Protein AF-0000000071664725 (afdb_homodimer)

Foldseek 3Di:
DPPDDPPPPPVPCPVVVLVVLLDAEEEEQDDPDPQSVVLQVLSVVSRHHYDYDPPDDLDDDLRHQEYEHEQDPVCLPNPNVLLVDLSRHAYEYEYADDDPSSVVSCVSSVHQYYQYPSHDSPCPVVRVSNSSVSSVVVSVVVVVVVVVVLVVLLVVLLVQQLVVCCVVVVDDSVVSLVVLVVVCVVVVHDSSVSSNVSNVVVVVVVVVVVD/DPPPPVDDPPVPCPVVVLVVLLDAEEEEQDDPDPQSVVLQVLSVVSRHHYDYDPPDDLDDDLRHQEYEHEQDPVCLPNPNVLLVDLSHHAYEYEYADDDPSSVVSCVSSVHQYYQYPSHDSPCPVVRVSNSSVSSVVVSVVVVVVVVVVLVVLLVVLLVQQLVVCCVVVVDDSVVSLVVLVVVCVVVVHDSSVSSNVSNVVVVVVVVVVVD

InterPro domains:
  IPR005561 ANTAR domain [PF03861] (152-198)
  IPR005561 ANTAR domain [PS50921] (138-199)
  IPR005561 ANTAR domain [SM01012] (144-199)
  IPR008327 Signal transduction response regulator, antiterminator [PIRSF036382] (16-205)
  IPR011006 CheY-like superfamily [SSF52172] (16-198)
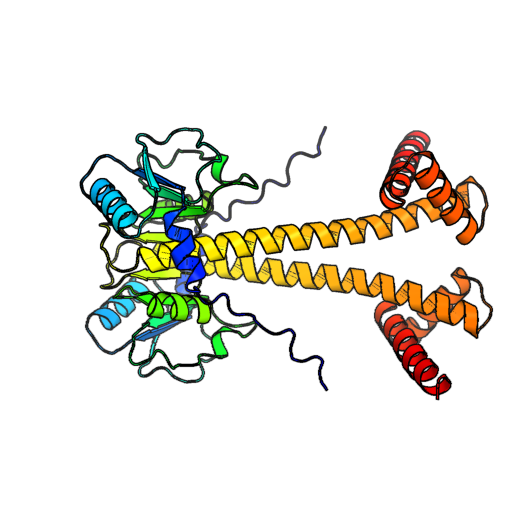  IPR036388 Winged helix-like DNA-binding domain superfamily [G3DSA:1.10.10.10] (154-205)
  IPR049021 AmiR, N-terminal [PF21332] (24-132)

Nearest PDB structures (foldseek):
  1qo0-assembly1_E  TM=8.729E-01  e=1.205E-13  Pseudomonas aeruginosa
  6ww6-assembly1_A  TM=8.302E-01  e=2.458E-09  Enterococcus faecalis
  1sd5-assembly1_A  TM=5.677E-01  e=1.588E-07  Mycobacterium tuberculosis H37Rv
  8tef-assembly2_C  TM=4.553E-01  e=7.127E-05  Flavobacterium johnsoniae UW101
  1qmp-assembly2_B  TM=6.690E-01  e=7.368E-03  Geobacillus stearothermophilus

Radius of gyration: 27.19 Å; Cα contacts (8 Å, |Δi|>4): 630; chains: 2; bounding box: 62×75×59 Å

Structure (mmCIF, N/CA/C/O backbone):
data_AF-0000000071664725-model_v1
#
loop_
_entity.id
_entity.type
_entity.pdbx_description
1 polymer 'Uncharacterized protein LOC109505368'
#
loop_
_atom_site.group_PDB
_atom_site.id
_atom_site.type_symbol
_atom_site.label_atom_id
_atom_site.label_alt_id
_atom_site.label_comp_id
_atom_site.label_asym_id
_atom_site.label_entity_id
_atom_site.label_seq_id
_atom_site.pdbx_PDB_ins_code
_atom_site.Cartn_x
_atom_site.Cartn_y
_atom_site.Cartn_z
_atom_site.occupancy
_atom_site.B_iso_or_equiv
_atom_site.auth_seq_id
_atom_site.auth_comp_id
_atom_site.auth_asym_id
_atom_site.auth_atom_id
_atom_site.pdbx_PDB_model_num
ATOM 1 N N . MET A 1 1 ? 26.609 16.609 5.84 1 21.34 1 MET A N 1
ATOM 2 C CA . MET A 1 1 ? 27.141 15.305 6.191 1 21.34 1 MET A CA 1
ATOM 3 C C . MET A 1 1 ? 26.031 14.281 6.359 1 21.34 1 MET A C 1
ATOM 5 O O . MET A 1 1 ? 26.047 13.227 5.723 1 21.34 1 MET A O 1
ATOM 9 N N . SER A 1 2 ? 25.391 14.125 7.586 1 23.45 2 SER A N 1
ATOM 10 C CA . SER A 1 2 ? 25.062 12.859 8.234 1 23.45 2 SER A CA 1
ATOM 11 C C . SER A 1 2 ? 23.703 12.336 7.781 1 23.45 2 SER A C 1
ATOM 13 O O . SER A 1 2 ? 23.047 11.594 8.508 1 23.45 2 SER A O 1
ATOM 15 N N . ASP A 1 3 ? 23.031 12.992 6.91 1 27.27 3 ASP A N 1
ATOM 16 C CA . ASP A 1 3 ? 21.641 12.719 6.555 1 27.27 3 ASP A CA 1
ATOM 17 C C . ASP A 1 3 ? 21.484 11.305 5.98 1 27.27 3 ASP A C 1
ATOM 19 O O . ASP A 1 3 ? 21.141 11.141 4.809 1 27.27 3 ASP A O 1
ATOM 23 N N . ARG A 1 4 ? 22.562 10.352 6.352 1 23.89 4 ARG A N 1
ATOM 24 C CA . ARG A 1 4 ? 22.828 9.008 5.855 1 23.89 4 ARG A CA 1
ATOM 25 C C . ARG A 1 4 ? 21.562 8.156 5.855 1 23.89 4 ARG A C 1
ATOM 27 O O . ARG A 1 4 ? 21.234 7.539 4.844 1 23.89 4 ARG A O 1
ATOM 34 N N . ALA A 1 5 ? 21.203 7.391 7.047 1 27.7 5 ALA A N 1
ATOM 35 C CA . ALA A 1 5 ? 21.156 5.996 7.477 1 27.7 5 ALA A CA 1
ATOM 36 C C . ALA A 1 5 ? 19.734 5.449 7.41 1 27.7 5 ALA A C 1
ATOM 38 O O . ALA A 1 5 ? 19.438 4.395 7.977 1 27.7 5 ALA A O 1
ATOM 39 N N . GLN A 1 6 ? 18.703 6.254 7.309 1 28.75 6 GLN A N 1
ATOM 40 C CA . GLN A 1 6 ? 17.516 5.445 7.582 1 28.75 6 GLN A CA 1
ATOM 41 C C . GLN A 1 6 ? 17.328 4.371 6.516 1 28.75 6 GLN A C 1
ATOM 43 O O . GLN A 1 6 ? 16.734 4.633 5.469 1 28.75 6 GLN A O 1
ATOM 48 N N . HIS A 1 7 ? 18.391 3.668 6.086 1 29.05 7 HIS A N 1
ATOM 49 C CA . HIS A 1 7 ? 18.312 2.465 5.266 1 29.05 7 HIS A CA 1
ATOM 50 C C . HIS A 1 7 ? 17.062 1.646 5.613 1 29.05 7 HIS A C 1
ATOM 52 O O . HIS A 1 7 ? 16.875 1.262 6.77 1 29.05 7 HIS A O 1
ATOM 58 N N . ARG A 1 8 ? 16.031 1.772 4.961 1 29.19 8 ARG A N 1
ATOM 59 C CA . ARG A 1 8 ? 14.82 0.955 4.977 1 29.19 8 ARG A CA 1
ATOM 60 C C . ARG A 1 8 ? 15.164 -0.523 5.137 1 29.19 8 ARG A C 1
ATOM 62 O O . ARG A 1 8 ? 15.93 -1.078 4.348 1 29.19 8 ARG A O 1
ATOM 69 N N . SER A 1 9 ? 15.273 -1.004 6.391 1 30.16 9 SER A N 1
ATOM 70 C CA . SER A 1 9 ? 15.375 -2.41 6.766 1 30.16 9 SER A CA 1
ATOM 71 C C . SER A 1 9 ? 14.648 -3.303 5.766 1 30.16 9 SER A C 1
ATOM 73 O O . SER A 1 9 ? 13.453 -3.131 5.531 1 30.16 9 SER A O 1
ATOM 75 N N . ALA A 1 10 ? 15.211 -3.6 4.641 1 33.03 10 ALA A N 1
ATOM 76 C CA . ALA A 1 10 ? 14.797 -4.75 3.842 1 33.03 10 ALA A CA 1
ATOM 77 C C . ALA A 1 10 ? 14.094 -5.793 4.707 1 33.03 10 ALA A C 1
ATOM 79 O O . ALA A 1 10 ? 14.641 -6.227 5.727 1 33.03 10 ALA A O 1
ATOM 80 N N . LEU A 1 11 ? 12.891 -5.781 4.875 1 34.59 11 LEU A N 1
ATOM 81 C CA . LEU A 1 11 ? 12.172 -6.859 5.543 1 34.59 11 LEU A CA 1
ATOM 82 C C . LEU A 1 11 ? 12.742 -8.219 5.152 1 34.59 11 LEU A C 1
ATOM 84 O O . LEU A 1 11 ? 12.562 -8.672 4.02 1 34.59 11 LEU A O 1
ATOM 88 N N . ARG A 1 12 ? 13.961 -8.586 5.289 1 38.16 12 ARG A N 1
ATOM 89 C CA . ARG A 1 12 ? 14.508 -9.938 5.199 1 38.16 12 ARG A CA 1
ATOM 90 C C . ARG A 1 12 ? 13.461 -10.977 5.594 1 38.16 12 ARG A C 1
ATOM 92 O O . ARG A 1 12 ? 12.836 -10.867 6.648 1 38.16 12 ARG A O 1
ATOM 99 N N . ALA A 1 13 ? 12.719 -11.461 4.668 1 47.66 13 ALA A N 1
ATOM 100 C CA . ALA A 1 13 ? 12.086 -12.672 5.184 1 47.66 13 ALA A CA 1
ATOM 101 C C . ALA A 1 13 ? 12.992 -13.375 6.191 1 47.66 13 ALA A C 1
ATOM 103 O O . ALA A 1 13 ? 14.016 -13.953 5.82 1 47.66 13 ALA A O 1
ATOM 104 N N . THR A 1 14 ? 13.188 -12.758 7.297 1 54.72 14 THR A N 1
ATOM 105 C CA . THR A 1 14 ? 14.031 -13.125 8.438 1 54.72 14 THR A CA 1
ATOM 106 C C . THR A 1 14 ? 13.633 -14.492 8.977 1 54.72 14 THR A C 1
ATOM 108 O O . THR A 1 14 ? 12.508 -14.953 8.758 1 54.72 14 THR A O 1
ATOM 111 N N . PRO A 1 15 ? 14.648 -15.312 9.273 1 61.34 15 PRO A N 1
ATOM 112 C CA . PRO A 1 15 ? 14.336 -16.453 10.141 1 61.34 15 PRO A CA 1
ATOM 113 C C . PRO A 1 15 ? 13.117 -16.203 11.016 1 61.34 15 PRO A C 1
ATOM 115 O O . PRO A 1 15 ? 12.352 -17.125 11.297 1 61.34 15 PRO A O 1
ATOM 118 N N . GLN A 1 16 ? 12.844 -14.977 11.094 1 63.78 16 GLN A N 1
ATOM 119 C CA . GLN A 1 16 ? 11.711 -14.633 11.945 1 63.78 16 GLN A CA 1
ATOM 120 C C . GLN A 1 16 ? 10.391 -14.805 11.203 1 63.78 16 GLN A C 1
ATOM 122 O O . GLN A 1 16 ? 9.422 -15.32 11.766 1 63.78 16 GLN A O 1
ATOM 127 N N . GLN A 1 17 ? 10.352 -14.414 9.898 1 67.19 17 GLN A N 1
ATOM 128 C CA . GLN A 1 17 ? 9.109 -14.555 9.141 1 67.19 17 GLN A CA 1
ATOM 129 C C . GLN A 1 17 ? 8.75 -16.031 8.953 1 67.19 17 GLN A C 1
ATOM 131 O O . GLN A 1 17 ? 7.578 -16.391 9.016 1 67.19 17 GLN A O 1
ATOM 136 N N . LEU A 1 18 ? 9.727 -16.75 8.875 1 72.62 18 LEU A N 1
ATOM 137 C CA . LEU A 1 18 ? 9.508 -18.172 8.695 1 72.62 18 LEU A CA 1
ATOM 138 C C . LEU A 1 18 ? 9.055 -18.828 10 1 72.62 18 LEU A C 1
ATOM 140 O O . LEU A 1 18 ? 8.234 -19.75 9.992 1 72.62 18 LEU A O 1
ATOM 144 N N . LYS A 1 19 ? 9.656 -18.281 11.055 1 75.81 19 LYS A N 1
ATOM 145 C CA . LYS A 1 19 ? 9.227 -18.766 12.367 1 75.81 19 LYS A CA 1
ATOM 146 C C . LYS A 1 19 ? 7.77 -18.391 12.641 1 75.81 19 LYS A C 1
ATOM 148 O O . LYS A 1 19 ? 7.031 -19.172 13.25 1 75.81 19 LYS A O 1
ATOM 153 N N . GLU A 1 20 ? 7.375 -17.344 12.055 1 82.94 20 GLU A N 1
ATOM 154 C CA . GLU A 1 20 ? 6.016 -16.859 12.266 1 82.94 20 GLU A CA 1
ATOM 155 C C . GLU A 1 20 ? 4.996 -17.703 11.523 1 82.94 20 GLU A C 1
ATOM 157 O O . GLU A 1 20 ? 3.82 -17.75 11.891 1 82.94 20 GLU A O 1
ATOM 162 N N . LEU A 1 21 ? 5.48 -18.438 10.586 1 86.62 21 LEU A N 1
ATOM 163 C CA . LEU A 1 21 ? 4.578 -19.219 9.758 1 86.62 21 LEU A CA 1
ATOM 164 C C . LEU A 1 21 ? 3.947 -20.359 10.562 1 86.62 21 LEU A C 1
ATOM 166 O O . LEU A 1 21 ? 2.811 -20.75 10.305 1 86.62 21 LEU A O 1
ATOM 170 N N . ARG A 1 22 ? 4.645 -20.828 11.57 1 86 22 ARG A N 1
ATOM 171 C CA . ARG A 1 22 ? 4.176 -21.969 12.359 1 86 22 ARG A CA 1
ATOM 172 C C . ARG A 1 22 ? 2.986 -21.578 13.227 1 86 22 ARG A C 1
ATOM 174 O O . ARG A 1 22 ? 2.229 -22.438 13.672 1 86 22 ARG A O 1
ATOM 181 N N . THR A 1 23 ? 2.838 -20.328 13.438 1 89.81 23 THR A N 1
ATOM 182 C CA . THR A 1 23 ? 1.756 -19.875 14.305 1 89.81 23 THR A CA 1
ATOM 183 C C . THR A 1 23 ? 0.618 -19.266 13.484 1 89.81 23 THR A C 1
ATOM 185 O O . THR A 1 23 ? -0.382 -18.812 14.039 1 89.81 23 THR A O 1
ATOM 188 N N . LEU A 1 24 ? 0.778 -19.359 12.188 1 94.12 24 LEU A N 1
ATOM 189 C CA . LEU A 1 24 ? -0.215 -18.719 11.328 1 94.12 24 LEU A CA 1
ATOM 190 C C . LEU A 1 24 ? -1.479 -19.562 11.234 1 94.12 24 LEU A C 1
ATOM 192 O O . LEU A 1 24 ? -1.403 -20.781 10.984 1 94.12 24 LEU A O 1
ATOM 196 N N . ASN A 1 25 ? -2.602 -18.969 11.492 1 95.69 25 ASN A N 1
ATOM 197 C CA . ASN A 1 25 ? -3.898 -19.594 11.227 1 95.69 25 ASN A CA 1
ATOM 198 C C . ASN A 1 25 ? -4.367 -19.312 9.797 1 95.69 25 ASN A C 1
ATOM 200 O O . ASN A 1 25 ? -4.637 -18.172 9.438 1 95.69 25 ASN A O 1
ATOM 204 N N . VAL A 1 26 ? -4.504 -20.453 9.055 1 96.81 26 VAL A N 1
ATOM 205 C CA . VAL A 1 26 ? -4.809 -20.312 7.633 1 96.81 26 VAL A CA 1
ATOM 206 C C . VAL A 1 26 ? -6.141 -20.984 7.32 1 96.81 26 VAL A C 1
ATOM 208 O O . VAL A 1 26 ? -6.379 -22.125 7.73 1 96.81 26 VAL A O 1
ATOM 211 N N . ALA A 1 27 ? -7.027 -20.266 6.668 1 95 27 ALA A N 1
ATOM 212 C CA . ALA A 1 27 ? -8.266 -20.844 6.152 1 95 27 ALA A CA 1
ATOM 213 C C . ALA A 1 27 ? -8.148 -21.156 4.66 1 95 27 ALA A C 1
ATOM 215 O O . ALA A 1 27 ? -7.602 -20.344 3.896 1 95 27 ALA A O 1
ATOM 216 N N . VAL A 1 28 ? -8.617 -22.344 4.273 1 95.19 28 VAL A N 1
ATOM 217 C CA . VAL A 1 28 ? -8.672 -22.734 2.867 1 95.19 28 VAL A CA 1
ATOM 218 C C . VAL A 1 28 ? -10.133 -22.906 2.443 1 95.19 28 VAL A C 1
ATOM 220 O O . VAL A 1 28 ? -10.773 -23.891 2.824 1 95.19 28 VAL A O 1
ATOM 223 N N . ILE A 1 29 ? -10.562 -21.875 1.707 1 92.31 29 ILE A N 1
ATOM 224 C CA . ILE A 1 29 ? -11.898 -21.969 1.137 1 92.31 29 ILE A CA 1
ATOM 225 C C . ILE A 1 29 ? -11.82 -22.516 -0.286 1 92.31 29 ILE A C 1
ATOM 227 O O . ILE A 1 29 ? -11.617 -21.766 -1.238 1 92.31 29 ILE A O 1
ATOM 231 N N . HIS A 1 30 ? -11.945 -23.75 -0.385 1 92 30 HIS A N 1
ATOM 232 C CA . HIS A 1 30 ? -11.719 -24.5 -1.609 1 92 30 HIS A CA 1
ATOM 233 C C . HIS A 1 30 ? -12.57 -25.781 -1.635 1 92 30 HIS A C 1
ATOM 235 O O . HIS A 1 30 ? -12.773 -26.406 -0.597 1 92 30 HIS A O 1
ATOM 241 N N . PRO A 1 31 ? -13.062 -26.156 -2.807 1 89.75 31 PRO A N 1
ATOM 242 C CA . PRO A 1 31 ? -13.797 -27.422 -2.879 1 89.75 31 PRO A CA 1
ATOM 243 C C . PRO A 1 31 ? -12.977 -28.609 -2.371 1 89.75 31 PRO A C 1
ATOM 245 O O . PRO A 1 31 ? -11.742 -28.562 -2.385 1 89.75 31 PRO A O 1
ATOM 248 N N . ASP A 1 32 ? -13.742 -29.594 -1.942 1 89.56 32 ASP A N 1
ATOM 249 C CA . ASP A 1 32 ? -13.078 -30.797 -1.434 1 89.56 32 ASP A CA 1
ATOM 250 C C . ASP A 1 32 ? -12.594 -31.688 -2.578 1 89.56 32 ASP A C 1
ATOM 252 O O . ASP A 1 32 ? -13.086 -32.812 -2.752 1 89.56 32 ASP A O 1
ATOM 256 N N . ASP A 1 33 ? -11.656 -31.266 -3.354 1 91.5 33 ASP A N 1
ATOM 257 C CA . ASP A 1 33 ? -11.07 -31.984 -4.477 1 91.5 33 ASP A CA 1
ATOM 258 C C . ASP A 1 33 ? -9.562 -32.125 -4.305 1 91.5 33 ASP A C 1
ATOM 260 O O . ASP A 1 33 ? -9.016 -31.797 -3.252 1 91.5 33 ASP A O 1
ATOM 264 N N . ALA A 1 34 ? -8.945 -32.719 -5.273 1 91.38 34 ALA A N 1
ATOM 265 C CA . ALA A 1 34 ? -7.523 -33.031 -5.188 1 91.38 34 ALA A CA 1
ATOM 266 C C . ALA A 1 34 ? -6.691 -31.781 -5.016 1 91.38 34 ALA A C 1
ATOM 268 O O . ALA A 1 34 ? -5.707 -31.766 -4.273 1 91.38 34 ALA A O 1
ATOM 269 N N . ASP A 1 35 ? -7.113 -30.766 -5.617 1 89.56 35 ASP A N 1
ATOM 270 C CA . ASP A 1 35 ? -6.367 -29.5 -5.559 1 89.56 35 ASP A CA 1
ATOM 271 C C . ASP A 1 35 ? -6.445 -28.891 -4.168 1 89.56 35 ASP A C 1
ATOM 273 O O . ASP A 1 35 ? -5.434 -28.422 -3.631 1 89.56 35 ASP A O 1
ATOM 277 N N . GLY A 1 36 ? -7.645 -28.844 -3.652 1 92.38 36 GLY A N 1
ATOM 278 C CA . GLY A 1 36 ? -7.824 -28.344 -2.297 1 92.38 36 GLY A CA 1
ATOM 279 C C . GLY A 1 36 ? -7.047 -29.141 -1.263 1 92.38 36 GLY A C 1
ATOM 280 O O . GLY A 1 36 ? -6.461 -28.562 -0.345 1 92.38 36 GLY A O 1
ATOM 281 N N . LEU A 1 37 ? -7.074 -30.422 -1.453 1 93.62 37 LEU A N 1
ATOM 282 C CA . LEU A 1 37 ? -6.344 -31.297 -0.538 1 93.62 37 LEU A CA 1
ATOM 283 C C . LEU A 1 37 ? -4.84 -31.047 -0.637 1 93.62 37 LEU A C 1
ATOM 285 O O . LEU A 1 37 ? -4.156 -30.969 0.383 1 93.62 37 LEU A O 1
ATOM 289 N N . GLN A 1 38 ? -4.398 -30.953 -1.83 1 93.12 38 GLN A N 1
ATOM 290 C CA . GLN A 1 38 ? -2.98 -30.688 -2.045 1 93.12 38 GLN A CA 1
ATOM 291 C C . GLN A 1 38 ? -2.564 -29.359 -1.413 1 93.12 38 GLN A C 1
ATOM 293 O O . GLN A 1 38 ? -1.511 -29.281 -0.778 1 93.12 38 GLN A O 1
ATOM 298 N N . LEU A 1 39 ? -3.363 -28.391 -1.612 1 94.69 39 LEU A N 1
ATOM 299 C CA . LEU A 1 39 ? -3.088 -27.078 -1.04 1 94.69 39 LEU A CA 1
ATOM 300 C C . LEU A 1 39 ? -3.006 -27.141 0.48 1 94.69 39 LEU A C 1
ATOM 302 O O . LEU A 1 39 ? -2.053 -26.641 1.081 1 94.69 39 LEU A O 1
ATOM 306 N N . THR A 1 40 ? -3.951 -27.797 1.081 1 95 40 THR A N 1
ATOM 307 C CA . THR A 1 40 ? -4.004 -27.938 2.531 1 95 40 THR A CA 1
ATOM 308 C C . THR A 1 40 ? -2.771 -28.672 3.047 1 95 40 THR A C 1
ATOM 310 O O . THR A 1 40 ? -2.137 -28.234 4.012 1 95 40 THR A O 1
ATOM 313 N N . GLN A 1 41 ? -2.396 -29.734 2.42 1 93.69 41 GLN A N 1
ATOM 314 C CA . GLN A 1 41 ? -1.253 -30.547 2.828 1 93.69 41 GLN A CA 1
ATOM 315 C C . GLN A 1 41 ? 0.048 -29.75 2.709 1 93.69 41 GLN A C 1
ATOM 317 O O . GLN A 1 41 ? 0.905 -29.828 3.594 1 93.69 41 GLN A O 1
ATOM 322 N N . GLN A 1 42 ? 0.156 -29.031 1.615 1 91.94 42 GLN A N 1
ATOM 323 C CA . GLN A 1 42 ? 1.365 -28.234 1.413 1 91.94 42 GLN A CA 1
ATOM 324 C C . GLN A 1 42 ? 1.494 -27.156 2.475 1 91.94 42 GLN A C 1
ATOM 326 O O . GLN A 1 42 ? 2.59 -26.891 2.977 1 91.94 42 GLN A O 1
ATOM 331 N N . LEU A 1 43 ? 0.417 -26.531 2.826 1 94.5 43 LEU A N 1
ATOM 332 C CA . LEU A 1 43 ? 0.421 -25.484 3.854 1 94.5 43 LEU A CA 1
ATOM 333 C C . LEU A 1 43 ? 0.78 -26.078 5.215 1 94.5 43 LEU A C 1
ATOM 335 O O . LEU A 1 43 ? 1.502 -25.453 5.996 1 94.5 43 LEU A O 1
ATOM 339 N N . GLN A 1 44 ? 0.323 -27.25 5.445 1 93.5 44 GLN A N 1
ATOM 340 C CA . GLN A 1 44 ? 0.658 -27.938 6.691 1 93.5 44 GLN A CA 1
ATOM 341 C C . GLN A 1 44 ? 2.141 -28.297 6.742 1 93.5 44 GLN A C 1
ATOM 343 O O . GLN A 1 44 ? 2.773 -28.188 7.793 1 93.5 44 GLN A O 1
ATOM 348 N N . ARG A 1 45 ? 2.664 -28.703 5.617 1 90.25 45 ARG A N 1
ATOM 349 C CA . ARG A 1 45 ? 4.086 -29.031 5.539 1 90.25 45 ARG A CA 1
ATOM 350 C C . ARG A 1 45 ? 4.941 -27.797 5.801 1 90.25 45 ARG A C 1
ATOM 352 O O . ARG A 1 45 ? 6.027 -27.891 6.375 1 90.25 45 ARG A O 1
ATOM 359 N N . ILE A 1 46 ? 4.457 -26.688 5.348 1 88.81 46 ILE A N 1
ATOM 360 C CA . ILE A 1 46 ? 5.145 -25.422 5.598 1 88.81 46 ILE A CA 1
ATOM 361 C C . ILE A 1 46 ? 5.121 -25.109 7.09 1 88.81 46 ILE A C 1
ATOM 363 O O . ILE A 1 46 ? 6.02 -24.438 7.602 1 88.81 46 ILE A O 1
ATOM 367 N N . GLY A 1 47 ? 4.082 -25.594 7.805 1 91.75 47 GLY A N 1
ATOM 368 C CA . GLY A 1 47 ? 4.031 -25.453 9.25 1 91.75 47 GLY A CA 1
ATOM 369 C C . GLY A 1 47 ? 2.838 -24.656 9.734 1 91.75 47 GLY A C 1
ATOM 370 O O . GLY A 1 47 ? 2.713 -24.375 10.922 1 91.75 47 GLY A O 1
ATOM 371 N N . CYS A 1 48 ? 1.909 -24.359 8.852 1 95.31 48 CYS A N 1
ATOM 372 C CA . CYS A 1 48 ? 0.768 -23.531 9.219 1 95.31 48 CYS A CA 1
ATOM 373 C C . CYS A 1 48 ? -0.338 -24.359 9.844 1 95.31 48 CYS A C 1
ATOM 375 O O . CYS A 1 48 ? -0.408 -25.578 9.625 1 95.31 48 CYS A O 1
ATOM 377 N N . LYS A 1 49 ? -1.112 -23.719 10.719 1 95.69 49 LYS A N 1
ATOM 378 C CA . LYS A 1 49 ? -2.379 -24.297 11.148 1 95.69 49 LYS A CA 1
ATOM 379 C C . LYS A 1 49 ? -3.479 -24.047 10.125 1 95.69 49 LYS A C 1
ATOM 381 O O . LYS A 1 49 ? -3.855 -22.891 9.875 1 95.69 49 LYS A O 1
ATOM 386 N N . VAL A 1 50 ? -3.988 -25.172 9.609 1 96.56 50 VAL A N 1
ATOM 387 C CA . VAL A 1 50 ? -4.852 -25 8.445 1 96.56 50 VAL A CA 1
ATOM 388 C C . VAL A 1 50 ? -6.246 -25.547 8.758 1 96.56 50 VAL A C 1
ATOM 390 O O . VAL A 1 50 ? -6.391 -26.625 9.336 1 96.56 50 VAL A O 1
ATOM 393 N N . GLN A 1 51 ? -7.227 -24.797 8.484 1 93.5 51 GLN A N 1
ATOM 394 C CA . GLN A 1 51 ? -8.617 -25.219 8.492 1 93.5 51 GLN A CA 1
ATOM 395 C C . GLN A 1 51 ? -9.258 -25.047 7.121 1 93.5 51 GLN A C 1
ATOM 397 O O . GLN A 1 51 ? -9.172 -23.969 6.52 1 93.5 51 GLN A O 1
ATOM 402 N N . ALA A 1 52 ? -9.883 -26.062 6.613 1 92.62 52 ALA A N 1
ATOM 403 C CA . ALA A 1 52 ? -10.539 -26.016 5.309 1 92.62 52 ALA A CA 1
ATOM 404 C C . ALA A 1 52 ? -12.055 -25.906 5.461 1 92.62 52 ALA A C 1
ATOM 406 O O . ALA A 1 52 ? -12.641 -26.516 6.359 1 92.62 52 ALA A O 1
ATOM 407 N N . PHE A 1 53 ? -12.562 -24.953 4.551 1 84.94 53 PHE A N 1
ATOM 408 C CA . PHE A 1 53 ? -14 -24.719 4.539 1 84.94 53 PHE A CA 1
ATOM 409 C C . PHE A 1 53 ? -14.562 -24.875 3.127 1 84.94 53 PHE A C 1
ATOM 411 O O . PHE A 1 53 ? -13.938 -24.438 2.158 1 84.94 53 PHE A O 1
ATOM 418 N N . TRP A 1 54 ? -15.805 -25.547 3.023 1 85.25 54 TRP A N 1
ATOM 419 C CA . TRP A 1 54 ? -16.578 -25.516 1.786 1 85.25 54 TRP A CA 1
ATOM 420 C C . TRP A 1 54 ? -18.016 -25.938 2.035 1 85.25 54 TRP A C 1
ATOM 422 O O . TRP A 1 54 ? -18.281 -26.906 2.746 1 85.25 54 TRP A O 1
ATOM 432 N N . PRO A 1 55 ? -18.844 -25.234 1.415 1 80.56 55 PRO A N 1
ATOM 433 C CA . PRO A 1 55 ? -18.828 -24.047 0.575 1 80.56 55 PRO A CA 1
ATOM 434 C C . PRO A 1 55 ? -18.406 -22.781 1.344 1 80.56 55 PRO A C 1
ATOM 436 O O . PRO A 1 55 ? -18.312 -22.812 2.574 1 80.56 55 PRO A O 1
ATOM 439 N N . PRO A 1 56 ? -18.078 -21.734 0.542 1 75.25 56 PRO A N 1
ATOM 440 C CA . PRO A 1 56 ? -17.656 -20.5 1.209 1 75.25 56 PRO A CA 1
ATOM 441 C C . PRO A 1 56 ? -18.703 -19.969 2.174 1 75.25 56 PRO A C 1
ATOM 443 O O . PRO A 1 56 ? -19.906 -20.016 1.881 1 75.25 56 PRO A O 1
ATOM 446 N N . ALA A 1 57 ? -18.203 -19.688 3.41 1 68 57 ALA A N 1
ATOM 447 C CA . ALA A 1 57 ? -19.078 -19.062 4.391 1 68 57 ALA A CA 1
ATOM 448 C C . ALA A 1 57 ? -19.141 -17.547 4.184 1 68 57 ALA A C 1
ATOM 450 O O . ALA A 1 57 ? -18.234 -16.953 3.613 1 68 57 ALA A O 1
ATOM 451 N N . THR A 1 58 ? -20.312 -17 4.453 1 66.56 58 THR A N 1
ATOM 452 C CA . THR A 1 58 ? -20.516 -15.562 4.301 1 66.56 58 THR A CA 1
ATOM 453 C C . THR A 1 58 ? -19.641 -14.781 5.266 1 66.56 58 THR A C 1
ATOM 455 O O . THR A 1 58 ? -19.344 -13.609 5.031 1 66.56 58 THR A O 1
ATOM 458 N N . SER A 1 59 ? -19.281 -15.438 6.336 1 70.69 59 SER A N 1
ATOM 459 C CA . SER A 1 59 ? -18.422 -14.742 7.293 1 70.69 59 SER A CA 1
ATOM 460 C C . SER A 1 59 ? -17.297 -15.641 7.777 1 70.69 59 SER A C 1
ATOM 462 O O . SER A 1 59 ? -17.469 -16.859 7.891 1 70.69 59 SER A O 1
ATOM 464 N N . ILE A 1 60 ? -16.125 -15.07 7.723 1 75.94 60 ILE A N 1
ATOM 465 C CA . ILE A 1 60 ? -14.961 -15.773 8.273 1 75.94 60 ILE A CA 1
ATOM 466 C C . ILE A 1 60 ? -14.547 -15.125 9.594 1 75.94 60 ILE A C 1
ATOM 468 O O . ILE A 1 60 ? -14.656 -13.906 9.758 1 75.94 60 ILE A O 1
ATOM 472 N N . SER A 1 61 ? -14.328 -16.078 10.508 1 71.62 61 SER A N 1
ATOM 473 C CA . SER A 1 61 ? -13.852 -15.562 11.789 1 71.62 61 SER A CA 1
ATOM 474 C C . SER A 1 61 ? -12.641 -14.656 11.602 1 71.62 61 SER A C 1
ATOM 476 O O . SER A 1 61 ? -11.867 -14.836 10.656 1 71.62 61 SER A O 1
ATOM 478 N N . ASN A 1 62 ? -12.5 -13.688 12.461 1 73.5 62 ASN A N 1
ATOM 479 C CA . ASN A 1 62 ? -11.375 -12.75 12.453 1 73.5 62 ASN A CA 1
ATOM 480 C C . ASN A 1 62 ? -10.109 -13.391 13 1 73.5 62 ASN A C 1
ATOM 482 O O . ASN A 1 62 ? -9.055 -12.758 13.047 1 73.5 62 ASN A O 1
ATOM 486 N N . ASN A 1 63 ? -10.156 -14.688 13.188 1 86.31 63 ASN A N 1
ATOM 487 C CA . ASN A 1 63 ? -9 -15.312 13.82 1 86.31 63 ASN A CA 1
ATOM 488 C C . ASN A 1 63 ? -8.039 -15.891 12.789 1 86.31 63 ASN A C 1
ATOM 490 O O . ASN A 1 63 ? -7.051 -16.531 13.156 1 86.31 63 ASN A O 1
ATOM 494 N N . PHE A 1 64 ? -8.352 -15.656 11.562 1 94.19 64 PHE A N 1
ATOM 495 C CA . PHE A 1 64 ? -7.445 -16.156 10.531 1 94.19 64 PHE A CA 1
ATOM 496 C C . PHE A 1 64 ? -6.48 -15.062 10.086 1 94.19 64 PHE A C 1
ATOM 498 O O . PHE A 1 64 ? -6.867 -13.906 9.945 1 94.19 64 PHE A O 1
ATOM 505 N N . ASP A 1 65 ? -5.273 -15.516 9.867 1 95.56 65 ASP A N 1
ATOM 506 C CA . ASP A 1 65 ? -4.25 -14.602 9.375 1 95.56 65 ASP A CA 1
ATOM 507 C C . ASP A 1 65 ? -4.27 -14.523 7.848 1 95.56 65 ASP A C 1
ATOM 509 O O . ASP A 1 65 ? -4.031 -13.461 7.27 1 95.56 65 ASP A O 1
ATOM 513 N N . VAL A 1 66 ? -4.527 -15.68 7.297 1 96.81 66 VAL A N 1
ATOM 514 C CA . VAL A 1 66 ? -4.539 -15.797 5.844 1 96.81 66 VAL A CA 1
ATOM 515 C C . VAL A 1 66 ? -5.723 -16.656 5.402 1 96.81 66 VAL A C 1
ATOM 517 O O . VAL A 1 66 ? -6.059 -17.641 6.055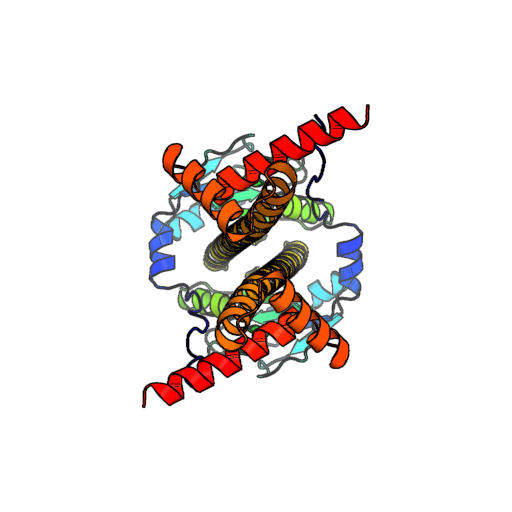 1 96.81 66 VAL A O 1
ATOM 520 N N . VAL A 1 67 ? -6.328 -16.25 4.285 1 95 67 VAL A N 1
ATOM 521 C CA . VAL A 1 67 ? -7.414 -17.031 3.703 1 95 67 VAL A CA 1
ATOM 522 C C . VAL A 1 67 ? -7.137 -17.281 2.223 1 95 67 VAL A C 1
ATOM 524 O O . VAL A 1 67 ? -6.941 -16.344 1.453 1 95 67 VAL A O 1
ATOM 527 N N . PHE A 1 68 ? -7.062 -18.578 1.87 1 95 68 PHE A N 1
ATOM 528 C CA . PHE A 1 68 ? -7.039 -18.953 0.463 1 95 68 PHE A CA 1
ATOM 529 C C . PHE A 1 68 ? -8.453 -19.156 -0.067 1 95 68 PHE A C 1
ATOM 531 O O . PHE A 1 68 ? -9.25 -19.891 0.525 1 95 68 PHE A O 1
ATOM 538 N N . VAL A 1 69 ? -8.727 -18.516 -1.168 1 92.31 69 VAL A N 1
ATOM 539 C CA . VAL A 1 69 ? -10.07 -18.609 -1.725 1 92.31 69 VAL A CA 1
ATOM 540 C C . VAL A 1 69 ? -10.008 -19.109 -3.162 1 92.31 69 VAL A C 1
ATOM 542 O O . VAL A 1 69 ? -9.406 -18.469 -4.027 1 92.31 69 VAL A O 1
ATOM 545 N N . ALA A 1 70 ? -10.633 -20.219 -3.396 1 92.06 70 ALA A N 1
ATOM 546 C CA . ALA A 1 70 ? -10.773 -20.688 -4.77 1 92.06 70 ALA A CA 1
ATOM 547 C C . ALA A 1 70 ? -11.75 -19.812 -5.555 1 92.06 70 ALA A C 1
ATOM 549 O O . ALA A 1 70 ? -12.922 -19.703 -5.195 1 92.06 70 ALA A O 1
ATOM 550 N N . VAL A 1 71 ? -11.219 -19.203 -6.578 1 89.25 71 VAL A N 1
ATOM 551 C CA . VAL A 1 71 ? -12.062 -18.344 -7.41 1 89.25 71 VAL A CA 1
ATOM 552 C C . VAL A 1 71 ? -12.609 -19.156 -8.586 1 89.25 71 VAL A C 1
ATOM 554 O O . VAL A 1 71 ? -11.852 -19.547 -9.484 1 89.25 71 VAL A O 1
ATOM 557 N N . ARG A 1 72 ? -13.898 -19.391 -8.555 1 82.38 72 ARG A N 1
ATOM 558 C CA . ARG A 1 72 ? -14.578 -20.188 -9.562 1 82.38 72 ARG A CA 1
ATOM 559 C C . ARG A 1 72 ? -15.891 -19.531 -10 1 82.38 72 ARG A C 1
ATOM 561 O O . ARG A 1 72 ? -16.5 -18.797 -9.227 1 82.38 72 ARG A O 1
ATOM 568 N N . PRO A 1 73 ? -16.156 -19.688 -11.273 1 73.12 73 PRO A N 1
ATOM 569 C CA . PRO A 1 73 ? -17.375 -19.078 -11.805 1 73.12 73 PRO A CA 1
ATOM 570 C C . PRO A 1 73 ? -18.609 -19.375 -10.953 1 73.12 73 PRO A C 1
ATOM 572 O O . PRO A 1 73 ? -19.516 -18.547 -10.867 1 73.12 73 PRO A O 1
ATOM 575 N N . ASP A 1 74 ? -18.656 -20.516 -10.336 1 68.75 74 ASP A N 1
ATOM 576 C CA . ASP A 1 74 ? -19.859 -20.922 -9.617 1 68.75 74 ASP A CA 1
ATOM 577 C C . ASP A 1 74 ? -19.922 -20.266 -8.242 1 68.75 74 ASP A C 1
ATOM 579 O O . ASP A 1 74 ? -20.953 -20.312 -7.574 1 68.75 74 ASP A O 1
ATOM 583 N N . VAL A 1 75 ? -18.859 -19.703 -7.746 1 62.62 75 VAL A N 1
ATOM 584 C CA . VAL A 1 75 ? -18.844 -19.094 -6.418 1 62.62 75 VAL A CA 1
ATOM 585 C C . VAL A 1 75 ? -18.641 -17.578 -6.543 1 62.62 75 VAL A C 1
ATOM 587 O O . VAL A 1 75 ? -18.422 -16.891 -5.543 1 62.62 75 VAL A O 1
ATOM 590 N N . LEU A 1 76 ? -18.641 -17.062 -7.707 1 58.44 76 LEU A N 1
ATOM 591 C CA . LEU A 1 76 ? -18.297 -15.68 -8.039 1 58.44 76 LEU A CA 1
ATOM 592 C C . LEU A 1 76 ? -19.141 -14.695 -7.23 1 58.44 76 LEU A C 1
ATOM 594 O O . LEU A 1 76 ? -18.688 -13.594 -6.914 1 58.44 76 LEU A O 1
ATOM 598 N N . ASN A 1 77 ? -20.406 -15.18 -7.086 1 56.59 77 ASN A N 1
ATOM 599 C CA . ASN A 1 77 ? -21.312 -14.211 -6.469 1 56.59 77 ASN A CA 1
ATOM 600 C C . ASN A 1 77 ? -21 -14.016 -4.992 1 56.59 77 ASN A C 1
ATOM 602 O O . ASN A 1 77 ? -21.812 -13.461 -4.246 1 56.59 77 ASN A O 1
ATOM 606 N N . LEU A 1 78 ? -19.906 -14.555 -4.637 1 54.38 78 LEU A N 1
ATOM 607 C CA . LEU A 1 78 ? -19.797 -14.469 -3.184 1 54.38 78 LEU A CA 1
ATOM 608 C C . LEU A 1 78 ? -19.344 -13.078 -2.754 1 54.38 78 LEU A C 1
ATOM 610 O O . LEU A 1 78 ? -18.219 -12.664 -3.07 1 54.38 78 LEU A O 1
ATOM 614 N N . ASN A 1 79 ? -20.25 -12.227 -2.791 1 60.88 79 ASN A N 1
ATOM 615 C CA . ASN A 1 79 ? -20.016 -10.953 -2.111 1 60.88 79 ASN A CA 1
ATOM 616 C C . ASN A 1 79 ? -19.297 -11.156 -0.783 1 60.88 79 ASN A C 1
ATOM 618 O O . ASN A 1 79 ? -19.938 -11.414 0.241 1 60.88 79 ASN A O 1
ATOM 622 N N . MET A 1 80 ? -18 -11.469 -0.788 1 77.25 80 MET A N 1
ATOM 623 C CA . MET A 1 80 ? -17.25 -11.633 0.449 1 77.25 80 MET A CA 1
ATOM 624 C C . MET A 1 80 ? -16.875 -10.281 1.055 1 77.25 80 MET A C 1
ATOM 626 O O . MET A 1 80 ? -15.711 -9.891 1.046 1 77.25 80 MET A O 1
ATOM 630 N N . GLU A 1 81 ? -17.859 -9.703 1.641 1 75.88 81 GLU A N 1
ATOM 631 C CA . GLU A 1 81 ? -17.75 -8.359 2.195 1 75.88 81 GLU A CA 1
ATOM 632 C C . GLU A 1 81 ? -16.703 -8.297 3.297 1 75.88 81 GLU A C 1
ATOM 634 O O . GLU A 1 81 ? -16.109 -7.246 3.543 1 75.88 81 GLU A O 1
ATOM 639 N N . TRP A 1 82 ? -16.516 -9.523 3.842 1 81.75 82 TRP A N 1
ATOM 640 C CA . TRP A 1 82 ? -15.578 -9.555 4.969 1 81.75 82 TRP A CA 1
ATOM 641 C C . TRP A 1 82 ? -14.164 -9.203 4.52 1 81.75 82 TRP A C 1
ATOM 643 O O . TRP A 1 82 ? -13.344 -8.773 5.328 1 81.75 82 TRP A O 1
ATOM 653 N N . THR A 1 83 ? -13.875 -9.297 3.25 1 85.44 83 THR A N 1
ATOM 654 C CA . THR A 1 83 ? -12.531 -9.039 2.744 1 85.44 83 THR A CA 1
ATOM 655 C C . THR A 1 83 ? -12.227 -7.543 2.75 1 85.44 83 THR A C 1
ATOM 657 O O . THR A 1 83 ? -11.07 -7.137 2.65 1 85.44 83 THR A O 1
ATOM 660 N N . GLN A 1 84 ? -13.219 -6.781 2.906 1 81.69 84 GLN A N 1
ATOM 661 C CA . GLN A 1 84 ? -13.062 -5.332 2.812 1 81.69 84 GLN A CA 1
ATOM 662 C C . GLN A 1 84 ? -12.922 -4.703 4.195 1 81.69 84 GLN A C 1
ATOM 664 O O . GLN A 1 84 ? -12.703 -3.494 4.316 1 81.69 84 GLN A O 1
ATOM 669 N N . ASN A 1 85 ? -13.016 -5.531 5.172 1 83.75 85 ASN A N 1
ATOM 670 C CA . ASN A 1 85 ? -12.891 -5.016 6.531 1 83.75 85 ASN A CA 1
ATOM 671 C C . ASN A 1 85 ? -11.469 -4.543 6.816 1 83.75 85 ASN A C 1
ATOM 673 O O . ASN A 1 85 ? -10.508 -5.039 6.219 1 83.75 85 ASN A O 1
ATOM 677 N N . GLU A 1 86 ? -11.312 -3.607 7.723 1 81.31 86 GLU A N 1
ATOM 678 C CA . GLU A 1 86 ? -10.008 -3.072 8.109 1 81.31 86 GLU A CA 1
ATOM 679 C C . GLU A 1 86 ? -9.117 -4.16 8.695 1 81.31 86 GLU A C 1
ATOM 681 O O . GLU A 1 86 ? -7.902 -4.152 8.492 1 81.31 86 GLU A O 1
ATOM 686 N N . ASP A 1 87 ? -9.75 -5.059 9.359 1 87 87 ASP A N 1
ATOM 687 C CA . ASP A 1 87 ? -8.992 -6.109 10.023 1 87 87 ASP A CA 1
ATOM 688 C C . ASP A 1 87 ? -9.07 -7.422 9.242 1 87 87 ASP A C 1
ATOM 690 O O . ASP A 1 87 ? -8.891 -8.5 9.812 1 87 87 ASP A O 1
ATOM 694 N N . ALA A 1 88 ? -9.391 -7.328 8.023 1 90.69 88 ALA A N 1
ATOM 695 C CA . ALA A 1 88 ? -9.5 -8.523 7.188 1 90.69 88 ALA A CA 1
ATOM 696 C C . ALA A 1 88 ? -8.172 -9.273 7.125 1 90.69 88 ALA A C 1
ATOM 698 O O . ALA A 1 88 ? -7.102 -8.656 7.188 1 90.69 88 ALA A O 1
ATOM 699 N N . PRO A 1 89 ? -8.219 -10.57 7.027 1 94.62 89 PRO A N 1
ATOM 700 C CA . PRO A 1 89 ? -6.988 -11.344 6.824 1 94.62 89 PRO A CA 1
ATOM 701 C C . PRO A 1 89 ? -6.402 -11.148 5.426 1 94.62 89 PRO A C 1
ATOM 703 O O . PRO A 1 89 ? -7.031 -10.531 4.566 1 94.62 89 PRO A O 1
ATOM 706 N N . THR A 1 90 ? -5.199 -11.648 5.305 1 96.56 90 THR A N 1
ATOM 707 C CA . THR A 1 90 ? -4.602 -11.68 3.975 1 96.56 90 THR A CA 1
ATOM 708 C C . THR A 1 90 ? -5.359 -12.648 3.068 1 96.56 90 THR A C 1
ATOM 710 O O . THR A 1 90 ? -5.566 -13.812 3.424 1 96.56 90 THR A O 1
ATOM 713 N N . VAL A 1 91 ? -5.762 -12.164 1.934 1 95.19 91 V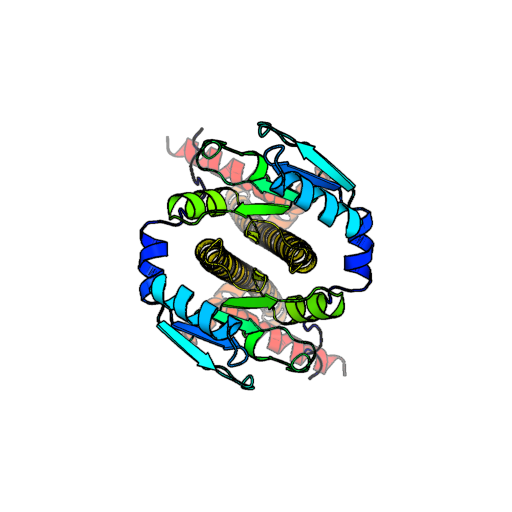AL A N 1
ATOM 714 C CA . VAL A 1 91 ? -6.531 -13 1.016 1 95.19 91 VAL A CA 1
ATOM 715 C C . VAL A 1 91 ? -5.66 -13.391 -0.175 1 95.19 91 VAL A C 1
ATOM 717 O O . VAL A 1 91 ? -5.016 -12.539 -0.792 1 95.19 91 VAL A O 1
ATOM 720 N N . ILE A 1 92 ? -5.586 -14.672 -0.45 1 96.62 92 ILE A N 1
ATOM 721 C CA . ILE A 1 92 ? -4.898 -15.219 -1.615 1 96.62 92 ILE A CA 1
ATOM 722 C C . ILE A 1 92 ? -5.895 -15.969 -2.5 1 96.62 92 ILE A C 1
ATOM 724 O O . ILE A 1 92 ? -6.57 -16.891 -2.043 1 96.62 92 ILE A O 1
ATOM 728 N N . ALA A 1 93 ? -5.98 -15.547 -3.734 1 94.19 93 ALA A N 1
ATOM 729 C CA . ALA A 1 93 ? -6.914 -16.172 -4.672 1 94.19 93 ALA A CA 1
ATOM 730 C C . ALA A 1 93 ? -6.285 -17.375 -5.355 1 94.19 93 ALA A C 1
ATOM 732 O O . ALA A 1 93 ? -5.168 -17.297 -5.875 1 94.19 93 ALA A O 1
ATOM 733 N N . VAL A 1 94 ? -6.988 -18.453 -5.32 1 93.88 94 VAL A N 1
ATOM 734 C CA . VAL A 1 94 ? -6.578 -19.656 -6.039 1 93.88 94 VAL A CA 1
ATOM 735 C C . VAL A 1 94 ? -7.34 -19.75 -7.359 1 93.88 94 VAL A C 1
ATOM 737 O O . VAL A 1 94 ? -8.57 -19.797 -7.367 1 93.88 94 VAL A O 1
ATOM 740 N N . VAL A 1 95 ? -6.555 -19.781 -8.453 1 90.31 95 VAL A N 1
ATOM 741 C CA . VAL A 1 95 ? -7.191 -19.672 -9.758 1 90.31 95 VAL A CA 1
ATOM 742 C C . VAL A 1 95 ? -6.75 -20.828 -10.648 1 90.31 95 VAL A C 1
ATOM 744 O O . VAL A 1 95 ? -5.562 -21.156 -10.719 1 90.31 95 VAL A O 1
ATOM 747 N N . ASN A 1 96 ? -7.699 -21.5 -11.336 1 84.88 96 ASN A N 1
ATOM 748 C CA . ASN A 1 96 ? -7.383 -22.594 -12.25 1 84.88 96 ASN A CA 1
ATOM 749 C C . ASN A 1 96 ? -7.793 -22.266 -13.68 1 84.88 96 ASN A C 1
ATOM 751 O O . ASN A 1 96 ? -7.684 -23.109 -14.57 1 84.88 96 ASN A O 1
ATOM 755 N N . TYR A 1 97 ? -8.297 -21.188 -13.898 1 79.81 97 TYR A N 1
ATOM 756 C CA . TYR A 1 97 ? -8.648 -20.688 -15.227 1 79.81 97 TYR A CA 1
ATOM 757 C C . TYR A 1 97 ? -8.578 -19.172 -15.273 1 79.81 97 TYR A C 1
ATOM 759 O O . TYR A 1 97 ? -8.625 -18.5 -14.234 1 79.81 97 TYR A O 1
ATOM 767 N N . GLU A 1 98 ? -8.32 -18.656 -16.547 1 78.25 98 GLU A N 1
ATOM 768 C CA . GLU A 1 98 ? -8.125 -17.219 -16.641 1 78.25 98 GLU A CA 1
ATOM 769 C C . GLU A 1 98 ? -9.039 -16.594 -17.672 1 78.25 98 GLU A C 1
ATOM 771 O O . GLU A 1 98 ? -8.977 -16.938 -18.859 1 78.25 98 GLU A O 1
ATOM 776 N N . ASN A 1 99 ? -9.914 -15.812 -17.234 1 80.19 99 ASN A N 1
ATOM 777 C CA . ASN A 1 99 ? -10.68 -14.914 -18.094 1 80.19 99 ASN A CA 1
ATOM 778 C C . ASN A 1 99 ? -10.945 -13.578 -17.391 1 80.19 99 ASN A C 1
ATOM 780 O O . ASN A 1 99 ? -10.656 -13.414 -16.219 1 80.19 99 ASN A O 1
ATOM 784 N N . PRO A 1 100 ? -11.391 -12.664 -18.062 1 81.88 100 PRO A N 1
ATOM 785 C CA . PRO A 1 100 ? -11.586 -11.32 -17.5 1 81.88 100 PRO A CA 1
ATOM 786 C C . PRO A 1 100 ? -12.484 -11.328 -16.266 1 81.88 100 PRO A C 1
ATOM 788 O O . PRO A 1 100 ? -12.281 -10.523 -15.352 1 81.88 100 PRO A O 1
ATOM 791 N N . THR A 1 101 ? -13.383 -12.18 -16.25 1 83.5 101 THR A N 1
ATOM 792 C CA . THR A 1 101 ? -14.289 -12.25 -15.109 1 83.5 101 THR A CA 1
ATOM 793 C C . THR A 1 101 ? -13.547 -12.695 -13.852 1 83.5 101 THR A C 1
ATOM 795 O O . THR A 1 101 ? -13.773 -12.148 -12.766 1 83.5 101 THR A O 1
ATOM 798 N N . ILE A 1 102 ? -12.68 -13.602 -13.953 1 85.81 102 ILE A N 1
ATOM 799 C CA . ILE A 1 102 ? -11.891 -14.109 -12.836 1 85.81 102 ILE A CA 1
ATOM 800 C C . ILE A 1 102 ? -11 -12.992 -12.289 1 85.81 102 ILE A C 1
ATOM 802 O O . ILE A 1 102 ? -10.891 -12.82 -11.07 1 85.81 102 ILE A O 1
ATOM 806 N N . VAL A 1 103 ? -10.445 -12.258 -13.164 1 88.69 103 VAL A N 1
ATOM 807 C CA . VAL A 1 103 ? -9.57 -11.156 -12.781 1 88.69 103 VAL A CA 1
ATOM 808 C C . VAL A 1 103 ? -10.344 -10.148 -11.945 1 88.69 103 VAL A C 1
ATOM 810 O O . VAL A 1 103 ? -9.859 -9.68 -10.914 1 88.69 103 VAL A O 1
ATOM 813 N N . GLU A 1 104 ? -11.531 -9.852 -12.375 1 86.75 104 GLU A N 1
ATOM 814 C CA . GLU A 1 104 ? -12.383 -8.906 -11.664 1 86.75 104 GLU A CA 1
ATOM 815 C C . GLU A 1 104 ? -12.711 -9.406 -10.258 1 86.75 104 GLU A C 1
ATOM 817 O O . GLU A 1 104 ? -12.703 -8.625 -9.305 1 86.75 104 GLU A O 1
ATOM 822 N N . VAL A 1 105 ? -12.984 -10.617 -10.195 1 87.69 105 VAL A N 1
ATOM 823 C CA . VAL A 1 105 ? -13.328 -11.211 -8.906 1 87.69 105 VAL A CA 1
ATOM 824 C C . VAL A 1 105 ? -12.117 -11.172 -7.984 1 87.69 105 VAL A C 1
ATOM 826 O O . VAL A 1 105 ? -12.234 -10.828 -6.805 1 87.69 105 VAL A O 1
ATOM 829 N N . VAL A 1 106 ? -10.961 -11.477 -8.477 1 91.38 106 VAL A N 1
ATOM 830 C CA . VAL A 1 106 ? -9.719 -11.477 -7.711 1 91.38 106 VAL A CA 1
ATOM 831 C C . VAL A 1 106 ? -9.461 -10.078 -7.141 1 91.38 106 VAL A C 1
ATOM 833 O O . VAL A 1 106 ? -9.172 -9.93 -5.953 1 91.38 106 VAL A O 1
ATOM 836 N N . LEU A 1 107 ? -9.625 -9.078 -7.984 1 90.12 107 LEU A N 1
ATOM 837 C CA . LEU A 1 107 ? -9.422 -7.699 -7.555 1 90.12 107 LEU A CA 1
ATOM 838 C C . LEU A 1 107 ? -10.469 -7.289 -6.523 1 90.12 107 LEU A C 1
ATOM 840 O O . LEU A 1 107 ? -10.148 -6.652 -5.52 1 90.12 107 LEU A O 1
ATOM 844 N N . GLY A 1 108 ? -11.664 -7.688 -6.766 1 88 108 GLY A N 1
ATOM 845 C CA . GLY A 1 108 ? -12.766 -7.352 -5.875 1 88 108 GLY A CA 1
ATOM 846 C C . GLY A 1 108 ? -12.617 -7.961 -4.492 1 88 108 GLY A C 1
ATOM 847 O O . GLY A 1 108 ? -13.094 -7.395 -3.504 1 88 108 GLY A O 1
ATOM 848 N N . LEU A 1 109 ? -11.938 -9.07 -4.434 1 89.19 109 LEU A N 1
ATOM 849 C CA . LEU A 1 109 ? -11.688 -9.75 -3.168 1 89.19 109 LEU A CA 1
ATOM 850 C C . LEU A 1 109 ? -10.641 -9 -2.346 1 89.19 109 LEU A C 1
ATOM 852 O O . LEU A 1 109 ? -10.484 -9.258 -1.152 1 89.19 109 LEU A O 1
ATOM 856 N N . GLY A 1 110 ? -9.977 -8.164 -2.988 1 91.56 110 GLY A N 1
ATOM 857 C CA . GLY A 1 110 ? -8.844 -7.543 -2.322 1 91.56 110 GLY A CA 1
ATOM 858 C C . GLY A 1 110 ? -7.684 -8.492 -2.105 1 91.56 110 GLY A C 1
ATOM 859 O O . GLY A 1 110 ? -6.961 -8.383 -1.112 1 91.56 110 GLY A O 1
ATOM 860 N N . ALA A 1 111 ? -7.566 -9.43 -3.02 1 95.12 111 ALA A N 1
ATOM 861 C CA . ALA A 1 111 ? -6.492 -10.406 -2.902 1 95.12 111 ALA A CA 1
ATOM 862 C C . ALA A 1 111 ? -5.121 -9.742 -3.002 1 95.12 111 ALA A C 1
ATOM 864 O O . ALA A 1 111 ? -4.957 -8.75 -3.725 1 95.12 111 ALA A O 1
ATOM 865 N N . LYS A 1 112 ? -4.215 -10.336 -2.281 1 97.31 112 LYS A N 1
ATOM 866 C CA . LYS A 1 112 ? -2.855 -9.797 -2.311 1 97.31 112 LYS A CA 1
ATOM 867 C C . LYS A 1 112 ? -1.93 -10.695 -3.133 1 97.31 112 LYS A C 1
ATOM 869 O O . LYS A 1 112 ? -0.796 -10.312 -3.432 1 97.31 112 LYS A O 1
ATOM 874 N N . ALA A 1 113 ? -2.447 -11.805 -3.473 1 97.56 113 ALA A N 1
ATOM 875 C CA . ALA A 1 113 ? -1.7 -12.711 -4.344 1 97.56 113 ALA A CA 1
ATOM 876 C C . ALA A 1 113 ? -2.635 -13.68 -5.055 1 97.56 113 ALA A C 1
ATOM 878 O O . ALA A 1 113 ? -3.793 -13.844 -4.66 1 97.56 113 ALA A O 1
ATOM 879 N N . VAL A 1 114 ? -2.078 -14.219 -6.121 1 95.31 114 VAL A N 1
ATOM 880 C CA . VAL A 1 114 ? -2.76 -15.266 -6.875 1 95.31 114 VAL A CA 1
ATOM 881 C C . VAL A 1 114 ? -1.923 -16.547 -6.852 1 95.31 114 VAL A C 1
ATOM 883 O O . VAL A 1 114 ? -0.707 -16.5 -7.055 1 95.31 114 VAL A O 1
ATOM 886 N N . LEU A 1 115 ? -2.572 -17.578 -6.547 1 94.56 115 LEU A N 1
ATOM 887 C CA . LEU A 1 115 ? -1.979 -18.906 -6.629 1 94.56 115 LEU A CA 1
ATOM 888 C C . LEU A 1 115 ? -2.592 -19.703 -7.773 1 94.56 115 LEU A C 1
ATOM 890 O O . LEU A 1 115 ? -3.752 -20.109 -7.699 1 94.56 115 LEU A O 1
ATOM 894 N N . PRO A 1 116 ? -1.782 -19.875 -8.797 1 91.06 116 PRO A N 1
ATOM 895 C CA . PRO A 1 116 ? -2.312 -20.719 -9.875 1 91.06 116 PRO A CA 1
ATOM 896 C C . PRO A 1 116 ? -2.502 -22.172 -9.461 1 91.06 116 PRO A C 1
ATOM 898 O O . PRO A 1 116 ? -1.702 -22.703 -8.688 1 91.06 116 PRO A O 1
ATOM 901 N N . SER A 1 117 ? -3.541 -22.719 -9.938 1 87.31 117 SER A N 1
ATOM 902 C CA . SER A 1 117 ? -3.859 -24.141 -9.711 1 87.31 117 SER A CA 1
ATOM 903 C C . SER A 1 117 ? -3.848 -24.922 -11.016 1 87.31 117 SER A C 1
ATOM 905 O O . SER A 1 117 ? -4.195 -24.375 -12.07 1 87.31 117 SER A O 1
ATOM 907 N N . PRO A 1 118 ? -3.471 -26.172 -10.977 1 86.19 118 PRO A N 1
ATOM 908 C CA . PRO A 1 118 ? -3.211 -27.047 -9.828 1 86.19 118 PRO A CA 1
ATOM 909 C C . PRO A 1 118 ? -2 -26.609 -9.016 1 86.19 118 PRO A C 1
ATOM 911 O O . PRO A 1 118 ? -1.012 -26.125 -9.578 1 86.19 118 PRO A O 1
ATOM 914 N N . VAL A 1 119 ? -2.211 -26.828 -7.684 1 80.44 119 VAL A N 1
ATOM 915 C CA . VAL A 1 119 ? -1.219 -26.359 -6.719 1 80.44 119 VAL A CA 1
ATOM 916 C C . VAL A 1 119 ? 0.004 -27.281 -6.75 1 80.44 119 VAL A C 1
ATOM 918 O O . VAL A 1 119 ? -0.13 -28.5 -6.738 1 80.44 119 VAL A O 1
ATOM 921 N N . ARG A 1 120 ? 1.079 -26.656 -7.023 1 74.62 120 ARG A N 1
ATOM 922 C CA . ARG A 1 120 ? 2.348 -27.375 -6.887 1 74.62 120 ARG A CA 1
ATOM 923 C C . ARG A 1 120 ? 3.156 -26.828 -5.715 1 74.62 120 ARG A C 1
ATOM 925 O O . ARG A 1 120 ? 2.781 -25.812 -5.109 1 74.62 120 ARG A O 1
ATOM 932 N N . SER A 1 121 ? 4.117 -27.609 -5.246 1 64.56 121 SER A N 1
ATOM 933 C CA . SER A 1 121 ? 4.891 -27.25 -4.062 1 64.56 121 SER A CA 1
ATOM 934 C C . SER A 1 121 ? 5.75 -26.016 -4.324 1 64.56 121 SER A C 1
ATOM 936 O O . SER A 1 121 ? 6.105 -25.297 -3.391 1 64.56 121 SER A O 1
ATOM 938 N N . PHE A 1 122 ? 5.836 -25.688 -5.637 1 76.44 122 PHE A N 1
ATOM 939 C CA . PHE A 1 122 ? 6.793 -24.609 -5.891 1 76.44 122 PHE A CA 1
ATOM 940 C C . PHE A 1 122 ? 6.102 -23.266 -5.875 1 76.44 122 PHE A C 1
ATOM 942 O O . PHE A 1 122 ? 5.016 -23.094 -6.441 1 76.44 122 PHE A O 1
ATOM 949 N N . GLY A 1 123 ? 6.488 -22.344 -5.012 1 85.06 123 GLY A N 1
ATOM 950 C CA . GLY A 1 123 ? 6.059 -20.953 -5.02 1 85.06 123 GLY A CA 1
ATOM 951 C C . GLY A 1 123 ? 5.078 -20.625 -3.914 1 85.06 123 GLY A C 1
ATOM 952 O O . GLY A 1 123 ? 4.848 -19.453 -3.607 1 85.06 123 GLY A O 1
ATOM 953 N N . LEU A 1 124 ? 4.535 -21.75 -3.293 1 91.06 124 LEU A N 1
ATOM 954 C CA . LEU A 1 124 ? 3.506 -21.516 -2.289 1 91.06 124 LEU A CA 1
ATOM 955 C C . LEU A 1 124 ? 4.066 -20.719 -1.112 1 91.06 124 LEU A C 1
ATOM 957 O O . LEU A 1 124 ? 3.436 -19.781 -0.634 1 91.06 124 LEU A O 1
ATOM 961 N N . LEU A 1 125 ? 5.219 -21.141 -0.668 1 91.69 125 LEU A N 1
ATOM 962 C CA . LEU A 1 125 ? 5.84 -20.453 0.459 1 91.69 125 LEU A CA 1
ATOM 963 C C . LEU A 1 125 ? 6.102 -18.984 0.126 1 91.69 125 LEU A C 1
ATOM 965 O O . LEU A 1 125 ? 5.766 -18.094 0.91 1 91.69 125 LEU A O 1
ATOM 969 N N . SER A 1 126 ? 6.664 -18.703 -1 1 92.94 126 SER A N 1
ATOM 970 C CA . SER A 1 126 ? 6.973 -17.344 -1.419 1 92.94 126 SER A CA 1
ATOM 971 C C . SER A 1 126 ? 5.699 -16.516 -1.604 1 92.94 126 SER A C 1
ATOM 973 O O . SER A 1 126 ? 5.652 -15.352 -1.223 1 92.94 126 SER A O 1
ATOM 975 N N . ILE A 1 127 ? 4.711 -17.125 -2.193 1 95.12 127 ILE A N 1
ATOM 976 C CA . ILE A 1 127 ? 3.434 -16.453 -2.402 1 95.12 127 ILE A CA 1
ATOM 977 C C . ILE A 1 127 ? 2.824 -16.078 -1.054 1 95.12 127 ILE A C 1
ATOM 979 O O . ILE A 1 127 ? 2.359 -14.945 -0.87 1 95.12 127 ILE A O 1
ATOM 983 N N . LEU A 1 128 ? 2.885 -17.016 -0.124 1 95.12 128 LEU A N 1
ATOM 984 C CA . LEU A 1 128 ? 2.33 -16.812 1.209 1 95.12 128 LEU A CA 1
ATOM 985 C C . LEU A 1 128 ? 3.049 -15.672 1.925 1 95.12 128 LEU A C 1
ATOM 987 O O . LEU A 1 128 ? 2.408 -14.742 2.42 1 95.12 128 LEU A O 1
ATOM 991 N N . VAL A 1 129 ? 4.316 -15.719 1.916 1 94.56 129 VAL A N 1
ATOM 992 C CA . VAL A 1 129 ? 5.109 -14.734 2.641 1 94.56 129 VAL A CA 1
ATOM 993 C C . VAL A 1 129 ? 4.953 -13.359 1.988 1 94.56 129 VAL A C 1
ATOM 995 O O . VAL A 1 129 ? 4.738 -12.359 2.676 1 94.56 129 VAL A O 1
ATOM 998 N N . LEU A 1 130 ? 5.004 -13.328 0.729 1 95.81 130 LEU A N 1
ATOM 999 C CA . LEU A 1 130 ? 4.891 -12.062 0.01 1 95.81 130 LEU A CA 1
ATOM 1000 C C . LEU A 1 130 ? 3.506 -11.453 0.202 1 95.81 130 LEU A C 1
ATOM 1002 O O . LEU A 1 130 ? 3.381 -10.242 0.408 1 95.81 130 LEU A O 1
ATOM 1006 N N . ALA A 1 131 ? 2.508 -12.281 0.071 1 97.38 131 ALA A N 1
ATOM 1007 C CA . ALA A 1 131 ? 1.146 -11.781 0.247 1 97.38 131 ALA A CA 1
ATOM 1008 C C . ALA A 1 131 ? 0.963 -11.156 1.627 1 97.38 131 ALA A C 1
ATOM 1010 O O . ALA A 1 131 ? 0.361 -10.086 1.758 1 97.38 131 ALA A O 1
ATOM 1011 N N . ARG A 1 132 ? 1.483 -11.812 2.609 1 96.12 132 ARG A N 1
ATOM 1012 C CA . ARG A 1 132 ? 1.386 -11.305 3.973 1 96.12 132 ARG A CA 1
ATOM 1013 C C . ARG A 1 132 ? 2.139 -9.984 4.117 1 96.12 132 ARG A C 1
ATOM 1015 O O . ARG A 1 132 ? 1.649 -9.055 4.758 1 96.12 132 ARG A O 1
ATOM 1022 N N . GLU A 1 133 ? 3.271 -9.953 3.559 1 95.25 133 GLU A N 1
ATOM 1023 C CA . GLU A 1 133 ?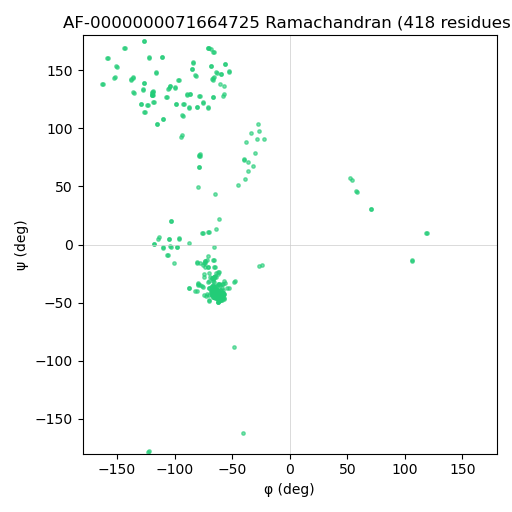 4.07 -8.734 3.623 1 95.25 133 GLU A CA 1
ATOM 1024 C C . GLU A 1 133 ? 3.363 -7.574 2.926 1 95.25 133 GLU A C 1
ATOM 1026 O O . GLU A 1 133 ? 3.348 -6.453 3.438 1 95.25 133 GLU A O 1
ATOM 1031 N N . THR A 1 134 ? 2.834 -7.875 1.775 1 96.44 134 THR A N 1
ATOM 1032 C CA . THR A 1 134 ? 2.105 -6.859 1.022 1 96.44 134 THR A CA 1
ATOM 1033 C C . THR A 1 134 ? 0.912 -6.344 1.822 1 96.44 134 THR A C 1
ATOM 1035 O O . THR A 1 134 ? 0.675 -5.137 1.888 1 96.44 134 THR A O 1
ATOM 1038 N N . HIS A 1 135 ? 0.217 -7.254 2.393 1 96.44 135 HIS A N 1
ATOM 1039 C CA . HIS A 1 135 ? -0.935 -6.902 3.217 1 96.44 135 HIS A CA 1
ATOM 1040 C C . HIS A 1 135 ? -0.523 -6.027 4.395 1 96.44 135 HIS A C 1
ATOM 1042 O O . HIS A 1 135 ? -1.146 -4.992 4.652 1 96.44 135 HIS A O 1
ATOM 1048 N N . LYS A 1 136 ? 0.485 -6.398 5.086 1 94.69 136 LYS A N 1
ATOM 1049 C CA . LYS A 1 136 ? 0.994 -5.664 6.242 1 94.69 136 LYS A CA 1
ATOM 1050 C C . LYS A 1 136 ? 1.446 -4.262 5.844 1 94.69 136 LYS A C 1
ATOM 1052 O O . LYS A 1 136 ? 1.141 -3.285 6.531 1 94.69 136 LYS A O 1
ATOM 1057 N N . GLU A 1 137 ? 2.176 -4.223 4.766 1 94.75 137 GLU A N 1
ATOM 1058 C CA . GLU A 1 137 ? 2.666 -2.934 4.289 1 94.75 137 GLU A CA 1
ATOM 1059 C C . GLU A 1 137 ? 1.512 -1.996 3.945 1 94.75 137 GLU A C 1
ATOM 1061 O O . GLU A 1 137 ? 1.516 -0.829 4.344 1 94.75 137 GLU A O 1
ATOM 1066 N N . ASN A 1 138 ? 0.558 -2.523 3.223 1 95.06 138 ASN A N 1
ATOM 1067 C CA . ASN A 1 138 ? -0.601 -1.728 2.832 1 95.06 138 ASN A CA 1
ATOM 1068 C C . ASN A 1 138 ? -1.364 -1.215 4.051 1 95.06 138 ASN A C 1
ATOM 1070 O O . ASN A 1 138 ? -1.697 -0.031 4.125 1 95.06 138 ASN A O 1
ATOM 1074 N N . ARG A 1 139 ? -1.565 -2.062 4.98 1 94.38 139 ARG A N 1
ATOM 1075 C CA . ARG A 1 139 ? -2.266 -1.686 6.203 1 94.38 139 ARG A CA 1
ATOM 1076 C C . ARG A 1 139 ? -1.487 -0.626 6.977 1 94.38 139 ARG A C 1
ATOM 1078 O O . ARG A 1 139 ? -2.07 0.332 7.484 1 94.38 139 ARG A O 1
ATOM 1085 N N . SER A 1 140 ? -0.225 -0.815 7.059 1 96.25 140 SER A N 1
ATOM 1086 C CA . SER A 1 140 ? 0.625 0.137 7.766 1 96.25 140 SER A CA 1
ATOM 1087 C C . SER A 1 140 ? 0.579 1.513 7.109 1 96.25 140 SER A C 1
ATOM 1089 O O . SER A 1 140 ? 0.492 2.531 7.797 1 96.25 140 SER A O 1
ATOM 1091 N N . LEU A 1 141 ? 0.633 1.529 5.805 1 95.88 141 LEU A N 1
ATOM 1092 C CA . LEU A 1 141 ? 0.588 2.787 5.07 1 95.88 141 LEU A CA 1
ATOM 1093 C C . LEU A 1 141 ? -0.749 3.49 5.273 1 95.88 141 LEU A C 1
ATOM 1095 O O . LEU A 1 141 ? -0.792 4.707 5.477 1 95.88 141 LEU A O 1
ATOM 1099 N N . HIS A 1 142 ? -1.803 2.754 5.238 1 96.12 142 HIS A N 1
ATOM 1100 C CA . HIS A 1 142 ? -3.123 3.328 5.473 1 96.12 142 HIS A CA 1
ATOM 1101 C C . HIS A 1 142 ? -3.232 3.902 6.883 1 96.12 142 HIS A C 1
ATOM 1103 O O . HIS A 1 142 ? -3.779 4.988 7.074 1 96.12 142 HIS A O 1
ATOM 1109 N N . ARG A 1 143 ? -2.725 3.186 7.828 1 96.38 143 ARG A N 1
ATOM 1110 C CA . ARG A 1 143 ? -2.746 3.654 9.211 1 96.38 143 ARG A CA 1
ATOM 1111 C C . ARG A 1 143 ? -1.936 4.938 9.367 1 96.38 143 ARG A C 1
ATOM 1113 O O . ARG A 1 143 ? -2.385 5.887 10.008 1 96.38 143 ARG A O 1
ATOM 1120 N N . LEU A 1 144 ? -0.782 4.922 8.773 1 97.44 144 LEU A N 1
ATOM 1121 C CA . LEU A 1 144 ? 0.079 6.098 8.844 1 97.44 144 LEU A CA 1
ATOM 1122 C C . LEU A 1 144 ? -0.579 7.297 8.164 1 97.44 144 LEU A C 1
ATOM 1124 O O . LEU A 1 144 ? -0.556 8.406 8.695 1 97.44 144 LEU A O 1
ATOM 1128 N N . LEU A 1 145 ? -1.131 7.09 7.008 1 97.56 145 LEU A N 1
ATOM 1129 C CA . LEU A 1 145 ? -1.831 8.148 6.289 1 97.56 145 LEU A CA 1
ATOM 1130 C C . LEU A 1 145 ? -2.953 8.734 7.137 1 97.56 145 LEU A C 1
ATOM 1132 O O . LEU A 1 145 ? -3.078 9.953 7.254 1 97.56 145 LEU A O 1
ATOM 1136 N N . ARG A 1 146 ? -3.713 7.871 7.727 1 97 146 ARG A N 1
ATOM 1137 C CA . ARG A 1 146 ? -4.809 8.312 8.586 1 97 146 ARG A CA 1
ATOM 1138 C C . ARG A 1 146 ? -4.285 9.125 9.766 1 97 146 ARG A C 1
ATOM 1140 O O . ARG A 1 146 ? -4.855 10.156 10.117 1 97 146 ARG A O 1
ATOM 1147 N N . LYS A 1 147 ? -3.256 8.633 10.359 1 97.62 147 LYS A N 1
ATOM 1148 C CA . LYS A 1 147 ? -2.662 9.312 11.508 1 97.62 147 LYS A CA 1
ATOM 1149 C C . LYS A 1 147 ? -2.227 10.727 11.148 1 97.62 147 LYS A C 1
ATOM 1151 O O . LYS A 1 147 ? -2.527 11.68 11.867 1 97.62 147 LYS A O 1
ATOM 1156 N N . VAL A 1 148 ? -1.573 10.844 10.039 1 97.69 148 VAL A N 1
ATOM 1157 C CA . VAL A 1 148 ? -1.063 12.141 9.617 1 97.69 148 VAL A CA 1
ATOM 1158 C C . VAL A 1 148 ? -2.225 13.047 9.211 1 97.69 148 VAL A C 1
ATOM 1160 O O . VAL A 1 148 ? -2.215 14.242 9.5 1 97.69 148 VAL A O 1
ATOM 1163 N N . GLU A 1 149 ? -3.191 12.508 8.602 1 97.25 149 GLU A N 1
ATOM 1164 C CA . GLU A 1 149 ? -4.371 13.273 8.211 1 97.25 149 GLU A CA 1
ATOM 1165 C C . GLU A 1 149 ? -5.113 13.812 9.43 1 97.25 149 GLU A C 1
ATOM 1167 O O . GLU A 1 149 ? -5.59 14.945 9.422 1 97.25 149 GLU A O 1
ATOM 1172 N N . VAL A 1 150 ? -5.219 12.992 10.422 1 95.75 150 VAL A N 1
ATOM 1173 C CA . VAL A 1 150 ? -5.887 13.398 11.656 1 95.75 150 VAL A CA 1
ATOM 1174 C C . VAL A 1 150 ? -5.117 14.539 12.312 1 95.75 150 VAL A C 1
ATOM 1176 O O . VAL A 1 150 ? -5.715 15.508 12.781 1 95.75 150 VAL A O 1
ATOM 1179 N N . LYS A 1 151 ? -3.873 14.414 12.336 1 96.06 151 LYS A N 1
ATOM 1180 C CA . LYS A 1 151 ? -3.043 15.477 12.898 1 96.06 151 LYS A CA 1
ATOM 1181 C C . LYS A 1 151 ? -3.227 16.781 12.133 1 96.06 151 LYS A C 1
ATOM 1183 O O . LYS A 1 151 ? -3.35 17.859 12.734 1 96.06 151 LYS A O 1
ATOM 1188 N N . LEU A 1 152 ? -3.25 16.672 10.82 1 95.75 152 LEU A N 1
ATOM 1189 C CA . LEU A 1 152 ? -3.436 17.859 9.977 1 95.75 152 LEU A CA 1
ATOM 1190 C C . LEU A 1 152 ? -4.805 18.484 10.211 1 95.75 152 LEU A C 1
ATOM 1192 O O . LEU A 1 152 ? -4.93 19.703 10.297 1 95.75 152 LEU A O 1
ATOM 1196 N N . LEU A 1 153 ? -5.777 17.703 10.305 1 95.25 153 LEU A N 1
ATOM 1197 C CA . LEU A 1 153 ? -7.129 18.172 10.586 1 95.25 153 LEU A CA 1
ATOM 1198 C C . LEU A 1 153 ? -7.191 18.844 11.945 1 95.25 153 LEU A C 1
ATOM 1200 O O . LEU A 1 153 ? -7.887 19.859 12.117 1 95.25 153 LEU A O 1
ATOM 1204 N N . GLY A 1 154 ? -6.508 18.25 12.859 1 94.25 154 GLY A N 1
ATOM 1205 C CA . GLY A 1 154 ? -6.434 18.859 14.18 1 94.25 154 GLY A CA 1
ATOM 1206 C C . GLY A 1 154 ? -5.887 20.266 14.164 1 94.25 154 GLY A C 1
ATOM 1207 O O . GLY A 1 154 ? -6.441 21.156 14.812 1 94.25 154 GLY A O 1
ATOM 1208 N N . VAL A 1 155 ? -4.887 20.5 13.422 1 93.88 155 VAL A N 1
ATOM 1209 C CA . VAL A 1 155 ? -4.289 21.828 13.297 1 93.88 155 VAL A CA 1
ATOM 1210 C C . VAL A 1 155 ? -5.301 22.797 12.688 1 93.88 155 VAL A C 1
ATOM 1212 O O . VAL A 1 155 ? -5.43 23.938 13.141 1 93.88 155 VAL A O 1
ATOM 1215 N N . ARG A 1 156 ? -5.988 22.312 11.734 1 94.31 156 ARG A N 1
ATOM 1216 C CA . ARG A 1 156 ? -6.988 23.141 11.07 1 94.31 156 ARG A CA 1
ATOM 1217 C C . ARG A 1 156 ? -8.125 23.5 12.031 1 94.31 156 ARG A C 1
ATOM 1219 O O . ARG A 1 156 ? -8.57 24.641 12.07 1 94.31 156 ARG A O 1
ATOM 1226 N N . HIS A 1 157 ? -8.508 22.5 12.766 1 95.69 157 HIS A N 1
ATOM 1227 C CA . HIS A 1 157 ? -9.586 22.75 13.719 1 95.69 157 HIS A CA 1
ATOM 1228 C C . HIS A 1 157 ? -9.172 23.734 14.797 1 95.69 157 HIS A C 1
ATOM 1230 O O . HIS A 1 157 ? -9.969 24.578 15.219 1 95.69 157 HIS A O 1
ATOM 1236 N N . ILE A 1 158 ? -7.965 23.656 15.242 1 95.88 158 ILE A N 1
ATOM 1237 C CA . ILE A 1 158 ? -7.465 24.578 16.25 1 95.88 158 ILE A CA 1
ATOM 1238 C C . ILE A 1 158 ? -7.438 26 15.688 1 95.88 158 ILE A C 1
ATOM 1240 O O . ILE A 1 158 ? -7.875 26.953 16.344 1 95.88 158 ILE A O 1
ATOM 1244 N N . ALA A 1 159 ? -6.996 26.156 14.492 1 93.56 159 ALA A N 1
ATOM 1245 C CA . ALA A 1 159 ? -6.953 27.469 13.836 1 93.56 159 ALA A CA 1
ATOM 1246 C C . ALA A 1 159 ? -8.352 28.047 13.688 1 93.56 159 ALA A C 1
ATOM 1248 O O . ALA A 1 159 ? -8.578 29.219 14 1 93.56 159 ALA A O 1
ATOM 1249 N N . ASP A 1 160 ? -9.227 27.188 13.242 1 95.12 160 ASP A N 1
ATOM 1250 C CA . ASP A 1 160 ? -10.602 27.625 13.047 1 95.12 160 ASP A CA 1
ATOM 1251 C C . ASP A 1 160 ? -11.258 28.016 14.367 1 95.12 160 ASP A C 1
ATOM 1253 O O . ASP A 1 160 ? -11.938 29.031 14.461 1 95.12 160 ASP A O 1
ATOM 1257 N N . ALA A 1 161 ? -11.016 27.219 15.375 1 96.56 161 ALA A N 1
ATOM 1258 C CA . ALA A 1 161 ? -11.586 27.469 16.688 1 96.56 161 ALA A CA 1
ATOM 1259 C C . ALA A 1 161 ? -11.07 28.797 17.266 1 96.56 161 ALA A C 1
ATOM 1261 O O . ALA A 1 161 ? -11.844 29.578 17.828 1 96.56 161 ALA A O 1
ATOM 1262 N N . LYS A 1 162 ? -9.82 29.031 17.141 1 95.25 162 LYS A N 1
ATOM 1263 C CA . LYS A 1 162 ? -9.266 30.312 17.594 1 95.25 162 LYS A CA 1
ATOM 1264 C C . LYS A 1 162 ? -9.914 31.484 16.875 1 95.25 162 LYS A C 1
ATOM 1266 O O . LYS A 1 162 ? -10.273 32.469 17.516 1 95.25 162 LYS A O 1
ATOM 1271 N N . ALA A 1 163 ? -10.07 31.344 15.594 1 93.06 163 ALA A N 1
ATOM 1272 C CA . ALA A 1 163 ? -10.688 32.406 14.812 1 93.06 163 ALA A CA 1
ATOM 1273 C C . ALA A 1 163 ? -12.102 32.688 15.297 1 93.06 163 ALA A C 1
ATOM 1275 O O . ALA A 1 163 ? -12.5 33.875 15.414 1 93.06 163 ALA A O 1
ATOM 1276 N N . ILE A 1 164 ? -12.773 31.656 15.547 1 95.19 164 ILE A N 1
ATOM 1277 C CA . ILE A 1 164 ? -14.148 31.781 16.031 1 95.19 164 ILE A CA 1
ATOM 1278 C C . ILE A 1 164 ? -14.164 32.469 17.391 1 95.19 164 ILE A C 1
ATOM 1280 O O . ILE A 1 164 ? -14.938 33.406 17.609 1 95.19 164 ILE A O 1
ATOM 1284 N N . LEU A 1 165 ? -13.266 32.062 18.281 1 95.44 165 LEU A N 1
ATOM 1285 C CA . LEU A 1 165 ? -13.211 32.594 19.641 1 95.44 165 LEU A CA 1
ATOM 1286 C C . LEU A 1 165 ? -12.758 34.062 19.625 1 95.44 165 LEU A C 1
ATOM 1288 O O . LEU A 1 165 ? -13.25 34.875 20.391 1 95.44 165 LEU A O 1
ATOM 1292 N N . MET A 1 166 ? -11.867 34.344 18.734 1 93.19 166 MET A N 1
ATOM 1293 C CA . MET A 1 166 ? -11.391 35.719 18.609 1 93.19 166 MET A CA 1
ATOM 1294 C C . MET A 1 166 ? -12.516 36.625 18.172 1 93.19 166 MET A C 1
ATOM 1296 O O . MET A 1 166 ? -12.648 37.75 18.719 1 93.19 166 MET A O 1
ATOM 1300 N N . LYS A 1 167 ? -13.273 36.156 17.297 1 92.31 167 LYS A N 1
ATOM 1301 C CA . LYS A 1 167 ? -14.383 36.938 16.781 1 92.31 167 LYS A CA 1
ATOM 1302 C C . LYS A 1 167 ? -15.516 37.062 17.812 1 92.31 167 LYS A C 1
ATOM 1304 O O . LYS A 1 167 ? -16.078 38.125 18.016 1 92.31 167 LYS A O 1
ATOM 1309 N N . THR A 1 168 ? -15.859 35.969 18.453 1 92.44 168 THR A N 1
ATOM 1310 C CA . THR A 1 168 ? -17.031 35.906 19.312 1 92.44 168 THR A CA 1
ATOM 1311 C C . THR A 1 168 ? -16.734 36.531 20.672 1 92.44 168 THR A C 1
ATOM 1313 O O . THR A 1 168 ? -17.609 37.125 21.297 1 92.44 168 THR A O 1
ATOM 1316 N N . HIS A 1 169 ? -15.508 36.406 21.172 1 92.88 169 HIS A N 1
ATOM 1317 C CA . HIS A 1 169 ? -15.164 36.844 22.516 1 92.88 169 HIS A CA 1
ATOM 1318 C C . HIS A 1 169 ? -14.25 38.062 22.453 1 92.88 169 HIS A C 1
ATOM 1320 O O . HIS A 1 169 ? -13.914 38.656 23.5 1 92.88 169 HIS A O 1
ATOM 1326 N N . ASN A 1 170 ? -13.852 38.5 21.297 1 93.31 170 ASN A N 1
ATOM 1327 C CA . ASN A 1 170 ? -12.969 39.656 21.109 1 93.31 170 ASN A CA 1
ATOM 1328 C C . ASN A 1 170 ? -11.688 39.5 21.922 1 93.31 170 ASN A C 1
ATOM 1330 O O . ASN A 1 170 ? -11.359 40.406 22.719 1 93.31 170 ASN A O 1
ATOM 1334 N N . VAL A 1 171 ? -10.961 38.469 21.766 1 93.38 171 VAL A N 1
ATOM 1335 C CA . VAL A 1 171 ? -9.734 38.156 22.484 1 93.38 171 VAL A CA 1
ATOM 1336 C C . VAL A 1 171 ? -8.586 37.969 21.484 1 93.38 171 VAL A C 1
ATOM 1338 O O . VAL A 1 171 ? -8.812 37.844 20.281 1 93.38 171 VAL A O 1
ATOM 1341 N N . SER A 1 172 ? -7.375 38.062 21.984 1 88.38 172 SER A N 1
ATOM 1342 C CA . SER A 1 172 ? -6.195 37.844 21.156 1 88.38 172 SER A CA 1
ATOM 1343 C C . SER A 1 172 ? -6.066 36.375 20.766 1 88.38 172 SER A C 1
ATOM 1345 O O . SER A 1 172 ? -6.758 35.5 21.312 1 88.38 172 SER A O 1
ATOM 1347 N N . GLU A 1 173 ? -5.223 36.031 19.875 1 88.25 173 GLU A N 1
ATOM 1348 C CA . GLU A 1 173 ? -4.961 34.688 19.453 1 88.25 173 GLU A CA 1
ATOM 1349 C C . GLU A 1 173 ? -4.422 33.844 20.609 1 88.25 173 GLU A C 1
ATOM 1351 O O . GLU A 1 173 ? -4.793 32.656 20.75 1 88.25 173 GLU A O 1
ATOM 1356 N N . THR A 1 174 ? -3.58 34.469 21.359 1 88.44 174 THR A N 1
ATOM 1357 C CA . THR A 1 174 ? -3.008 33.781 22.516 1 88.44 174 THR A CA 1
ATOM 1358 C C . THR A 1 174 ? -4.086 33.469 23.547 1 88.44 174 THR A C 1
ATOM 1360 O O . THR A 1 174 ? -4.133 32.344 24.078 1 88.44 174 THR A O 1
ATOM 1363 N N . ASP A 1 175 ? -4.961 34.406 23.719 1 94.44 175 ASP A N 1
ATOM 1364 C CA . ASP A 1 175 ? -6.047 34.219 24.672 1 94.44 175 ASP A CA 1
ATOM 1365 C C . ASP A 1 175 ? -7.016 33.125 24.172 1 94.44 175 ASP A C 1
ATOM 1367 O O . ASP A 1 175 ? -7.52 32.344 24.969 1 94.44 175 ASP A O 1
ATOM 1371 N N . ALA A 1 176 ? -7.258 33.188 22.891 1 95.75 176 ALA A N 1
ATOM 1372 C CA . ALA A 1 176 ? -8.141 32.188 22.281 1 95.75 176 ALA A CA 1
ATOM 1373 C C . ALA A 1 176 ? -7.602 30.781 22.5 1 95.75 176 ALA A C 1
ATOM 1375 O O . ALA A 1 176 ? -8.352 29.875 22.859 1 95.75 176 ALA A O 1
ATOM 1376 N N . TYR A 1 177 ? -6.355 30.609 22.312 1 95 177 TYR A N 1
ATOM 1377 C CA . TYR A 1 177 ? -5.746 29.297 22.5 1 95 177 TYR A CA 1
ATOM 1378 C C . TYR A 1 177 ? -5.793 28.891 23.969 1 95 177 TYR A C 1
ATOM 1380 O O . TYR A 1 177 ? -6.008 27.703 24.281 1 95 177 TYR A O 1
ATOM 1388 N N . ASP A 1 178 ? -5.562 29.859 24.75 1 96.25 178 ASP A N 1
ATOM 1389 C CA . ASP A 1 178 ? -5.602 29.578 26.188 1 96.25 178 ASP A CA 1
ATOM 1390 C C . ASP A 1 178 ? -6.984 29.094 26.625 1 96.25 178 ASP A C 1
ATOM 1392 O O . ASP A 1 178 ? -7.098 28.219 27.469 1 96.25 178 ASP A O 1
ATOM 1396 N N . LEU A 1 179 ? -7.969 29.688 26.031 1 96.62 179 LEU A N 1
ATOM 1397 C CA . LEU A 1 179 ? -9.336 29.25 26.328 1 96.62 179 LEU A CA 1
ATOM 1398 C C . LEU A 1 179 ? -9.547 27.797 25.891 1 96.62 179 LEU A C 1
ATOM 1400 O O . LEU A 1 179 ? -10.172 27.031 26.625 1 96.62 179 LEU A O 1
ATOM 1404 N N . ILE A 1 180 ? -9.016 27.453 24.766 1 96.81 180 ILE A N 1
ATOM 1405 C CA . ILE A 1 180 ? -9.117 26.094 24.266 1 96.81 180 ILE A CA 1
ATOM 1406 C C . ILE A 1 180 ? -8.391 25.125 25.203 1 96.81 180 ILE A C 1
ATOM 1408 O O . ILE A 1 180 ? -8.93 24.078 25.562 1 96.81 180 ILE A O 1
ATOM 1412 N N . ARG A 1 181 ? -7.23 25.531 25.562 1 96.81 181 ARG A N 1
ATOM 1413 C CA . ARG A 1 181 ? -6.398 24.703 26.438 1 96.81 181 ARG A CA 1
ATOM 1414 C C . ARG A 1 181 ? -7.07 24.484 27.781 1 96.81 181 ARG A C 1
ATOM 1416 O O . ARG A 1 181 ? -7.09 23.359 28.297 1 96.81 181 ARG A O 1
ATOM 1423 N N . GLU A 1 182 ? -7.586 25.547 28.312 1 97.19 182 GLU A N 1
ATOM 1424 C CA . GLU A 1 182 ? -8.266 25.453 29.594 1 97.19 182 GLU A CA 1
ATOM 1425 C C . GLU A 1 182 ? -9.461 24.516 29.531 1 97.19 182 GLU A C 1
ATOM 1427 O O . GLU A 1 182 ? -9.695 23.734 30.469 1 97.19 182 GLU A O 1
ATOM 1432 N N . ARG A 1 183 ? -10.195 24.703 28.516 1 96.38 183 ARG A N 1
ATOM 1433 C CA . ARG A 1 183 ? -11.352 23.828 28.328 1 96.38 183 ARG A CA 1
ATOM 1434 C C . ARG A 1 183 ? -10.922 22.375 28.172 1 96.38 183 ARG A C 1
ATOM 1436 O O . ARG A 1 183 ? -11.586 21.469 28.688 1 96.38 183 ARG A O 1
ATOM 1443 N N . ALA A 1 184 ? -9.859 22.141 27.422 1 97.56 184 ALA A N 1
ATOM 1444 C CA . ALA A 1 184 ? -9.336 20.781 27.25 1 97.56 184 ALA A CA 1
ATOM 1445 C C . ALA A 1 184 ? -8.93 20.172 28.578 1 97.56 184 ALA A C 1
ATOM 1447 O O . ALA A 1 184 ? -9.219 19 28.859 1 97.56 184 ALA A O 1
ATOM 1448 N N . MET A 1 185 ? -8.305 20.953 29.359 1 96.94 185 MET A N 1
ATOM 1449 C CA . MET A 1 185 ? -7.848 20.516 30.672 1 96.94 185 MET A CA 1
ATOM 1450 C C . MET A 1 185 ? -9.031 20.203 31.578 1 96.94 185 MET A C 1
ATOM 1452 O O . MET A 1 185 ? -9.039 19.188 32.281 1 96.94 185 MET A O 1
ATOM 1456 N N . SER A 1 186 ? -9.984 21.031 31.578 1 97 186 SER A N 1
ATOM 1457 C CA . SER A 1 186 ? -11.148 20.891 32.438 1 97 186 SER A CA 1
ATOM 1458 C C . SER A 1 186 ? -11.984 19.672 32.062 1 97 186 SER A C 1
ATOM 1460 O O . SER A 1 186 ? -12.57 19.016 32.906 1 97 186 SER A O 1
ATOM 1462 N N . THR A 1 187 ? -11.961 19.328 30.828 1 95.94 187 THR A N 1
ATOM 1463 C CA . THR A 1 187 ? -12.781 18.234 30.344 1 95.94 187 THR A CA 1
ATOM 1464 C C . THR A 1 187 ? -11.938 16.984 30.141 1 95.94 187 THR A C 1
ATOM 1466 O O . THR A 1 187 ? -12.438 15.953 29.672 1 95.94 187 THR A O 1
ATOM 1469 N N . ARG A 1 188 ? -10.633 17.156 30.391 1 96.44 188 ARG A N 1
ATOM 1470 C CA . ARG A 1 188 ? -9.695 16.047 30.25 1 96.44 188 ARG A CA 1
ATOM 1471 C C . ARG A 1 188 ? -9.719 15.477 28.844 1 96.44 188 ARG A C 1
ATOM 1473 O O . ARG A 1 188 ? -9.805 14.266 28.641 1 96.44 188 ARG A O 1
ATOM 1480 N N . THR A 1 189 ? -9.703 16.312 27.891 1 96.19 189 THR A N 1
ATOM 1481 C CA . THR A 1 189 ? -9.648 15.977 26.469 1 96.19 189 THR A CA 1
ATOM 1482 C C . THR A 1 189 ? -8.484 16.703 25.781 1 96.19 189 THR A C 1
ATOM 1484 O O . THR A 1 189 ? -7.75 17.438 26.438 1 96.19 189 THR A O 1
ATOM 1487 N N . THR A 1 190 ? -8.297 16.359 24.469 1 95.56 190 THR A N 1
ATOM 1488 C CA . THR A 1 190 ? -7.219 17.031 23.75 1 95.56 190 THR A CA 1
ATOM 1489 C C . THR A 1 190 ? -7.688 18.375 23.203 1 95.56 190 THR A C 1
ATOM 1491 O O . THR A 1 190 ? -8.891 18.594 23.031 1 95.56 190 THR A O 1
ATOM 1494 N N . THR A 1 191 ? -6.742 19.266 22.969 1 96.25 191 THR A N 1
ATOM 1495 C CA . THR A 1 191 ? -7.066 20.562 22.375 1 96.25 191 THR A CA 1
ATOM 1496 C C . THR A 1 191 ? -7.742 20.375 21.016 1 96.25 191 THR A C 1
ATOM 1498 O O . THR A 1 191 ? -8.641 21.141 20.656 1 96.25 191 THR A O 1
ATOM 1501 N N . GLU A 1 192 ? -7.324 19.359 20.344 1 95.69 192 GLU A N 1
ATOM 1502 C CA . GLU A 1 192 ? -7.898 19.062 19.047 1 95.69 192 GLU A CA 1
ATOM 1503 C C . GLU A 1 192 ? -9.383 18.734 19.156 1 95.69 192 GLU A C 1
ATOM 1505 O O . GLU A 1 192 ? -10.195 19.172 18.328 1 95.69 192 GLU A O 1
ATOM 1510 N N . GLU A 1 193 ? -9.742 18 20.125 1 95.88 193 GLU A N 1
ATOM 1511 C CA . GLU A 1 193 ? -11.133 17.625 20.344 1 95.88 193 GLU A CA 1
ATOM 1512 C C . GLU A 1 193 ? -11.984 18.828 20.703 1 95.88 193 GLU A C 1
ATOM 1514 O O . GLU A 1 193 ? -13.109 18.984 20.219 1 95.88 193 GLU A O 1
ATOM 1519 N N . VAL A 1 194 ? -11.43 19.641 21.609 1 97 194 VAL A N 1
ATOM 1520 C CA . VAL A 1 194 ? -12.117 20.859 22 1 97 194 VAL A CA 1
ATOM 1521 C C . VAL A 1 194 ? -12.305 21.766 20.781 1 97 194 VAL A C 1
ATOM 1523 O O . VAL A 1 194 ? -13.391 22.297 20.562 1 97 194 VAL A O 1
ATOM 1526 N N . ALA A 1 195 ? -11.281 21.859 20.016 1 97.25 195 ALA A N 1
ATOM 1527 C CA . ALA A 1 195 ? -11.328 22.688 18.812 1 97.25 195 ALA A CA 1
ATOM 1528 C C . ALA A 1 195 ? -12.391 22.203 17.844 1 97.25 195 ALA A C 1
ATOM 1530 O O . ALA A 1 195 ? -13.133 23 17.266 1 97.25 195 ALA A O 1
ATOM 1531 N N . LYS A 1 196 ? -12.391 20.969 17.656 1 95.75 196 LYS A N 1
ATOM 1532 C CA . LYS A 1 196 ? -13.383 20.359 16.766 1 95.75 196 LYS A CA 1
ATOM 1533 C C . LYS A 1 196 ? -14.805 20.672 17.234 1 95.75 196 LYS A C 1
ATOM 1535 O O . LYS A 1 196 ? -15.672 21.016 16.422 1 95.75 196 LYS A O 1
ATOM 1540 N N . ALA A 1 197 ? -15.055 20.625 18.484 1 95.75 197 ALA A N 1
ATOM 1541 C CA . ALA A 1 197 ? -16.375 20.906 19.062 1 95.75 197 ALA A CA 1
ATOM 1542 C C . ALA A 1 197 ? -16.781 22.359 18.844 1 95.75 197 ALA A C 1
ATOM 1544 O O . ALA A 1 197 ? -17.938 22.641 18.516 1 95.75 197 ALA A O 1
ATOM 1545 N N . ILE A 1 198 ? -15.836 23.234 19.062 1 95 198 ILE A N 1
ATOM 1546 C CA . ILE A 1 198 ? -16.094 24.656 18.875 1 95 198 ILE A CA 1
ATOM 1547 C C . ILE A 1 198 ? -16.469 24.922 17.406 1 95 198 ILE A C 1
ATOM 1549 O O . ILE A 1 198 ? -17.438 25.641 17.141 1 95 198 ILE A O 1
ATOM 1553 N N . PHE A 1 199 ? -15.711 24.312 16.594 1 92.44 199 PHE A N 1
ATOM 1554 C CA . PHE A 1 199 ? -15.945 24.484 15.164 1 92.44 199 PHE A CA 1
ATOM 1555 C C . PHE A 1 199 ? -17.328 23.969 14.781 1 92.44 199 PHE A C 1
ATOM 1557 O O . PHE A 1 199 ? -18.062 24.625 14.047 1 92.44 199 PHE A O 1
ATOM 1564 N N . GLU A 1 200 ? -17.625 22.812 15.203 1 92.44 200 GLU A N 1
ATOM 1565 C CA . GLU A 1 200 ? -18.906 22.188 14.875 1 92.44 200 GLU A CA 1
ATOM 1566 C C . GLU A 1 200 ? -20.078 23 15.43 1 92.44 200 GLU A C 1
ATOM 1568 O O . GLU A 1 200 ? -21.109 23.156 14.781 1 92.44 200 GLU A O 1
ATOM 1573 N N . ALA A 1 201 ? -19.891 23.516 16.641 1 90.69 201 ALA A N 1
ATOM 1574 C CA . ALA A 1 201 ? -20.922 24.344 17.25 1 90.69 201 ALA A CA 1
ATOM 1575 C C . ALA A 1 201 ? -21.141 25.625 16.453 1 90.69 201 ALA A C 1
ATOM 1577 O O . ALA A 1 201 ? -22.297 26.047 16.25 1 90.69 201 ALA A O 1
ATOM 1578 N N . HIS A 1 202 ? -20.109 26.234 15.992 1 89.69 202 HIS A N 1
ATOM 1579 C CA . HIS A 1 202 ? -20.203 27.469 15.227 1 89.69 202 HIS A CA 1
ATOM 1580 C C . HIS A 1 202 ? -20.906 27.25 13.891 1 89.69 202 HIS A C 1
ATOM 1582 O O . HIS A 1 202 ? -21.703 28.078 13.453 1 89.69 202 HIS A O 1
ATOM 1588 N N . GLU A 1 203 ? -20.562 26.109 13.281 1 86.5 203 GLU A N 1
ATOM 1589 C CA . GLU A 1 203 ? -21.203 25.766 12.008 1 86.5 203 GLU A CA 1
ATOM 1590 C C . GLU A 1 203 ? -22.703 25.562 12.172 1 86.5 203 GLU A C 1
ATOM 1592 O O . GLU A 1 203 ? -23.484 25.953 11.297 1 86.5 203 GLU A O 1
ATOM 1597 N N . LEU A 1 204 ? -23.031 24.969 13.219 1 85.44 204 LEU A N 1
ATOM 1598 C CA . LEU A 1 204 ? -24.438 24.719 13.516 1 85.44 204 LEU A CA 1
ATOM 1599 C C . LEU A 1 204 ? -25.172 26.016 13.773 1 85.44 204 LEU A C 1
ATOM 1601 O O . LEU A 1 204 ? -26.328 26.172 13.359 1 85.44 204 LEU A O 1
ATOM 1605 N N . LEU A 1 205 ? -24.5 26.953 14.375 1 78.25 205 LEU A N 1
ATOM 1606 C CA . LEU A 1 205 ? -25.125 28.234 14.719 1 78.25 205 LEU A CA 1
ATOM 1607 C C . LEU A 1 205 ? -25.188 29.156 13.5 1 78.25 205 LEU A C 1
ATOM 1609 O O . LEU A 1 205 ? -26.078 29.984 13.398 1 78.25 205 LEU A O 1
ATOM 1613 N N . SER A 1 206 ? -24.219 29.094 12.664 1 75.38 206 SER A N 1
ATOM 1614 C CA . SER A 1 206 ? -24.203 29.906 11.461 1 75.38 206 SER A CA 1
ATOM 1615 C C . SER A 1 206 ? -25.25 29.453 10.461 1 75.38 206 SER A C 1
ATOM 1617 O O . SER A 1 206 ? -25.766 30.25 9.68 1 75.38 206 SER A O 1
ATOM 1619 N N . ILE A 1 207 ? -25.391 28.234 10.266 1 65.88 207 ILE A N 1
ATOM 1620 C CA . ILE A 1 207 ? -26.453 27.719 9.406 1 65.88 207 ILE A CA 1
ATOM 1621 C C . ILE A 1 207 ? -27.812 28.172 9.938 1 65.88 207 ILE A C 1
ATOM 1623 O O . ILE A 1 207 ? -28.703 28.516 9.156 1 65.88 207 ILE A O 1
ATOM 1627 N N . GLY A 1 208 ? -27.969 28.219 11.133 1 54.78 208 GLY A N 1
ATOM 1628 C CA . GLY A 1 208 ? -29.234 28.672 11.695 1 54.78 208 GLY A CA 1
ATOM 1629 C C . GLY A 1 208 ? -29.469 30.156 11.508 1 54.78 208 GLY A C 1
ATOM 1630 O O . GLY A 1 208 ? -30.609 30.609 11.484 1 54.78 208 GLY A O 1
ATOM 1631 N N . SER A 1 209 ? -28.438 30.938 11.508 1 52.88 209 SER A N 1
ATOM 1632 C CA . SER A 1 209 ? -28.656 32.375 11.32 1 52.88 209 SER A CA 1
ATOM 1633 C C . SER A 1 209 ? -29 32.688 9.875 1 52.88 209 SER A C 1
ATOM 1635 O O . SER A 1 209 ? -29.406 33.812 9.562 1 52.88 209 SER A O 1
ATOM 1637 N N . ARG A 1 210 ? -28.594 31.969 8.914 1 50.81 210 ARG A N 1
ATOM 1638 C CA . ARG A 1 210 ? -28.984 32.25 7.535 1 50.81 210 ARG A CA 1
ATOM 1639 C C . ARG A 1 210 ? -30.453 31.922 7.309 1 50.81 210 ARG A C 1
ATOM 1641 O O . ARG A 1 210 ? -30.984 32.156 6.219 1 50.81 210 ARG A O 1
ATOM 1648 N N . ARG A 1 211 ? -31.156 31.266 8.227 1 39.78 211 ARG A N 1
ATOM 1649 C CA . ARG A 1 211 ? -32.594 31.266 7.988 1 39.78 211 ARG A CA 1
ATOM 1650 C C . ARG A 1 211 ? -33.25 32.469 8.617 1 39.78 211 ARG A C 1
ATOM 1652 O O . ARG A 1 211 ? -32.906 32.875 9.734 1 39.78 211 ARG A O 1
ATOM 1659 N N . MET B 1 1 ? -26.594 12.133 6.883 1 22.34 1 MET B N 1
ATOM 1660 C CA . MET B 1 1 ? -27.156 11.055 6.086 1 22.34 1 MET B CA 1
ATOM 1661 C C . MET B 1 1 ? -26.234 10.68 4.934 1 22.34 1 MET B C 1
ATOM 1663 O O . MET B 1 1 ? -26.062 9.5 4.633 1 22.34 1 MET B O 1
ATOM 1667 N N . SER B 1 2 ? -26 11.594 3.994 1 24.98 2 SER B N 1
ATOM 1668 C CA . SER B 1 2 ? -25.625 11.375 2.6 1 24.98 2 SER B CA 1
ATOM 1669 C C . SER B 1 2 ? -24.156 11.016 2.467 1 24.98 2 SER B C 1
ATOM 1671 O O . SER B 1 2 ? -23.594 11.031 1.363 1 24.98 2 SER B O 1
ATOM 1673 N N . ASP B 1 3 ? -23.328 11.242 3.48 1 26.55 3 ASP B N 1
ATOM 1674 C CA . ASP B 1 3 ? -21.859 11.305 3.406 1 26.55 3 ASP B CA 1
ATOM 1675 C C . ASP B 1 3 ? -21.281 9.945 3.043 1 26.55 3 ASP B C 1
ATOM 1677 O O . ASP B 1 3 ? -20.078 9.703 3.24 1 26.55 3 ASP B O 1
ATOM 1681 N N . ARG B 1 4 ? -22.266 8.852 2.881 1 25.95 4 ARG B N 1
ATOM 1682 C CA . ARG B 1 4 ? -21.844 7.465 2.729 1 25.95 4 ARG B CA 1
ATOM 1683 C C . ARG B 1 4 ? -20.969 7.293 1.491 1 25.95 4 ARG B C 1
ATOM 1685 O O . ARG B 1 4 ? -20.5 6.188 1.205 1 25.95 4 ARG B O 1
ATOM 1692 N N . ALA B 1 5 ? -21.297 7.914 0.401 1 28.11 5 ALA B N 1
ATOM 1693 C CA . ALA B 1 5 ? -21.156 7.496 -0.994 1 28.11 5 ALA B CA 1
ATOM 1694 C C . ALA B 1 5 ? -19.703 7.477 -1.427 1 28.11 5 ALA B C 1
ATOM 1696 O O . ALA B 1 5 ? -19.391 7.34 -2.615 1 28.11 5 ALA B O 1
ATOM 1697 N N . GLN B 1 6 ? -18.875 8.234 -0.787 1 30 6 GLN B N 1
ATOM 1698 C CA . GLN B 1 6 ? -17.594 8.328 -1.477 1 30 6 GLN B CA 1
ATOM 1699 C C . GLN B 1 6 ? -16.891 6.969 -1.534 1 30 6 GLN B C 1
ATOM 1701 O O . GLN B 1 6 ? -15.82 6.793 -0.961 1 30 6 GLN B O 1
ATOM 1706 N N . HIS B 1 7 ? -17.719 5.863 -1.184 1 28.11 7 HIS B N 1
ATOM 1707 C CA . HIS B 1 7 ? -17.125 4.535 -1.084 1 28.11 7 HIS B CA 1
ATOM 1708 C C . HIS B 1 7 ? -16.125 4.301 -2.207 1 28.11 7 HIS B C 1
ATOM 1710 O O . HIS B 1 7 ? -16.125 5.023 -3.205 1 28.11 7 HIS B O 1
ATOM 1716 N N . ARG B 1 8 ? -15.797 2.871 -2.42 1 29.14 8 ARG B N 1
ATOM 1717 C CA . ARG B 1 8 ? -14.82 1.916 -2.926 1 29.14 8 ARG B CA 1
ATOM 1718 C C . ARG B 1 8 ? -14.914 1.793 -4.445 1 29.14 8 ARG B C 1
ATOM 1720 O O . ARG B 1 8 ? -15.766 1.067 -4.965 1 29.14 8 ARG B O 1
ATOM 1727 N N . SER B 1 9 ? -14.93 2.799 -5.141 1 30.3 9 SER B N 1
ATOM 1728 C CA . SER B 1 9 ? -14.742 2.479 -6.551 1 30.3 9 SER B CA 1
ATOM 1729 C C . SER B 1 9 ? -13.766 1.317 -6.727 1 30.3 9 SER B C 1
ATOM 1731 O O . SER B 1 9 ? -12.578 1.442 -6.418 1 30.3 9 SER B O 1
ATOM 1733 N N . ALA B 1 10 ? -14.047 0.043 -6.227 1 32.97 10 ALA B N 1
ATOM 1734 C CA . ALA B 1 10 ? -13.422 -1.237 -6.543 1 32.97 10 ALA B CA 1
ATOM 1735 C C . ALA B 1 10 ? -12.844 -1.228 -7.953 1 32.97 10 ALA B C 1
ATOM 1737 O O . ALA B 1 10 ? -13.539 -0.913 -8.922 1 32.97 10 ALA B O 1
ATOM 1738 N N . LEU B 1 11 ? -11.602 -1.114 -8.102 1 36 11 LEU B N 1
ATOM 1739 C CA . LEU B 1 11 ? -10.805 -1.258 -9.305 1 36 11 LEU B CA 1
ATOM 1740 C C . LEU B 1 11 ? -11.227 -2.488 -10.102 1 36 11 LEU B C 1
ATOM 1742 O O . LEU B 1 11 ? -10.961 -3.621 -9.688 1 36 11 LEU B O 1
ATOM 1746 N N . ARG B 1 12 ? -12.469 -2.758 -10.453 1 39.66 12 ARG B N 1
ATOM 1747 C CA . ARG B 1 12 ? -12.859 -3.715 -11.484 1 39.66 12 ARG B CA 1
ATOM 1748 C C . ARG B 1 12 ? -11.758 -3.873 -12.523 1 39.66 12 ARG B C 1
ATOM 1750 O O . ARG B 1 12 ? -11.242 -2.881 -13.047 1 39.66 12 ARG B O 1
ATOM 1757 N N . ALA B 1 13 ? -11.016 -4.875 -12.352 1 49.53 13 ALA B N 1
ATOM 1758 C CA . ALA B 1 13 ? -10.32 -5.098 -13.617 1 49.53 13 ALA B CA 1
ATOM 1759 C C . ALA B 1 13 ? -11.227 -4.777 -14.805 1 49.53 13 ALA B C 1
ATOM 1761 O O . ALA B 1 13 ? -12.172 -5.523 -15.094 1 49.53 13 ALA B O 1
ATOM 1762 N N . THR B 1 14 ? -11.531 -3.6 -15.062 1 54.78 14 THR B N 1
ATOM 1763 C CA . THR B 1 14 ? -12.391 -3.035 -16.094 1 54.78 14 THR B CA 1
ATOM 1764 C C . THR B 1 14 ? -11.867 -3.385 -17.484 1 54.78 14 THR B C 1
ATOM 1766 O O . THR B 1 14 ? -10.688 -3.689 -17.656 1 54.78 14 THR B O 1
ATOM 1769 N N . PRO B 1 15 ? -12.828 -3.73 -18.344 1 62.09 15 PRO B N 1
ATOM 1770 C CA . PRO B 1 15 ? -12.445 -3.73 -19.75 1 62.09 15 PRO B CA 1
ATOM 1771 C C . PRO B 1 15 ? -11.305 -2.758 -20.047 1 62.09 15 PRO B C 1
ATOM 1773 O O . PRO B 1 15 ? -10.469 -3.031 -20.922 1 62.09 15 PRO B O 1
ATOM 1776 N N . GLN B 1 16 ? -11.156 -1.907 -19.172 1 64.06 16 GLN B N 1
ATOM 1777 C CA . GLN B 1 16 ? -10.109 -0.914 -19.375 1 64.06 16 GLN B CA 1
ATOM 1778 C C . GLN B 1 16 ? -8.742 -1.469 -19 1 64.06 16 GLN B C 1
ATOM 1780 O O . GLN B 1 16 ? -7.754 -1.252 -19.703 1 64.06 16 GLN B O 1
ATOM 1785 N N . GLN B 1 17 ? -8.68 -2.242 -17.891 1 67.12 17 GLN B N 1
ATOM 1786 C CA . GLN B 1 17 ? -7.398 -2.801 -17.453 1 67.12 17 GLN B CA 1
ATOM 1787 C C . GLN B 1 17 ? -6.879 -3.818 -18.469 1 67.12 17 GLN B C 1
ATOM 1789 O O . GLN B 1 17 ? -5.68 -3.873 -18.75 1 67.12 17 GLN B O 1
ATOM 1794 N N . LEU B 1 18 ? -7.77 -4.422 -19.031 1 72.75 18 LEU B N 1
ATOM 1795 C CA . LEU B 1 18 ? -7.391 -5.426 -20.016 1 72.75 18 LEU B CA 1
ATOM 1796 C C . LEU B 1 18 ? -6.949 -4.77 -21.312 1 72.75 18 LEU B C 1
ATOM 1798 O O . LEU B 1 18 ? -6.031 -5.258 -21.984 1 72.75 18 LEU B O 1
ATOM 1802 N N . LYS B 1 19 ? -7.637 -3.676 -21.594 1 75.94 19 LYS B N 1
ATOM 1803 C CA . LYS B 1 19 ? -7.23 -2.92 -22.781 1 75.94 19 LYS B CA 1
ATOM 1804 C C . LYS B 1 19 ? -5.836 -2.328 -22.594 1 75.94 19 LYS B C 1
ATOM 1806 O O . LYS B 1 19 ? -5.055 -2.262 -23.547 1 75.94 19 LYS B O 1
ATOM 1811 N N . GLU B 1 20 ? -5.531 -2.086 -21.391 1 83 20 GLU B N 1
ATOM 1812 C CA . GLU B 1 20 ? -4.242 -1.474 -21.078 1 83 20 GLU B CA 1
ATOM 1813 C C . GLU B 1 20 ? -3.102 -2.479 -21.234 1 83 20 GLU B C 1
ATOM 1815 O O . GLU B 1 20 ? -1.948 -2.092 -21.422 1 83 20 GLU B O 1
ATOM 1820 N N . LEU B 1 21 ? -3.469 -3.705 -21.219 1 86.5 21 LEU B N 1
ATOM 1821 C CA . LEU B 1 21 ? -2.447 -4.746 -21.266 1 86.5 21 LEU B CA 1
ATOM 1822 C C . LEU B 1 21 ? -1.743 -4.754 -22.625 1 86.5 21 LEU B C 1
ATOM 1824 O O . LEU B 1 21 ? -0.56 -5.09 -22.719 1 86.5 21 LEU B O 1
ATOM 1828 N N . ARG B 1 22 ? -2.43 -4.336 -23.672 1 85.88 22 ARG B N 1
ATOM 1829 C CA . ARG B 1 22 ? -1.889 -4.375 -25.016 1 85.88 22 ARG B CA 1
ATOM 1830 C C . ARG B 1 22 ? -0.788 -3.334 -25.203 1 85.88 22 ARG B C 1
ATOM 1832 O O . ARG B 1 22 ? 0.027 -3.438 -26.125 1 85.88 22 ARG B O 1
ATOM 1839 N N . THR B 1 23 ? -0.777 -2.383 -24.344 1 89.94 23 THR B N 1
ATOM 1840 C CA . THR B 1 23 ? 0.21 -1.317 -24.469 1 89.94 23 THR B CA 1
ATOM 1841 C C . THR B 1 23 ? 1.315 -1.47 -23.438 1 89.94 23 THR B C 1
ATOM 1843 O O . THR B 1 23 ? 2.234 -0.65 -23.375 1 89.94 23 THR B O 1
ATOM 1846 N N . LEU B 1 24 ? 1.236 -2.553 -22.703 1 94.12 24 LEU B N 1
ATOM 1847 C CA . LEU B 1 24 ? 2.197 -2.727 -21.609 1 94.12 24 LEU B CA 1
ATOM 1848 C C . LEU B 1 24 ? 3.545 -3.197 -22.156 1 94.12 24 LEU B C 1
ATOM 1850 O O . LEU B 1 24 ? 3.605 -4.148 -22.938 1 94.12 24 LEU B O 1
ATOM 1854 N N . ASN B 1 25 ? 4.59 -2.51 -21.797 1 95.69 25 ASN B N 1
ATOM 1855 C CA . ASN B 1 25 ? 5.953 -2.969 -22.047 1 95.69 25 ASN B CA 1
ATOM 1856 C C . ASN B 1 25 ? 6.461 -3.863 -20.922 1 95.69 25 ASN B C 1
ATOM 1858 O O . ASN B 1 25 ? 6.629 -3.406 -19.797 1 95.69 25 ASN B O 1
ATOM 1862 N N . VAL B 1 26 ? 6.738 -5.129 -21.328 1 96.81 26 VAL B N 1
ATOM 1863 C CA . VAL B 1 26 ? 7.098 -6.109 -20.312 1 96.81 26 VAL B CA 1
ATOM 1864 C C . VAL B 1 26 ? 8.508 -6.637 -20.578 1 96.81 26 VAL B C 1
ATOM 1866 O O . VAL B 1 26 ? 8.836 -6.996 -21.703 1 96.81 26 VAL B O 1
ATOM 1869 N N . ALA B 1 27 ? 9.352 -6.605 -19.562 1 94.94 27 ALA B N 1
ATOM 1870 C CA . ALA B 1 27 ? 10.664 -7.234 -19.625 1 94.94 27 ALA B CA 1
ATOM 1871 C C . ALA B 1 27 ? 10.656 -8.602 -18.938 1 94.94 27 ALA B C 1
ATOM 1873 O O . ALA B 1 27 ? 10.078 -8.758 -17.859 1 94.94 27 ALA B O 1
ATOM 1874 N N . VAL B 1 28 ? 11.266 -9.586 -19.609 1 95 28 VAL B N 1
ATOM 1875 C CA . VAL B 1 28 ? 11.438 -10.914 -19.031 1 95 28 VAL B CA 1
ATOM 1876 C C . VAL B 1 28 ? 12.922 -11.211 -18.828 1 95 28 VAL B C 1
ATOM 1878 O O . VAL B 1 28 ? 13.641 -11.453 -19.797 1 95 28 VAL B O 1
ATOM 1881 N N . ILE B 1 29 ? 13.273 -11.094 -17.547 1 92.25 29 ILE B N 1
ATOM 1882 C CA . ILE B 1 29 ? 14.648 -11.461 -17.203 1 92.25 29 ILE B CA 1
ATOM 1883 C C . ILE B 1 29 ? 14.688 -12.914 -16.75 1 92.25 29 ILE B C 1
ATOM 1885 O O . ILE B 1 29 ? 14.461 -13.211 -15.57 1 92.25 29 ILE B O 1
ATOM 1889 N N . HIS B 1 30 ? 14.953 -13.734 -17.625 1 91.88 30 HIS B N 1
ATOM 1890 C CA . HIS B 1 30 ? 14.867 -15.18 -17.469 1 91.88 30 HIS B CA 1
ATOM 1891 C C . HIS B 1 30 ? 15.844 -15.898 -18.391 1 91.88 30 HIS B C 1
ATOM 1893 O O . HIS B 1 30 ? 16.062 -15.461 -19.531 1 91.88 30 HIS B O 1
ATOM 1899 N N . PRO B 1 31 ? 16.422 -16.984 -17.938 1 89.56 31 PRO B N 1
ATOM 1900 C CA . PRO B 1 31 ? 17.297 -17.75 -18.844 1 89.56 31 PRO B CA 1
ATOM 1901 C C . PRO B 1 31 ? 16.578 -18.172 -20.125 1 89.56 31 PRO B C 1
ATOM 1903 O O . PRO B 1 31 ? 15.352 -18.281 -20.141 1 89.56 31 PRO B O 1
ATOM 1906 N N . ASP B 1 32 ? 17.422 -18.375 -21.125 1 89.5 32 ASP B N 1
ATOM 1907 C CA . ASP B 1 32 ? 16.859 -18.797 -22.406 1 89.5 32 ASP B CA 1
ATOM 1908 C C . ASP B 1 32 ? 16.531 -20.281 -22.406 1 89.5 32 ASP B C 1
ATOM 1910 O O . ASP B 1 32 ? 17.141 -21.062 -23.141 1 89.5 32 ASP B O 1
ATOM 1914 N N . ASP B 1 33 ? 15.586 -20.719 -21.641 1 91.5 33 ASP B N 1
ATOM 1915 C CA . ASP B 1 33 ? 15.133 -22.094 -21.531 1 91.5 33 ASP B CA 1
ATOM 1916 C C . ASP B 1 33 ? 13.641 -22.219 -21.844 1 91.5 33 ASP B C 1
ATOM 1918 O O . ASP B 1 33 ? 13.016 -21.25 -22.266 1 91.5 33 ASP B O 1
ATOM 1922 N N . ALA B 1 34 ? 13.133 -23.406 -21.719 1 91.5 34 ALA B N 1
ATOM 1923 C CA . ALA B 1 34 ? 11.75 -23.672 -22.094 1 91.5 34 ALA B CA 1
ATOM 1924 C C . ALA B 1 34 ? 10.781 -22.859 -21.25 1 91.5 34 ALA B C 1
ATOM 1926 O O . ALA B 1 34 ? 9.766 -22.375 -21.766 1 91.5 34 ALA B O 1
ATOM 1927 N N . ASP B 1 35 ? 11.133 -22.656 -20.078 1 89.81 35 ASP B N 1
ATOM 1928 C CA . ASP B 1 35 ? 10.266 -21.906 -19.156 1 89.81 35 ASP B CA 1
ATOM 1929 C C . ASP B 1 35 ? 10.203 -20.438 -19.547 1 89.81 35 ASP B C 1
ATOM 1931 O O . ASP B 1 35 ? 9.117 -19.844 -19.578 1 89.81 35 ASP B O 1
ATOM 1935 N N . GLY B 1 36 ? 11.359 -19.891 -19.766 1 92.38 36 GLY B N 1
ATOM 1936 C CA . GLY B 1 36 ? 11.422 -18.5 -20.219 1 92.38 36 GLY B CA 1
ATOM 1937 C C . GLY B 1 36 ? 10.68 -18.266 -21.516 1 92.38 36 GLY B C 1
ATOM 1938 O O . GLY B 1 36 ? 9.992 -17.25 -21.672 1 92.38 36 GLY B O 1
ATOM 1939 N N . LEU B 1 37 ? 10.844 -19.203 -22.406 1 93.69 37 LEU B N 1
ATOM 1940 C CA . LEU B 1 37 ? 10.164 -19.109 -23.688 1 93.69 37 LEU B CA 1
ATOM 1941 C C . LEU B 1 37 ? 8.656 -19.188 -23.516 1 93.69 37 LEU B C 1
ATOM 1943 O O . LEU B 1 37 ? 7.91 -18.406 -24.109 1 93.69 37 LEU B O 1
ATOM 1947 N N . GLN B 1 38 ? 8.258 -20.109 -22.719 1 93.19 38 GLN B N 1
ATOM 1948 C CA . GLN B 1 38 ? 6.832 -20.25 -22.438 1 93.19 38 GLN B CA 1
ATOM 1949 C C . GLN B 1 38 ? 6.25 -18.984 -21.828 1 93.19 38 GLN B C 1
ATOM 1951 O O . GLN B 1 38 ? 5.164 -18.547 -22.219 1 93.19 38 GLN B O 1
ATOM 1956 N N . LEU B 1 39 ? 6.957 -18.453 -20.891 1 94.75 39 LEU B N 1
ATOM 1957 C CA . LEU B 1 39 ? 6.52 -17.219 -20.25 1 94.75 39 LEU B CA 1
ATOM 1958 C C . LEU B 1 39 ? 6.367 -16.094 -21.266 1 94.75 39 LEU B C 1
ATOM 1960 O O . LEU B 1 39 ? 5.34 -15.414 -21.281 1 94.75 39 LEU B O 1
ATOM 1964 N N . THR B 1 40 ? 7.344 -15.914 -22.094 1 95 40 THR B N 1
ATOM 1965 C CA . THR B 1 40 ? 7.336 -14.867 -23.109 1 95 40 THR B CA 1
ATOM 1966 C C . THR B 1 40 ? 6.164 -15.055 -24.062 1 95 40 THR B C 1
ATOM 1968 O O . THR B 1 40 ? 5.441 -14.102 -24.359 1 95 40 THR B O 1
ATOM 1971 N N . GLN B 1 41 ? 5.93 -16.234 -24.516 1 93.75 41 GLN B N 1
ATOM 1972 C CA . GLN B 1 41 ? 4.855 -16.547 -25.453 1 93.75 41 GLN B CA 1
ATOM 1973 C C . GLN B 1 41 ? 3.488 -16.281 -24.828 1 93.75 41 GLN B C 1
ATOM 1975 O O . GLN B 1 41 ? 2.6 -15.727 -25.484 1 93.75 41 GLN B O 1
ATOM 1980 N N . GLN B 1 42 ? 3.357 -16.703 -23.594 1 92 42 GLN B N 1
ATOM 1981 C CA . GLN B 1 42 ? 2.086 -16.5 -22.906 1 92 42 GLN B CA 1
ATOM 1982 C C . GLN B 1 42 ? 1.795 -15.008 -22.734 1 92 42 GLN B C 1
ATOM 1984 O O . GLN B 1 42 ? 0.655 -14.57 -22.891 1 92 42 GLN B O 1
ATOM 1989 N N . LEU B 1 43 ? 2.793 -14.234 -22.406 1 94.5 43 LEU B N 1
ATOM 1990 C CA . LEU B 1 43 ? 2.633 -12.789 -22.25 1 94.5 43 LEU B CA 1
ATOM 1991 C C . LEU B 1 43 ? 2.268 -12.133 -23.578 1 94.5 43 LEU B C 1
ATOM 1993 O O . LEU B 1 43 ? 1.445 -11.211 -23.609 1 94.5 43 LEU B O 1
ATOM 1997 N N . GLN B 1 44 ? 2.822 -12.625 -24.609 1 93.5 44 GLN B N 1
ATOM 1998 C CA . GLN B 1 44 ? 2.498 -12.117 -25.938 1 93.5 44 GLN B CA 1
ATOM 1999 C C . GLN B 1 44 ? 1.059 -12.453 -26.328 1 93.5 44 GLN B C 1
ATOM 2001 O O . GLN B 1 44 ? 0.366 -11.633 -26.938 1 93.5 44 GLN B O 1
ATOM 2006 N N . ARG B 1 45 ? 0.639 -13.641 -25.969 1 90.25 45 ARG B N 1
ATOM 2007 C CA . ARG B 1 45 ? -0.736 -14.047 -26.234 1 90.25 45 ARG B CA 1
ATOM 2008 C C . ARG B 1 45 ? -1.727 -13.164 -25.484 1 90.25 45 ARG B C 1
ATOM 2010 O O . ARG B 1 45 ? -2.822 -12.891 -25.969 1 90.25 45 ARG B O 1
ATOM 2017 N N . ILE B 1 46 ? -1.345 -12.781 -24.312 1 88.75 46 ILE B N 1
ATOM 2018 C CA . ILE B 1 46 ? -2.17 -11.883 -23.516 1 88.75 46 ILE B CA 1
ATOM 2019 C C . ILE B 1 46 ? -2.248 -10.516 -24.203 1 88.75 46 ILE B C 1
ATOM 2021 O O . ILE B 1 46 ? -3.234 -9.789 -24.047 1 88.75 46 ILE B O 1
ATOM 2025 N N . GLY B 1 47 ? -1.198 -10.148 -24.984 1 91.69 47 GLY B N 1
ATOM 2026 C CA . GLY B 1 47 ? -1.229 -8.93 -25.781 1 91.69 47 GLY B CA 1
ATOM 2027 C C . GLY B 1 47 ? -0.149 -7.938 -25.391 1 91.69 47 GLY B C 1
ATOM 2028 O O . GLY B 1 47 ? -0.116 -6.82 -25.906 1 91.69 47 GLY B O 1
ATOM 2029 N N . CYS B 1 48 ? 0.791 -8.352 -24.562 1 95.31 48 CYS B N 1
ATOM 2030 C CA . CYS B 1 48 ? 1.823 -7.438 -24.094 1 95.31 48 CYS B CA 1
ATOM 2031 C C . CYS B 1 48 ? 2.977 -7.355 -25.078 1 95.31 48 CYS B C 1
ATOM 2033 O O . CYS B 1 48 ? 3.182 -8.266 -25.875 1 95.31 48 CYS B O 1
ATOM 2035 N N . LYS B 1 49 ? 3.631 -6.195 -25.094 1 95.62 49 LYS B N 1
ATOM 2036 C CA . LYS B 1 49 ? 4.926 -6.086 -25.75 1 95.62 49 LYS B CA 1
ATOM 2037 C C . LYS B 1 49 ? 6.047 -6.617 -24.859 1 95.62 49 LYS B C 1
ATOM 2039 O O . LYS B 1 49 ? 6.309 -6.062 -23.781 1 95.62 49 LYS B O 1
ATOM 2044 N N . VAL B 1 50 ? 6.695 -7.664 -25.391 1 96.5 50 VAL B N 1
ATOM 2045 C CA . VAL B 1 50 ? 7.594 -8.375 -24.484 1 96.5 50 VAL B CA 1
ATOM 2046 C C . VAL B 1 50 ? 9.023 -8.32 -25.016 1 96.5 50 VAL B C 1
ATOM 2048 O O . VAL B 1 50 ? 9.242 -8.516 -26.219 1 96.5 50 VAL B O 1
ATOM 2051 N N . GLN B 1 51 ? 9.93 -7.961 -24.219 1 93.44 51 GLN B N 1
ATOM 2052 C CA . GLN B 1 51 ? 11.359 -8.078 -24.484 1 93.44 51 GLN B CA 1
ATOM 2053 C C . GLN B 1 51 ? 12.039 -8.969 -23.453 1 93.44 51 GLN B C 1
ATOM 2055 O O . GLN B 1 51 ? 11.867 -8.781 -22.25 1 93.44 51 GLN B O 1
ATOM 2060 N N . ALA B 1 52 ? 12.789 -9.93 -23.906 1 92.5 52 ALA B N 1
ATOM 2061 C CA . ALA B 1 52 ? 13.5 -10.852 -23.016 1 92.5 52 ALA B CA 1
ATOM 2062 C C . ALA B 1 52 ? 14.992 -10.516 -22.953 1 92.5 52 ALA B C 1
ATOM 2064 O O . ALA B 1 52 ? 15.586 -10.125 -23.969 1 92.5 52 ALA B O 1
ATOM 2065 N N . PHE B 1 53 ? 15.445 -10.578 -21.625 1 84.62 53 PHE B N 1
ATOM 2066 C CA . PHE B 1 53 ? 16.844 -10.297 -21.375 1 84.62 53 PHE B CA 1
ATOM 2067 C C . PHE B 1 53 ? 17.484 -11.43 -20.578 1 84.62 53 PHE B C 1
ATOM 2069 O O . PHE B 1 53 ? 16.875 -11.969 -19.656 1 84.62 53 PHE B O 1
ATOM 2076 N N . TRP B 1 54 ? 18.797 -11.805 -20.984 1 84.94 54 TRP B N 1
ATOM 2077 C CA . TRP B 1 54 ? 19.625 -12.672 -20.141 1 84.94 54 TRP B CA 1
ATOM 2078 C C . TRP B 1 54 ? 21.094 -12.586 -20.547 1 84.94 54 TRP B C 1
ATOM 2080 O O . TRP B 1 54 ? 21.422 -12.617 -21.734 1 84.94 54 TRP B O 1
ATOM 2090 N N . PRO B 1 55 ? 21.844 -12.539 -19.562 1 80.31 55 PRO B N 1
ATOM 2091 C CA . PRO B 1 55 ? 21.75 -12.453 -18.109 1 80.31 55 PRO B CA 1
ATOM 2092 C C . PRO B 1 55 ? 21.172 -11.117 -17.641 1 80.31 55 PRO B C 1
ATOM 2094 O O . PRO B 1 55 ? 21.031 -10.188 -18.438 1 80.31 55 PRO B O 1
ATOM 2097 N N . PRO B 1 56 ? 20.781 -11.133 -16.328 1 74.69 56 PRO B N 1
ATOM 2098 C CA . PRO B 1 56 ? 20.203 -9.891 -15.805 1 74.69 56 PRO B CA 1
ATOM 2099 C C . PRO B 1 56 ? 21.141 -8.695 -15.938 1 74.69 56 PRO B C 1
ATOM 2101 O O . PRO B 1 56 ? 22.344 -8.836 -15.734 1 74.69 56 PRO B O 1
ATOM 2104 N N . ALA B 1 57 ? 20.562 -7.609 -16.547 1 67.38 57 ALA B N 1
ATOM 2105 C CA . ALA B 1 57 ? 21.328 -6.371 -16.641 1 67.38 57 ALA B CA 1
ATOM 2106 C C . ALA B 1 57 ? 21.25 -5.586 -15.328 1 67.38 57 ALA B C 1
ATOM 2108 O O . ALA B 1 57 ? 20.312 -5.754 -14.547 1 67.38 57 ALA B O 1
ATOM 2109 N N . THR B 1 58 ? 22.359 -4.93 -15.008 1 65.81 58 THR B N 1
ATOM 2110 C CA . THR B 1 58 ? 22.438 -4.133 -13.789 1 65.81 58 THR B CA 1
ATOM 2111 C C . THR B 1 58 ? 21.422 -2.99 -13.828 1 65.81 58 THR B C 1
ATOM 2113 O O . THR B 1 58 ? 21.031 -2.475 -12.781 1 65.81 58 THR B O 1
ATOM 2116 N N . SER B 1 59 ? 21.078 -2.604 -15.023 1 70.31 59 SER B N 1
ATOM 2117 C CA . SER B 1 59 ? 20.109 -1.518 -15.125 1 70.31 59 SER B CA 1
ATOM 2118 C C . SER B 1 59 ? 19.047 -1.813 -16.172 1 70.31 59 SER B C 1
ATOM 2120 O O . SER B 1 59 ? 19.328 -2.457 -17.188 1 70.31 59 SER B O 1
ATOM 2122 N N . ILE B 1 60 ? 17.812 -1.643 -15.742 1 75.69 60 ILE B N 1
ATOM 2123 C CA . ILE B 1 60 ? 16.719 -1.769 -16.688 1 75.69 60 ILE B CA 1
ATOM 2124 C C . ILE B 1 60 ? 16.172 -0.385 -17.031 1 75.69 60 ILE B C 1
ATOM 2126 O O . ILE B 1 60 ? 16.156 0.512 -16.188 1 75.69 60 ILE B O 1
ATOM 2130 N N . SER B 1 61 ? 16 -0.276 -18.375 1 71.31 61 SER B N 1
ATOM 2131 C CA . SER B 1 61 ? 15.414 0.988 -18.797 1 71.31 61 SER B CA 1
ATOM 2132 C C . SER B 1 61 ? 14.125 1.276 -18.031 1 71.31 61 SER B C 1
ATOM 2134 O O . SER B 1 61 ? 13.422 0.353 -17.609 1 71.31 61 SER B O 1
ATOM 2136 N N . ASN B 1 62 ? 13.844 2.529 -17.812 1 73.25 62 ASN B N 1
ATOM 2137 C CA . ASN B 1 62 ? 12.641 2.984 -17.125 1 73.25 62 ASN B CA 1
ATOM 2138 C C . ASN B 1 62 ? 11.406 2.889 -18.031 1 73.25 62 ASN B C 1
ATOM 2140 O O . ASN B 1 62 ? 10.297 3.215 -17.609 1 73.25 62 ASN B O 1
ATOM 2144 N N . ASN B 1 63 ? 11.578 2.242 -19.156 1 86.25 63 ASN B N 1
ATOM 2145 C CA . ASN B 1 63 ? 10.461 2.236 -20.094 1 86.25 63 ASN B CA 1
ATOM 2146 C C . ASN B 1 63 ? 9.617 0.971 -19.953 1 86.25 63 ASN B C 1
ATOM 2148 O O . ASN B 1 63 ? 8.688 0.75 -20.719 1 86.25 63 ASN B O 1
ATOM 2152 N N . PHE B 1 64 ? 9.953 0.195 -18.969 1 94.06 64 PHE B N 1
ATOM 2153 C CA . PHE B 1 64 ? 9.156 -1.008 -18.766 1 94.06 64 PHE B CA 1
ATOM 2154 C C . PHE B 1 64 ? 8.102 -0.778 -17.688 1 94.06 64 PHE B C 1
ATOM 2156 O O . PHE B 1 64 ? 8.375 -0.127 -16.672 1 94.06 64 PHE B O 1
ATOM 2163 N N . ASP B 1 65 ? 6.961 -1.356 -17.953 1 95.5 65 ASP B N 1
ATOM 2164 C CA . ASP B 1 65 ? 5.875 -1.281 -16.984 1 95.5 65 ASP B CA 1
ATOM 2165 C C . ASP B 1 65 ? 5.961 -2.42 -15.969 1 95.5 65 ASP B C 1
ATOM 2167 O O . ASP B 1 65 ? 5.645 -2.236 -14.797 1 95.5 65 ASP B O 1
ATOM 2171 N N . VAL B 1 66 ? 6.359 -3.537 -16.516 1 96.81 66 VAL B N 1
ATOM 2172 C CA . VAL B 1 66 ? 6.453 -4.738 -15.695 1 96.81 66 VAL B CA 1
ATOM 2173 C C . VAL B 1 66 ? 7.742 -5.492 -16.031 1 96.81 66 VAL B C 1
ATOM 2175 O O . VAL B 1 66 ? 8.141 -5.562 -17.188 1 96.81 66 VAL B O 1
ATOM 2178 N N . VAL B 1 67 ? 8.352 -6.051 -15 1 95 67 VAL B N 1
ATOM 2179 C CA . VAL B 1 67 ? 9.547 -6.875 -15.188 1 95 67 VAL B CA 1
ATOM 2180 C C . VAL B 1 67 ? 9.367 -8.211 -14.469 1 95 67 VAL B C 1
ATOM 2182 O O . VAL B 1 67 ? 9.109 -8.25 -13.266 1 95 67 VAL B O 1
ATOM 2185 N N . PHE B 1 68 ? 9.453 -9.289 -15.258 1 95.06 68 PHE B N 1
ATOM 2186 C CA . PHE B 1 68 ? 9.539 -10.625 -14.68 1 95.06 68 PHE B CA 1
ATOM 2187 C C . PHE B 1 68 ? 10.992 -11.016 -14.43 1 95.06 68 PHE B C 1
ATOM 2189 O O . PHE B 1 68 ? 11.82 -10.93 -15.336 1 95.06 68 PHE B O 1
ATOM 2196 N N . VAL B 1 69 ? 11.25 -11.445 -13.234 1 92.31 69 VAL B N 1
ATOM 2197 C CA . VAL B 1 69 ? 12.625 -11.797 -12.883 1 92.31 69 VAL B CA 1
ATOM 2198 C C . VAL B 1 69 ? 12.68 -13.234 -12.391 1 92.31 69 VAL B C 1
ATOM 2200 O O . VAL B 1 69 ? 12.062 -13.578 -11.375 1 92.31 69 VAL B O 1
ATOM 2203 N N . ALA B 1 70 ? 13.43 -14.039 -13.07 1 92 70 ALA B N 1
ATOM 2204 C CA . ALA B 1 70 ? 13.688 -15.383 -12.578 1 92 70 ALA B CA 1
ATOM 2205 C C . ALA B 1 70 ? 14.602 -15.359 -11.352 1 92 70 ALA B C 1
ATOM 2207 O O . ALA B 1 70 ? 15.742 -14.891 -11.438 1 92 70 ALA B O 1
ATOM 2208 N N . VAL B 1 71 ? 14.07 -15.82 -10.258 1 89.31 71 VAL B N 1
ATOM 2209 C CA . VAL B 1 71 ? 14.859 -15.859 -9.031 1 89.31 71 VAL B CA 1
ATOM 2210 C C . VAL B 1 71 ? 15.531 -17.219 -8.898 1 89.31 71 VAL B C 1
ATOM 2212 O O . VAL B 1 71 ? 14.859 -18.234 -8.664 1 89.31 71 VAL B O 1
ATOM 2215 N N . ARG B 1 72 ? 16.828 -17.219 -9.039 1 82.06 72 ARG B N 1
ATOM 2216 C CA . ARG B 1 72 ? 17.625 -18.438 -8.992 1 82.06 72 ARG B CA 1
ATOM 2217 C C . ARG B 1 72 ? 18.891 -18.25 -8.148 1 82.06 72 ARG B C 1
ATOM 2219 O O . ARG B 1 72 ? 19.391 -17.125 -8.031 1 82.06 72 ARG B O 1
ATOM 2226 N N . PRO B 1 73 ? 19.203 -19.312 -7.449 1 73.12 73 PRO B N 1
ATOM 2227 C CA . PRO B 1 73 ? 20.375 -19.219 -6.582 1 73.12 73 PRO B CA 1
ATOM 2228 C C . PRO B 1 73 ? 21.594 -18.625 -7.289 1 73.12 73 PRO B C 1
ATOM 2230 O O . PRO B 1 73 ? 22.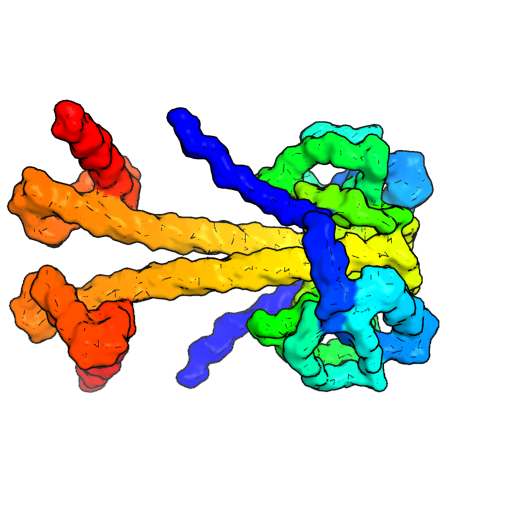406 -17.953 -6.652 1 73.12 73 PRO B O 1
ATOM 2233 N N . ASP B 1 74 ? 21.734 -18.828 -8.547 1 68.56 74 ASP B N 1
ATOM 2234 C CA . ASP B 1 74 ? 22.922 -18.406 -9.266 1 68.56 74 ASP B CA 1
ATOM 2235 C C . ASP B 1 74 ? 22.859 -16.922 -9.602 1 68.56 74 ASP B C 1
ATOM 2237 O O . ASP B 1 74 ? 23.859 -16.328 -10.031 1 68.56 74 ASP B O 1
ATOM 2241 N N . VAL B 1 75 ? 21.734 -16.297 -9.523 1 62.62 75 VAL B N 1
ATOM 2242 C CA . VAL B 1 75 ? 21.578 -14.891 -9.891 1 62.62 75 VAL B CA 1
ATOM 2243 C C . VAL B 1 75 ? 21.234 -14.062 -8.648 1 62.62 75 VAL B C 1
ATOM 2245 O O . VAL B 1 75 ? 20.875 -12.883 -8.758 1 62.62 75 VAL B O 1
ATOM 2248 N N . LEU B 1 76 ? 21.219 -14.633 -7.496 1 58.53 76 LEU B N 1
ATOM 2249 C CA . LEU B 1 76 ? 20.766 -14.055 -6.234 1 58.53 76 LEU B CA 1
ATOM 2250 C C . LEU B 1 76 ? 21.453 -12.727 -5.957 1 58.53 76 LEU B C 1
ATOM 2252 O O . LEU B 1 76 ? 20.875 -11.836 -5.328 1 58.53 76 LEU B O 1
ATOM 2256 N N . ASN B 1 77 ? 22.781 -12.789 -6.371 1 56.56 77 ASN B N 1
ATOM 2257 C CA . ASN B 1 77 ? 23.547 -11.617 -5.969 1 56.56 77 ASN B CA 1
ATOM 2258 C C . ASN B 1 77 ? 23.125 -10.375 -6.758 1 56.56 77 ASN B C 1
ATOM 2260 O O . ASN B 1 77 ? 23.859 -9.383 -6.785 1 56.56 77 ASN B O 1
ATOM 2264 N N . LEU B 1 78 ? 22.062 -10.547 -7.43 1 54.56 78 LEU B N 1
ATOM 2265 C CA . LEU B 1 78 ? 21.875 -9.375 -8.281 1 54.56 78 LEU B CA 1
ATOM 2266 C C . LEU B 1 78 ? 21.312 -8.211 -7.48 1 54.56 78 LEU B C 1
ATOM 2268 O O . LEU B 1 78 ? 20.203 -8.289 -6.957 1 54.56 78 LEU B O 1
ATOM 2272 N N . ASN B 1 79 ? 22.156 -7.613 -6.777 1 61.31 79 ASN B N 1
ATOM 2273 C CA . ASN B 1 79 ? 21.797 -6.309 -6.234 1 61.31 79 ASN B CA 1
ATOM 2274 C C . ASN B 1 79 ? 21.016 -5.477 -7.254 1 61.31 79 ASN B C 1
ATOM 2276 O O . ASN B 1 79 ? 21.625 -4.781 -8.078 1 61.31 79 ASN B O 1
ATOM 2280 N N . MET B 1 80 ? 19.75 -5.801 -7.539 1 77.31 80 MET B N 1
ATOM 2281 C CA . MET B 1 80 ? 18.938 -5.023 -8.477 1 77.31 80 MET B CA 1
ATOM 2282 C C . MET B 1 80 ? 18.406 -3.76 -7.816 1 77.31 80 MET B C 1
ATOM 2284 O O . MET B 1 80 ? 17.203 -3.648 -7.559 1 77.31 80 MET B O 1
ATOM 2288 N N . GLU B 1 81 ? 19.281 -2.838 -7.684 1 76 81 GLU B N 1
ATOM 2289 C CA . GLU B 1 81 ? 19 -1.586 -6.988 1 76 81 GLU B CA 1
ATOM 2290 C C . GLU B 1 81 ? 17.891 -0.804 -7.684 1 76 81 GLU B C 1
ATOM 2292 O O . GLU B 1 81 ? 17.188 -0.021 -7.047 1 76 81 GLU B O 1
ATOM 2297 N N . TRP B 1 82 ? 17.812 -1.158 -8.992 1 81.81 82 TRP B N 1
ATOM 2298 C CA . TRP B 1 82 ? 16.828 -0.404 -9.773 1 81.81 82 TRP B CA 1
ATOM 2299 C C . TRP B 1 82 ? 15.414 -0.682 -9.281 1 81.81 82 TRP B C 1
ATOM 2301 O O . TRP B 1 82 ? 14.508 0.126 -9.5 1 81.81 82 TRP B O 1
ATOM 2311 N N . THR B 1 83 ? 15.188 -1.752 -8.578 1 85.5 83 THR B N 1
ATOM 2312 C CA . THR B 1 83 ? 13.852 -2.129 -8.125 1 85.5 83 THR B CA 1
ATOM 2313 C C . THR B 1 83 ? 13.398 -1.23 -6.98 1 85.5 83 THR B C 1
ATOM 2315 O O . THR B 1 83 ? 12.211 -1.181 -6.66 1 85.5 83 THR B O 1
ATOM 2318 N N . GLN B 1 84 ? 14.289 -0.541 -6.438 1 81.88 84 GLN B N 1
ATOM 2319 C CA . GLN B 1 84 ? 13.984 0.265 -5.258 1 81.88 84 GLN B CA 1
ATOM 2320 C C . GLN B 1 84 ? 13.711 1.717 -5.637 1 81.88 84 GLN B C 1
ATOM 2322 O O . GLN B 1 84 ? 13.367 2.533 -4.781 1 81.88 84 GLN B O 1
ATOM 2327 N N . ASN B 1 85 ? 13.844 1.98 -6.883 1 83.94 85 ASN B N 1
ATOM 2328 C CA . ASN B 1 85 ? 13.594 3.346 -7.336 1 83.94 85 ASN B CA 1
ATOM 2329 C C . ASN B 1 85 ? 12.117 3.713 -7.227 1 83.94 85 ASN B C 1
ATOM 2331 O O . ASN B 1 85 ? 11.25 2.84 -7.285 1 83.94 85 ASN B O 1
ATOM 2335 N N . GLU B 1 86 ? 11.828 4.977 -7.074 1 81.56 86 GLU B N 1
ATOM 2336 C CA . GLU B 1 86 ? 10.461 5.473 -6.969 1 81.56 86 GLU B CA 1
ATOM 2337 C C . GLU B 1 86 ? 9.656 5.16 -8.234 1 81.56 86 GLU B C 1
ATOM 2339 O O . GLU B 1 86 ? 8.461 4.883 -8.164 1 81.56 86 GLU B O 1
ATOM 2344 N N . ASP B 1 87 ? 10.352 5.191 -9.312 1 87.06 87 ASP B N 1
ATOM 2345 C CA . ASP B 1 87 ? 9.68 4.973 -10.586 1 87.06 87 ASP B CA 1
ATOM 2346 C C . ASP B 1 87 ? 9.93 3.561 -11.109 1 87.06 87 ASP B C 1
ATOM 2348 O O . ASP B 1 87 ? 9.836 3.311 -12.312 1 87.06 87 ASP B O 1
ATOM 2352 N N . ALA B 1 88 ? 10.297 2.701 -10.25 1 90.81 88 ALA B N 1
ATOM 2353 C CA . ALA B 1 88 ? 10.57 1.322 -10.641 1 90.81 88 ALA B CA 1
ATOM 2354 C C . ALA B 1 88 ? 9.328 0.671 -11.25 1 90.81 88 ALA B C 1
ATOM 2356 O O . ALA B 1 88 ? 8.203 0.983 -10.859 1 90.81 88 ALA B O 1
ATOM 2357 N N . PRO B 1 89 ? 9.523 -0.205 -12.203 1 94.69 89 PRO B N 1
ATOM 2358 C CA . PRO B 1 89 ? 8.391 -0.969 -12.734 1 94.69 89 PRO B CA 1
ATOM 2359 C C . PRO B 1 89 ? 7.859 -2 -11.742 1 94.69 89 PRO B C 1
ATOM 2361 O O . PRO B 1 89 ? 8.461 -2.217 -10.688 1 94.69 89 PRO B O 1
ATOM 2364 N N . THR B 1 90 ? 6.715 -2.527 -12.109 1 96.56 90 THR B N 1
ATOM 2365 C CA . THR B 1 90 ? 6.191 -3.646 -11.328 1 96.56 90 THR B CA 1
ATOM 2366 C C . THR B 1 90 ? 7.09 -4.871 -11.477 1 96.56 90 THR B C 1
ATOM 2368 O O . THR B 1 90 ? 7.402 -5.289 -12.594 1 96.56 90 THR B O 1
ATOM 2371 N N . VAL B 1 91 ? 7.5 -5.406 -10.367 1 95.12 91 VAL B N 1
ATOM 2372 C CA . VAL B 1 91 ? 8.391 -6.559 -10.414 1 95.12 91 VAL B CA 1
ATOM 2373 C C . VAL B 1 91 ? 7.625 -7.82 -10.016 1 95.12 91 VAL B C 1
ATOM 2375 O O . VAL B 1 91 ? 6.934 -7.836 -8.992 1 95.12 91 VAL B O 1
ATOM 2378 N N . ILE B 1 92 ? 7.691 -8.836 -10.852 1 96.69 92 ILE B N 1
ATOM 2379 C CA . ILE B 1 92 ? 7.125 -10.156 -10.578 1 96.69 92 ILE B CA 1
ATOM 2380 C C . ILE B 1 92 ? 8.234 -11.203 -10.555 1 96.69 92 ILE B C 1
ATOM 2382 O O . ILE B 1 92 ? 8.977 -11.352 -11.531 1 96.69 92 ILE B O 1
ATOM 2386 N N . ALA B 1 93 ? 8.344 -11.898 -9.453 1 94.25 93 ALA B N 1
ATOM 2387 C CA . ALA B 1 93 ? 9.383 -12.914 -9.305 1 94.25 93 ALA B CA 1
ATOM 2388 C C . ALA B 1 93 ? 8.914 -14.258 -9.852 1 94.25 93 ALA B C 1
ATOM 2390 O O . ALA B 1 93 ? 7.824 -14.727 -9.516 1 94.25 93 ALA B O 1
ATOM 2391 N N . VAL B 1 94 ? 9.719 -14.82 -10.672 1 93.81 94 VAL B N 1
ATOM 2392 C CA . VAL B 1 94 ? 9.477 -16.172 -11.18 1 93.81 94 VAL B CA 1
ATOM 2393 C C . VAL B 1 94 ? 10.312 -17.172 -10.391 1 93.81 94 VAL B C 1
ATOM 2395 O O . VAL B 1 94 ? 11.539 -17.078 -10.359 1 93.81 94 VAL B O 1
ATOM 2398 N N . VAL B 1 95 ? 9.578 -18.125 -9.773 1 90.44 95 VAL B N 1
ATOM 2399 C CA . VAL B 1 95 ? 10.273 -19.016 -8.844 1 90.44 95 VAL B CA 1
ATOM 2400 C C . VAL B 1 95 ? 9.992 -20.469 -9.211 1 90.44 95 VAL B C 1
ATOM 2402 O O . VAL B 1 95 ? 8.844 -20.844 -9.477 1 90.44 95 VAL B O 1
ATOM 2405 N N . ASN B 1 96 ? 11.031 -21.328 -9.25 1 85 96 ASN B N 1
ATOM 2406 C CA . ASN B 1 96 ? 10.867 -22.734 -9.539 1 85 96 ASN B CA 1
ATOM 2407 C C . ASN B 1 96 ? 11.312 -23.609 -8.359 1 85 96 ASN B C 1
ATOM 2409 O O . ASN B 1 96 ? 11.336 -24.844 -8.461 1 85 96 ASN B O 1
ATOM 2413 N N . TYR B 1 97 ? 11.727 -23.062 -7.367 1 80.19 97 TYR B N 1
ATOM 2414 C CA . TYR B 1 97 ? 12.086 -23.75 -6.137 1 80.19 97 TYR B CA 1
ATOM 2415 C C . TYR B 1 97 ? 11.867 -22.844 -4.926 1 80.19 97 TYR B C 1
ATOM 2417 O O . TYR B 1 97 ? 11.805 -21.625 -5.055 1 80.19 97 TYR B O 1
ATOM 2425 N N . GLU B 1 98 ? 11.602 -23.562 -3.74 1 78.69 98 GLU B N 1
ATOM 2426 C CA . GLU B 1 98 ? 11.266 -22.75 -2.576 1 78.69 98 GLU B CA 1
ATOM 2427 C C . GLU B 1 98 ? 12.164 -23.078 -1.392 1 78.69 98 GLU B C 1
ATOM 2429 O O . GLU B 1 98 ? 12.211 -24.219 -0.937 1 78.69 98 GLU B O 1
ATOM 2434 N N . ASN B 1 99 ? 12.93 -22.156 -1.021 1 80.38 99 ASN B N 1
ATOM 2435 C CA . ASN B 1 99 ? 13.641 -22.188 0.252 1 80.38 99 ASN B CA 1
ATOM 2436 C C . ASN B 1 99 ? 13.734 -20.797 0.874 1 80.38 99 ASN B C 1
ATOM 2438 O O . ASN B 1 99 ? 13.375 -19.797 0.242 1 80.38 99 ASN B O 1
ATOM 2442 N N . PRO B 1 100 ? 14.125 -20.719 2.033 1 82.06 100 PRO B N 1
ATOM 2443 C CA . PRO B 1 100 ? 14.148 -19.422 2.73 1 82.06 100 PRO B CA 1
ATOM 2444 C C . PRO B 1 100 ? 14.984 -18.375 1.996 1 82.06 100 PRO B C 1
ATOM 2446 O O . PRO B 1 100 ? 14.656 -17.188 2.039 1 82.06 100 PRO B O 1
ATOM 2449 N N . THR B 1 101 ? 15.953 -18.797 1.361 1 83.62 101 THR B N 1
ATOM 2450 C CA . THR B 1 101 ? 16.812 -17.859 0.635 1 83.62 101 THR B CA 1
ATOM 2451 C C . THR B 1 101 ? 16.062 -17.234 -0.533 1 83.62 101 THR B C 1
ATOM 2453 O O . THR B 1 101 ? 16.172 -16.031 -0.776 1 83.62 101 THR B O 1
ATOM 2456 N N . ILE B 1 102 ? 15.297 -17.969 -1.225 1 85.88 102 ILE B N 1
ATOM 2457 C CA . ILE B 1 102 ? 14.508 -17.484 -2.354 1 85.88 102 ILE B CA 1
ATOM 2458 C C . ILE B 1 102 ? 13.484 -16.469 -1.871 1 85.88 102 ILE B C 1
ATOM 2460 O O . ILE B 1 102 ? 13.305 -15.422 -2.5 1 85.88 102 ILE B O 1
ATOM 2464 N N . VAL B 1 103 ? 12.906 -16.75 -0.775 1 88.62 103 VAL B N 1
ATOM 2465 C CA . VAL B 1 103 ? 11.906 -15.859 -0.2 1 88.62 103 VAL B CA 1
ATOM 2466 C C . VAL B 1 103 ? 12.539 -14.5 0.107 1 88.62 103 VAL B C 1
ATOM 2468 O O . VAL B 1 103 ? 11.953 -13.453 -0.197 1 88.62 103 VAL B O 1
ATOM 2471 N N . GLU B 1 104 ? 13.703 -14.523 0.654 1 86.75 104 GLU B N 1
ATOM 2472 C CA . GLU B 1 104 ? 14.414 -13.297 0.991 1 86.75 104 GLU B CA 1
ATOM 2473 C C . GLU B 1 104 ? 14.719 -12.477 -0.259 1 86.75 104 GLU B C 1
ATOM 2475 O O . GLU B 1 104 ? 14.586 -11.25 -0.251 1 86.75 104 GLU B O 1
ATOM 2480 N N . VAL B 1 105 ? 15.117 -13.148 -1.223 1 87.75 105 VAL B N 1
ATOM 2481 C CA . VAL B 1 105 ? 15.453 -12.477 -2.473 1 87.75 105 VAL B CA 1
ATOM 2482 C C . VAL B 1 105 ? 14.203 -11.859 -3.082 1 87.75 105 VAL B C 1
ATOM 2484 O O . VAL B 1 105 ? 14.219 -10.711 -3.543 1 87.75 105 VAL B O 1
ATOM 2487 N N . VAL B 1 106 ? 13.102 -12.555 -3.068 1 91.44 106 VAL B N 1
ATOM 2488 C CA . VAL B 1 106 ? 11.828 -12.086 -3.607 1 91.44 106 VAL B CA 1
ATOM 2489 C C . VAL B 1 106 ? 11.406 -10.805 -2.889 1 91.44 106 VAL B C 1
ATOM 2491 O O . VAL B 1 106 ? 11.039 -9.82 -3.529 1 91.44 106 VAL B O 1
ATOM 2494 N N . LEU B 1 107 ? 11.508 -10.828 -1.58 1 90.25 107 LEU B N 1
ATOM 2495 C CA . LEU B 1 107 ? 11.141 -9.664 -0.784 1 90.25 107 LEU B CA 1
ATOM 2496 C C . LEU B 1 107 ? 12.094 -8.5 -1.057 1 90.25 107 LEU B C 1
ATOM 2498 O O . LEU B 1 107 ? 11.656 -7.355 -1.2 1 90.25 107 LEU B O 1
ATOM 2502 N N . GLY B 1 108 ? 13.336 -8.805 -1.165 1 87.94 108 GLY B N 1
ATOM 2503 C CA . GLY B 1 108 ? 14.352 -7.789 -1.406 1 87.94 108 GLY B CA 1
ATOM 2504 C C . GLY B 1 108 ? 14.203 -7.105 -2.752 1 87.94 108 GLY B C 1
ATOM 2505 O O . GLY B 1 108 ? 14.57 -5.941 -2.904 1 87.94 108 GLY B O 1
ATOM 2506 N N . LEU B 1 109 ? 13.633 -7.812 -3.674 1 89.25 109 LEU B N 1
ATOM 2507 C CA . LEU B 1 109 ? 13.391 -7.27 -5.008 1 89.25 109 LEU B CA 1
ATOM 2508 C C . LEU B 1 109 ? 12.234 -6.277 -4.992 1 89.25 109 LEU B C 1
ATOM 2510 O O . LEU B 1 109 ? 12.039 -5.527 -5.949 1 89.25 109 LEU B O 1
ATOM 2514 N N . GLY B 1 110 ? 11.523 -6.328 -3.969 1 91.62 110 GLY B N 1
ATOM 2515 C CA . GLY B 1 110 ? 10.305 -5.535 -3.955 1 91.62 110 GLY B CA 1
ATOM 2516 C C . GLY B 1 110 ? 9.234 -6.074 -4.887 1 91.62 110 GLY B C 1
ATOM 2517 O O . GLY B 1 110 ? 8.453 -5.305 -5.449 1 91.62 110 GLY B O 1
ATOM 2518 N N . ALA B 1 111 ? 9.25 -7.375 -5.047 1 95.19 111 ALA B N 1
ATOM 2519 C CA . ALA B 1 111 ? 8.281 -8 -5.941 1 95.19 111 ALA B CA 1
ATOM 2520 C C . ALA B 1 111 ? 6.855 -7.805 -5.422 1 95.19 111 ALA B C 1
ATOM 2522 O O . ALA B 1 111 ? 6.629 -7.777 -4.211 1 95.19 111 ALA B O 1
ATOM 2523 N N . LYS B 1 112 ? 5.973 -7.715 -6.383 1 97.38 112 LYS B N 1
ATOM 2524 C CA . LYS B 1 112 ? 4.57 -7.547 -6.012 1 97.38 112 LYS B CA 1
ATOM 2525 C C . LYS B 1 112 ? 3.785 -8.836 -6.242 1 97.38 112 LYS B C 1
ATOM 2527 O O . LYS B 1 112 ? 2.635 -8.945 -5.809 1 97.38 112 LYS B O 1
ATOM 2532 N N . ALA B 1 113 ? 4.438 -9.734 -6.867 1 97.56 113 ALA B N 1
ATOM 2533 C CA . ALA B 1 113 ? 3.828 -11.047 -7.066 1 97.56 113 ALA B CA 1
ATOM 2534 C C . ALA B 1 113 ? 4.891 -12.109 -7.336 1 97.56 113 ALA B C 1
ATOM 2536 O O . ALA B 1 113 ? 6.039 -11.781 -7.645 1 97.56 113 ALA B O 1
ATOM 2537 N N . VAL B 1 114 ? 4.441 -13.328 -7.121 1 95.38 114 VAL B N 1
ATOM 2538 C CA . VAL B 1 114 ? 5.266 -14.492 -7.434 1 95.38 114 VAL B CA 1
ATOM 2539 C C . VAL B 1 114 ? 4.562 -15.352 -8.484 1 95.38 114 VAL B C 1
ATOM 2541 O O . VAL B 1 114 ? 3.361 -15.609 -8.383 1 95.38 114 VAL B O 1
ATOM 2544 N N . LEU B 1 115 ? 5.309 -15.688 -9.438 1 94.56 115 LEU B N 1
ATOM 2545 C CA . LEU B 1 115 ? 4.863 -16.641 -10.453 1 94.56 115 LEU B CA 1
ATOM 2546 C C . LEU B 1 115 ? 5.605 -17.969 -10.32 1 94.56 115 LEU B C 1
ATOM 2548 O O . LEU B 1 115 ? 6.801 -18.047 -10.633 1 94.56 115 LEU B O 1
ATOM 2552 N N . PRO B 1 116 ? 4.863 -18.938 -9.859 1 91.12 116 PRO B N 1
ATOM 2553 C CA . PRO B 1 116 ? 5.527 -20.234 -9.805 1 91.12 116 PRO B CA 1
ATOM 2554 C C . PRO B 1 116 ? 5.84 -20.797 -11.188 1 91.12 116 PRO B C 1
ATOM 2556 O O . PRO B 1 116 ? 5.059 -20.625 -12.125 1 91.12 116 PRO B O 1
ATOM 2559 N N . SER B 1 117 ? 6.961 -21.422 -11.281 1 87.44 117 SER B N 1
ATOM 2560 C CA . SER B 1 117 ? 7.406 -22.078 -12.5 1 87.44 117 SER B CA 1
ATOM 2561 C C . SER B 1 117 ? 7.539 -23.578 -12.297 1 87.44 117 SER B C 1
ATOM 2563 O O . SER B 1 117 ? 7.875 -24.047 -11.203 1 87.44 117 SER B O 1
ATOM 2565 N N . PRO B 1 118 ? 7.309 -24.375 -13.336 1 86.38 118 PRO B N 1
ATOM 2566 C CA . PRO B 1 118 ? 7.086 -24.031 -14.75 1 86.38 118 PRO B CA 1
ATOM 2567 C C . PRO B 1 118 ? 5.797 -23.25 -14.977 1 86.38 118 PRO B C 1
ATOM 2569 O O . PRO B 1 118 ? 4.793 -23.5 -14.305 1 86.38 118 PRO B O 1
ATOM 2572 N N . VAL B 1 119 ? 5.957 -22.328 -15.953 1 80.88 119 VAL B N 1
ATOM 2573 C CA . VAL B 1 119 ? 4.875 -21.391 -16.234 1 80.88 119 VAL B CA 1
ATOM 2574 C C . VAL B 1 119 ? 3.762 -22.109 -17 1 80.88 119 VAL B C 1
ATOM 2576 O O . VAL B 1 119 ? 4.027 -22.828 -17.953 1 80.88 119 VAL B O 1
ATOM 2579 N N . ARG B 1 120 ? 2.627 -22.047 -16.406 1 74.94 120 ARG B N 1
ATOM 2580 C CA . ARG B 1 120 ? 1.435 -22.5 -17.125 1 74.94 120 ARG B CA 1
ATOM 2581 C C . ARG B 1 120 ? 0.517 -21.328 -17.453 1 74.94 120 ARG B C 1
ATOM 2583 O O . ARG B 1 120 ? 0.759 -20.203 -17.031 1 74.94 120 ARG B O 1
ATOM 2590 N N . SER B 1 121 ? -0.38 -21.547 -18.406 1 64.94 121 SER B N 1
ATOM 2591 C CA . SER B 1 121 ? -1.248 -20.469 -18.875 1 64.94 121 SER B CA 1
ATOM 2592 C C . SER B 1 121 ? -2.205 -20 -17.797 1 64.94 121 SER B C 1
ATOM 2594 O O . SER B 1 121 ? -2.674 -18.859 -17.812 1 64.94 121 SER B O 1
ATOM 2596 N N . PHE B 1 122 ? -2.266 -20.844 -16.719 1 76.69 122 PHE B N 1
ATOM 2597 C CA . PHE B 1 122 ? -3.307 -20.484 -15.766 1 76.69 122 PHE B CA 1
ATOM 2598 C C . PHE B 1 122 ? -2.758 -19.562 -14.695 1 76.69 122 PHE B C 1
ATOM 2600 O O . PHE B 1 122 ? -1.668 -19.781 -14.164 1 76.69 122 PHE B O 1
ATOM 2607 N N . GLY B 1 123 ? -3.289 -18.375 -14.547 1 85.12 123 GLY B N 1
ATOM 2608 C CA . GLY B 1 123 ? -3.004 -17.469 -13.438 1 85.12 123 GLY B CA 1
ATOM 2609 C C . GLY B 1 123 ? -2.117 -16.297 -13.828 1 85.12 123 GLY B C 1
ATOM 2610 O O . GLY B 1 123 ? -2.027 -15.312 -13.094 1 85.12 123 GLY B O 1
ATOM 2611 N N . LEU B 1 124 ? -1.496 -16.453 -15.07 1 91.12 124 LEU B N 1
ATOM 2612 C CA . LEU B 1 124 ? -0.547 -15.422 -15.461 1 91.12 124 LEU B CA 1
ATOM 2613 C C . LEU B 1 124 ? -1.244 -14.078 -15.609 1 91.12 124 LEU B C 1
ATOM 2615 O O . LEU B 1 124 ? -0.738 -13.055 -15.141 1 91.12 124 LEU B O 1
ATOM 2619 N N . LEU B 1 125 ? -2.367 -14.102 -16.266 1 91.62 125 LEU B N 1
ATOM 2620 C CA . LEU B 1 125 ? -3.107 -12.859 -16.469 1 91.62 125 LEU B CA 1
ATOM 2621 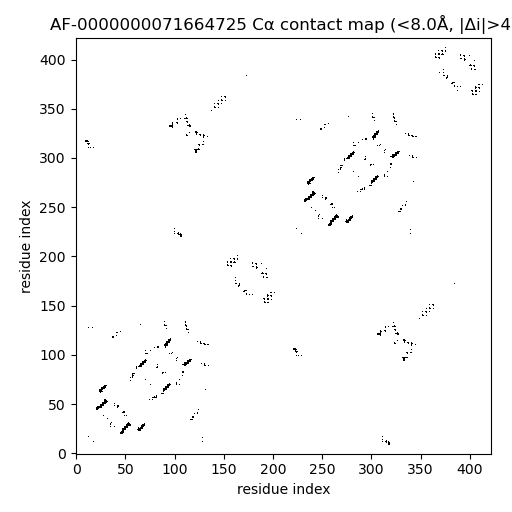C C . LEU B 1 125 ? -3.504 -12.242 -15.133 1 91.62 125 LEU B C 1
ATOM 2623 O O . LEU B 1 125 ? -3.297 -11.047 -14.914 1 91.62 125 LEU B O 1
ATOM 2627 N N . SER B 1 126 ? -4.035 -13.008 -14.242 1 92.88 126 SER B N 1
ATOM 2628 C CA . SER B 1 126 ? -4.457 -12.516 -12.93 1 92.88 126 SER B CA 1
ATOM 2629 C C . SER B 1 126 ? -3.271 -12.023 -12.117 1 92.88 126 SER B C 1
ATOM 2631 O O . SER B 1 126 ? -3.361 -11 -11.438 1 92.88 126 SER B O 1
ATOM 2633 N N . ILE B 1 127 ? -2.197 -12.75 -12.164 1 95.12 127 ILE B N 1
ATOM 2634 C CA . ILE B 1 127 ? -0.989 -12.367 -11.445 1 95.12 127 ILE B CA 1
ATOM 2635 C C . ILE B 1 127 ? -0.486 -11.016 -11.969 1 95.12 127 ILE B C 1
ATOM 2637 O O . ILE B 1 127 ? -0.149 -10.133 -11.18 1 95.12 127 ILE B O 1
ATOM 2641 N N . LEU B 1 128 ? -0.493 -10.898 -13.289 1 95.06 128 LEU B N 1
ATOM 2642 C CA . LEU B 1 128 ? -0.029 -9.672 -13.938 1 95.06 128 LEU B CA 1
ATOM 2643 C C . LEU B 1 128 ? -0.893 -8.484 -13.531 1 95.06 128 LEU B C 1
ATOM 2645 O O . LEU B 1 128 ? -0.374 -7.453 -13.086 1 95.06 128 LEU B O 1
ATOM 2649 N N . VAL B 1 129 ? -2.148 -8.641 -13.625 1 94.5 129 VAL B N 1
ATOM 2650 C CA . VAL B 1 129 ? -3.072 -7.547 -13.352 1 94.5 129 VAL B CA 1
ATOM 2651 C C . VAL B 1 129 ? -3.025 -7.191 -11.867 1 94.5 129 VAL B C 1
ATOM 2653 O O . VAL B 1 129 ? -2.945 -6.016 -11.5 1 94.5 129 VAL B O 1
ATOM 2656 N N . LEU B 1 130 ? -3.018 -8.164 -11.047 1 95.75 130 LEU B N 1
ATOM 2657 C CA . LEU B 1 130 ? -3 -7.93 -9.609 1 95.75 130 LEU B CA 1
ATOM 2658 C C . LEU B 1 130 ? -1.697 -7.262 -9.188 1 95.75 130 LEU B C 1
ATOM 2660 O O . LEU B 1 130 ? -1.707 -6.34 -8.367 1 95.75 130 LEU B O 1
ATOM 2664 N N . ALA B 1 131 ? -0.613 -7.77 -9.695 1 97.38 131 ALA B N 1
ATOM 2665 C CA . ALA B 1 131 ? 0.681 -7.188 -9.352 1 97.38 131 ALA B CA 1
ATOM 2666 C C . ALA B 1 131 ? 0.731 -5.707 -9.719 1 97.38 131 ALA B C 1
ATOM 2668 O O . ALA B 1 131 ? 1.213 -4.883 -8.938 1 97.38 131 ALA B O 1
ATOM 2669 N N . ARG B 1 132 ? 0.237 -5.402 -10.875 1 96.06 132 ARG B N 1
ATOM 2670 C CA . ARG B 1 132 ? 0.216 -4.012 -11.328 1 96.06 132 ARG B CA 1
ATOM 2671 C C . ARG B 1 132 ? -0.675 -3.162 -10.43 1 96.06 132 ARG B C 1
ATOM 2673 O O . ARG B 1 132 ? -0.315 -2.037 -10.078 1 96.06 132 ARG B O 1
ATOM 2680 N N . GLU B 1 133 ? -1.78 -3.701 -10.109 1 95.19 133 GLU B N 1
ATOM 2681 C CA . GLU B 1 133 ? -2.701 -2.975 -9.242 1 95.19 133 GLU B CA 1
ATOM 2682 C C . GLU B 1 133 ? -2.086 -2.73 -7.867 1 95.19 133 GLU B C 1
ATOM 2684 O O . GLU B 1 133 ? -2.205 -1.634 -7.316 1 95.19 133 GLU B O 1
ATOM 2689 N N . THR B 1 134 ? -1.473 -3.748 -7.348 1 96.44 134 THR B N 1
ATOM 2690 C CA . THR B 1 134 ? -0.818 -3.631 -6.051 1 96.44 134 THR B CA 1
ATOM 2691 C C . THR B 1 134 ? 0.278 -2.57 -6.09 1 96.44 134 THR B C 1
ATOM 2693 O O . THR B 1 134 ? 0.386 -1.747 -5.18 1 96.44 134 THR B O 1
ATOM 2696 N N . HIS B 1 135 ? 1.039 -2.617 -7.121 1 96.44 135 HIS B N 1
ATOM 2697 C CA . HIS B 1 135 ? 2.107 -1.642 -7.305 1 96.44 135 HIS B CA 1
ATOM 2698 C C . HIS B 1 135 ? 1.553 -0.223 -7.379 1 96.44 135 HIS B C 1
ATOM 2700 O O . HIS B 1 135 ? 2.053 0.681 -6.707 1 96.44 135 HIS B O 1
ATOM 2706 N N . LYS B 1 136 ? 0.552 -0.022 -8.164 1 94.69 136 LYS B N 1
ATOM 2707 C CA . LYS B 1 136 ? -0.084 1.28 -8.344 1 94.69 136 LYS B CA 1
ATOM 2708 C C . LYS B 1 136 ? -0.662 1.795 -7.027 1 94.69 136 LYS B C 1
ATOM 2710 O O . LYS B 1 136 ? -0.488 2.967 -6.684 1 94.69 136 LYS B O 1
ATOM 2715 N N . GLU B 1 137 ? -1.334 0.911 -6.359 1 94.75 137 GLU B N 1
ATOM 2716 C CA . GLU B 1 137 ? -1.934 1.289 -5.082 1 94.75 137 GLU B CA 1
ATOM 2717 C C . GLU B 1 137 ? -0.868 1.718 -4.078 1 94.75 137 GLU B C 1
ATOM 2719 O O . GLU B 1 137 ? -1.01 2.748 -3.418 1 94.75 137 GLU B O 1
ATOM 2724 N N . ASN B 1 138 ? 0.165 0.924 -3.986 1 95.12 138 ASN B N 1
ATOM 2725 C CA . ASN B 1 138 ? 1.252 1.23 -3.062 1 95.12 138 ASN B CA 1
ATOM 2726 C C . ASN B 1 138 ? 1.901 2.572 -3.385 1 95.12 138 ASN B C 1
ATOM 2728 O O . ASN B 1 138 ? 2.107 3.398 -2.494 1 95.12 138 ASN B O 1
ATOM 2732 N N . ARG B 1 139 ? 2.15 2.791 -4.609 1 94.44 139 ARG B N 1
ATOM 2733 C CA . ARG B 1 139 ? 2.75 4.047 -5.047 1 94.44 139 ARG B CA 1
ATOM 2734 C C . ARG B 1 139 ? 1.832 5.227 -4.742 1 94.44 139 ARG B C 1
ATOM 2736 O O . ARG B 1 139 ? 2.289 6.273 -4.285 1 94.44 139 ARG B O 1
ATOM 2743 N N . SER B 1 140 ? 0.595 5.047 -5.008 1 96.25 140 SER B N 1
ATOM 2744 C CA . SER B 1 140 ? -0.38 6.102 -4.75 1 96.25 140 SER B CA 1
ATOM 2745 C C . SER B 1 140 ? -0.444 6.445 -3.268 1 96.25 140 SER B C 1
ATOM 2747 O O . SER B 1 140 ? -0.495 7.621 -2.898 1 96.25 140 SER B O 1
ATOM 2749 N N . LEU B 1 141 ? -0.446 5.434 -2.445 1 96 141 LEU B N 1
ATOM 2750 C CA . LEU B 1 141 ? -0.496 5.645 -1.003 1 96 141 LEU B CA 1
ATOM 2751 C C . LEU B 1 141 ? 0.753 6.371 -0.516 1 96 141 LEU B C 1
ATOM 2753 O O . LEU B 1 141 ? 0.663 7.285 0.31 1 96 141 LEU B O 1
ATOM 2757 N N . HIS B 1 142 ? 1.879 5.996 -1.012 1 96.12 142 HIS B N 1
ATOM 2758 C CA . HIS B 1 142 ? 3.123 6.664 -0.647 1 96.12 142 HIS B CA 1
ATOM 2759 C C . HIS B 1 142 ? 3.105 8.133 -1.073 1 96.12 142 HIS B C 1
ATOM 2761 O O . HIS B 1 142 ? 3.531 9.008 -0.317 1 96.12 142 HIS B O 1
ATOM 2767 N N . ARG B 1 143 ? 2.641 8.367 -2.244 1 96.38 143 ARG B N 1
ATOM 2768 C CA . ARG B 1 143 ? 2.549 9.734 -2.742 1 96.38 143 ARG B CA 1
ATOM 2769 C C . ARG B 1 143 ? 1.604 10.57 -1.882 1 96.38 143 ARG B C 1
ATOM 2771 O O . ARG B 1 143 ? 1.923 11.703 -1.521 1 96.38 143 ARG B O 1
ATOM 2778 N N . LEU B 1 144 ? 0.482 9.984 -1.582 1 97.44 144 LEU B N 1
ATOM 2779 C CA . LEU B 1 144 ? -0.496 10.68 -0.752 1 97.44 144 LEU B CA 1
ATOM 2780 C C . LEU B 1 144 ? 0.069 10.961 0.636 1 97.44 144 LEU B C 1
ATOM 2782 O O . LEU B 1 144 ? -0.091 12.062 1.165 1 97.44 144 LEU B O 1
ATOM 2786 N N . LEU B 1 145 ? 0.694 9.992 1.225 1 97.62 145 LEU B N 1
ATOM 2787 C CA . LEU B 1 145 ? 1.316 10.156 2.533 1 97.62 145 LEU B CA 1
ATOM 2788 C C . LEU B 1 145 ? 2.332 11.297 2.512 1 97.62 145 LEU B C 1
ATOM 2790 O O . LEU B 1 145 ? 2.328 12.156 3.396 1 97.62 145 LEU B O 1
ATOM 2794 N N . ARG B 1 146 ? 3.152 11.297 1.509 1 97.06 146 ARG B N 1
ATOM 2795 C CA . ARG B 1 146 ? 4.156 12.344 1.374 1 97.06 146 ARG B CA 1
ATOM 2796 C C . ARG B 1 146 ? 3.5 13.719 1.239 1 97.06 146 ARG B C 1
ATOM 2798 O O . ARG B 1 146 ? 3.945 14.688 1.855 1 97.06 146 ARG B O 1
ATOM 2805 N N . LYS B 1 147 ? 2.496 13.758 0.438 1 97.62 147 LYS B N 1
ATOM 2806 C CA . LYS B 1 147 ? 1.782 15.016 0.22 1 97.62 147 LYS B CA 1
ATOM 2807 C C . LYS B 1 147 ? 1.222 15.562 1.529 1 97.62 147 LYS B C 1
ATOM 2809 O O . LYS B 1 147 ? 1.39 16.75 1.836 1 97.62 147 LYS B O 1
ATOM 2814 N N . VAL B 1 148 ? 0.618 14.711 2.277 1 97.69 148 VAL B N 1
ATOM 2815 C CA . VAL B 1 148 ? -0.002 15.133 3.527 1 97.69 148 VAL B CA 1
ATOM 2816 C C . VAL B 1 148 ? 1.08 15.492 4.543 1 97.69 148 VAL B C 1
ATOM 2818 O O . VAL B 1 148 ? 0.932 16.453 5.305 1 97.69 148 VAL B O 1
ATOM 2821 N N . GLU B 1 149 ? 2.119 14.789 4.555 1 97.25 149 GLU B N 1
ATOM 2822 C CA . GLU B 1 149 ? 3.234 15.078 5.449 1 97.25 149 GLU B CA 1
ATOM 2823 C C . GLU B 1 149 ? 3.855 16.438 5.141 1 97.25 149 GLU B C 1
ATOM 2825 O O . GLU B 1 149 ? 4.215 17.188 6.055 1 97.25 149 GLU B O 1
ATOM 2830 N N . VAL B 1 150 ? 3.998 16.703 3.893 1 95.81 150 VAL B N 1
ATOM 2831 C CA . VAL B 1 150 ? 4.559 17.984 3.465 1 95.81 150 VAL B CA 1
ATOM 2832 C C . VAL B 1 150 ? 3.648 19.125 3.91 1 95.81 150 VAL B C 1
ATOM 2834 O O . VAL B 1 150 ? 4.125 20.156 4.398 1 95.81 150 VAL B O 1
ATOM 2837 N N . LYS B 1 151 ? 2.428 18.938 3.729 1 96.06 151 LYS B N 1
ATOM 2838 C CA . LYS B 1 151 ? 1.467 19.953 4.164 1 96.06 151 LYS B CA 1
ATOM 2839 C C . LYS B 1 151 ? 1.554 20.188 5.668 1 96.06 151 LYS B C 1
ATOM 2841 O O . LYS B 1 151 ? 1.541 21.328 6.129 1 96.06 151 LYS B O 1
ATOM 2846 N N . LEU B 1 152 ? 1.652 19.109 6.41 1 95.81 152 LEU B N 1
ATOM 2847 C CA . LEU B 1 152 ? 1.758 19.188 7.863 1 95.81 152 LEU B CA 1
ATOM 2848 C C . LEU B 1 152 ? 3.045 19.906 8.273 1 95.81 152 LEU B C 1
ATOM 2850 O O . LEU B 1 152 ? 3.041 20.734 9.18 1 95.81 152 LEU B O 1
ATOM 2854 N N . LEU B 1 153 ? 4.082 19.594 7.652 1 95.31 153 LEU B N 1
ATOM 2855 C CA . LEU B 1 153 ? 5.359 20.234 7.918 1 95.31 153 LEU B CA 1
ATOM 2856 C C . LEU B 1 153 ? 5.293 21.734 7.59 1 95.31 153 LEU B C 1
ATOM 2858 O O . LEU B 1 153 ? 5.875 22.547 8.305 1 95.31 153 LEU B O 1
ATOM 2862 N N . GLY B 1 154 ? 4.625 22 6.52 1 94.38 154 GLY B N 1
ATOM 2863 C CA . GLY B 1 154 ? 4.422 23.391 6.152 1 94.38 154 GLY B CA 1
ATOM 2864 C C . GLY B 1 154 ? 3.734 24.188 7.238 1 94.38 154 GLY B C 1
ATOM 2865 O O . GLY B 1 154 ? 4.164 25.297 7.562 1 94.38 154 GLY B O 1
ATOM 2866 N N . VAL B 1 155 ?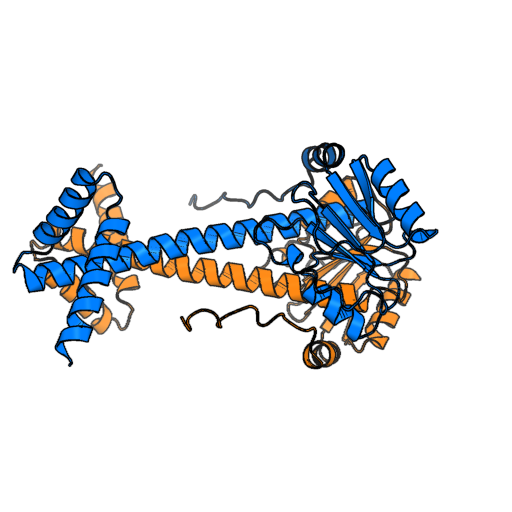 2.762 23.656 7.832 1 93.88 155 VAL B N 1
ATOM 2867 C CA . VAL B 1 155 ? 2.039 24.312 8.914 1 93.88 155 VAL B CA 1
ATOM 2868 C C . VAL B 1 155 ? 2.977 24.547 10.102 1 93.88 155 VAL B C 1
ATOM 2870 O O . VAL B 1 155 ? 2.967 25.609 10.711 1 93.88 155 VAL B O 1
ATOM 2873 N N . ARG B 1 156 ? 3.756 23.578 10.359 1 94.44 156 ARG B N 1
ATOM 2874 C CA . ARG B 1 156 ? 4.699 23.672 11.469 1 94.44 156 ARG B CA 1
ATOM 2875 C C . ARG B 1 156 ? 5.742 24.75 11.203 1 94.44 156 ARG B C 1
ATOM 2877 O O . ARG B 1 156 ? 6.066 25.547 12.094 1 94.44 156 ARG B O 1
ATOM 2884 N N . HIS B 1 157 ? 6.188 24.75 9.984 1 95.69 157 HIS B N 1
ATOM 2885 C CA . HIS B 1 157 ? 7.191 25.75 9.625 1 95.69 157 HIS B CA 1
ATOM 2886 C C . HIS B 1 157 ? 6.617 27.172 9.711 1 95.69 157 HIS B C 1
ATOM 2888 O O . HIS B 1 157 ? 7.305 28.094 10.141 1 95.69 157 HIS B O 1
ATOM 2894 N N . ILE B 1 158 ? 5.41 27.344 9.312 1 95.88 158 ILE B N 1
ATOM 2895 C CA . ILE B 1 158 ? 4.77 28.656 9.375 1 95.88 158 ILE B CA 1
ATOM 2896 C C . ILE B 1 158 ? 4.625 29.078 10.836 1 95.88 158 ILE B C 1
ATOM 2898 O O . ILE B 1 158 ? 4.934 30.219 11.188 1 95.88 158 ILE B O 1
ATOM 2902 N N . ALA B 1 159 ? 4.23 28.203 11.68 1 93.62 159 ALA B N 1
ATOM 2903 C CA . ALA B 1 159 ? 4.09 28.5 13.109 1 93.62 159 ALA B CA 1
ATOM 2904 C C . ALA B 1 159 ? 5.43 28.891 13.727 1 93.62 159 ALA B C 1
ATOM 2906 O O . ALA B 1 159 ? 5.523 29.875 14.445 1 93.62 159 ALA B O 1
ATOM 2907 N N . ASP B 1 160 ? 6.402 28.094 13.375 1 95.12 160 ASP B N 1
ATOM 2908 C CA . ASP B 1 160 ? 7.738 28.344 13.898 1 95.12 160 ASP B CA 1
ATOM 2909 C C . ASP B 1 160 ? 8.281 29.688 13.406 1 95.12 160 ASP B C 1
ATOM 2911 O O . ASP B 1 160 ? 8.852 30.453 14.18 1 95.12 160 ASP B O 1
ATOM 2915 N N . ALA B 1 161 ? 8.078 29.938 12.148 1 96.62 161 ALA B N 1
ATOM 2916 C CA . ALA B 1 161 ? 8.555 31.188 11.547 1 96.62 161 ALA B CA 1
ATOM 2917 C C . ALA B 1 161 ? 7.887 32.406 12.195 1 96.62 161 ALA B C 1
ATOM 2919 O O . ALA B 1 161 ? 8.547 33.406 12.492 1 96.62 161 ALA B O 1
ATOM 2920 N N . LYS B 1 162 ? 6.617 32.312 12.398 1 95.31 162 LYS B N 1
ATOM 2921 C CA . LYS B 1 162 ? 5.906 33.406 13.07 1 95.31 162 LYS B CA 1
ATOM 2922 C C . LYS B 1 162 ? 6.473 33.656 14.469 1 95.31 162 LYS B C 1
ATOM 2924 O O . LYS B 1 162 ? 6.699 34.781 14.867 1 95.31 162 LYS B O 1
ATOM 2929 N N . ALA B 1 163 ? 6.703 32.562 15.172 1 93.12 163 ALA B N 1
ATOM 2930 C CA . ALA B 1 163 ? 7.246 32.688 16.516 1 93.12 163 ALA B CA 1
ATOM 2931 C C . ALA B 1 163 ? 8.602 33.406 16.516 1 93.12 163 ALA B C 1
ATOM 2933 O O . ALA B 1 163 ? 8.875 34.25 17.359 1 93.12 163 ALA B O 1
ATOM 2934 N N . ILE B 1 164 ? 9.367 33.031 15.586 1 95.19 164 ILE B N 1
ATOM 2935 C CA . ILE B 1 164 ? 10.695 33.625 15.445 1 95.19 164 ILE B CA 1
ATOM 2936 C C . ILE B 1 164 ? 10.57 35.094 15.133 1 95.19 164 ILE B C 1
ATOM 2938 O O . ILE B 1 164 ? 11.234 35.938 15.766 1 95.19 164 ILE B O 1
ATOM 2942 N N . LEU B 1 165 ? 9.68 35.438 14.203 1 95.44 165 LEU B N 1
ATOM 2943 C CA . LEU B 1 165 ? 9.5 36.844 13.773 1 95.44 165 LEU B CA 1
ATOM 2944 C C . LEU B 1 165 ? 8.906 37.688 14.898 1 95.44 165 LEU B C 1
ATOM 2946 O O . LEU B 1 165 ? 9.273 38.844 15.078 1 95.44 165 LEU B O 1
ATOM 2950 N N . MET B 1 166 ? 8.039 37.062 15.633 1 93.38 166 MET B N 1
ATOM 2951 C CA . MET B 1 166 ? 7.426 37.781 16.766 1 93.38 166 MET B CA 1
ATOM 2952 C C . MET B 1 166 ? 8.477 38.125 17.812 1 93.38 166 MET B C 1
ATOM 2954 O O . MET B 1 166 ? 8.469 39.25 18.344 1 93.38 166 MET B O 1
ATOM 2958 N N . LYS B 1 167 ? 9.328 37.219 18.016 1 92.31 167 LYS B N 1
ATOM 2959 C CA . LYS B 1 167 ? 10.367 37.438 19.016 1 92.31 167 LYS B CA 1
ATOM 2960 C C . LYS B 1 167 ? 11.438 38.406 18.516 1 92.31 167 LYS B C 1
ATOM 2962 O O . LYS B 1 167 ? 11.867 39.281 19.25 1 92.31 167 LYS B O 1
ATOM 2967 N N . THR B 1 168 ? 11.852 38.25 17.297 1 92.38 168 THR B N 1
ATOM 2968 C CA . THR B 1 168 ? 12.977 39.031 16.75 1 92.38 168 THR B CA 1
ATOM 2969 C C . THR B 1 168 ? 12.555 40.438 16.375 1 92.38 168 THR B C 1
ATOM 2971 O O . THR B 1 168 ? 13.336 41.375 16.5 1 92.38 168 THR B O 1
ATOM 2974 N N . HIS B 1 169 ? 11.328 40.594 15.898 1 92.81 169 HIS B N 1
ATOM 2975 C CA . HIS B 1 169 ? 10.875 41.906 15.406 1 92.81 169 HIS B CA 1
ATOM 2976 C C . HIS B 1 169 ? 9.844 42.5 16.344 1 92.81 169 HIS B C 1
ATOM 2978 O O . HIS B 1 169 ? 9.391 43.625 16.125 1 92.81 169 HIS B O 1
ATOM 2984 N N . ASN B 1 170 ? 9.461 41.844 17.359 1 93.25 170 ASN B N 1
ATOM 2985 C CA . ASN B 1 170 ? 8.477 42.281 18.328 1 93.25 170 ASN B CA 1
ATOM 2986 C C . ASN B 1 170 ? 7.18 42.719 17.656 1 93.25 170 ASN B C 1
ATOM 2988 O O . ASN B 1 170 ? 6.723 43.844 17.828 1 93.25 170 ASN B O 1
ATOM 2992 N N . VAL B 1 171 ? 6.566 41.875 16.891 1 93.25 171 VAL B N 1
ATOM 2993 C CA . VAL B 1 171 ? 5.344 42.125 16.125 1 93.25 171 VAL B CA 1
ATOM 2994 C C . VAL B 1 171 ? 4.266 41.125 16.547 1 93.25 171 VAL B C 1
ATOM 2996 O O . VAL B 1 171 ? 4.562 40.125 17.203 1 93.25 171 VAL B O 1
ATOM 2999 N N . SER B 1 172 ? 3.033 41.469 16.25 1 88.38 172 SER B N 1
ATOM 3000 C CA . SER B 1 172 ? 1.923 40.562 16.531 1 88.38 172 SER B CA 1
ATOM 3001 C C . SER B 1 172 ? 1.964 39.312 15.633 1 88.38 172 SER B C 1
ATOM 3003 O O . SER B 1 172 ? 2.711 39.281 14.656 1 88.38 172 SER B O 1
ATOM 3005 N N . GLU B 1 173 ? 1.198 38.344 15.914 1 88.25 173 GLU B N 1
ATOM 3006 C CA . GLU B 1 173 ? 1.098 37.125 15.102 1 88.25 173 GLU B CA 1
ATOM 3007 C C . GLU B 1 173 ? 0.594 37.469 13.695 1 88.25 173 GLU B C 1
ATOM 3009 O O . GLU B 1 173 ? 1.074 36.875 12.719 1 88.25 173 GLU B O 1
ATOM 3014 N N . THR B 1 174 ? -0.342 38.344 13.672 1 88.5 174 THR B N 1
ATOM 3015 C CA . THR B 1 174 ? -0.891 38.75 12.383 1 88.5 174 THR B CA 1
ATOM 3016 C C . THR B 1 174 ? 0.165 39.469 11.547 1 88.5 174 THR B C 1
ATOM 3018 O O . THR B 1 174 ? 0.298 39.219 10.344 1 88.5 174 THR B O 1
ATOM 3021 N N . ASP B 1 175 ? 0.928 40.281 12.234 1 94.44 175 ASP B N 1
ATOM 3022 C CA . ASP B 1 175 ? 1.983 41 11.531 1 94.44 175 ASP B CA 1
ATOM 3023 C C . ASP B 1 175 ? 3.078 40.062 11.047 1 94.44 175 ASP B C 1
ATOM 3025 O O . ASP B 1 175 ? 3.623 40.25 9.961 1 94.44 175 ASP B O 1
ATOM 3029 N N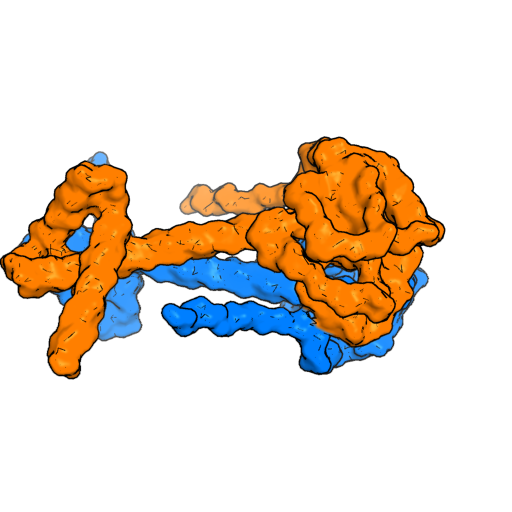 . ALA B 1 176 ? 3.363 39.125 11.914 1 95.75 176 ALA B N 1
ATOM 3030 C CA . ALA B 1 176 ? 4.375 38.125 11.562 1 95.75 176 ALA B CA 1
ATOM 3031 C C . ALA B 1 176 ? 3.975 37.375 10.305 1 95.75 176 ALA B C 1
ATOM 3033 O O . ALA B 1 176 ? 4.797 37.156 9.406 1 95.75 176 ALA B O 1
ATOM 3034 N N . TYR B 1 177 ? 2.77 36.969 10.227 1 95 177 TYR B N 1
ATOM 3035 C CA . TYR B 1 177 ? 2.291 36.25 9.055 1 95 177 TYR B CA 1
ATOM 3036 C C . TYR B 1 177 ? 2.316 37.156 7.816 1 95 177 TYR B C 1
ATOM 3038 O O . TYR B 1 177 ? 2.633 36.688 6.719 1 95 177 TYR B O 1
ATOM 3046 N N . ASP B 1 178 ? 1.94 38.344 8.062 1 96.31 178 ASP B N 1
ATOM 3047 C CA . ASP B 1 178 ? 1.944 39.312 6.953 1 96.31 178 ASP B CA 1
ATOM 3048 C C . ASP B 1 178 ? 3.348 39.469 6.375 1 96.31 178 ASP B C 1
ATOM 3050 O O . ASP B 1 178 ? 3.516 39.594 5.164 1 96.31 178 ASP B O 1
ATOM 3054 N N . LEU B 1 179 ? 4.293 39.469 7.254 1 96.69 179 LEU B N 1
ATOM 3055 C CA . LEU B 1 179 ? 5.676 39.562 6.809 1 96.69 179 LEU B CA 1
ATOM 3056 C C . LEU B 1 179 ? 6.055 38.375 5.957 1 96.69 179 LEU B C 1
ATOM 3058 O O . LEU B 1 179 ? 6.723 38.5 4.93 1 96.69 179 LEU B O 1
ATOM 3062 N N . ILE B 1 180 ? 5.613 37.219 6.348 1 96.81 180 ILE B N 1
ATOM 3063 C CA . ILE B 1 180 ? 5.879 36 5.613 1 96.81 180 ILE B CA 1
ATOM 3064 C C . ILE B 1 180 ? 5.211 36.062 4.242 1 96.81 180 ILE B C 1
ATOM 3066 O O . ILE B 1 180 ? 5.836 35.75 3.223 1 96.81 180 ILE B O 1
ATOM 3070 N N . ARG B 1 181 ? 4.004 36.469 4.27 1 96.81 181 ARG B N 1
ATOM 3071 C CA . ARG B 1 181 ? 3.223 36.562 3.039 1 96.81 181 ARG B CA 1
ATOM 3072 C C . ARG B 1 181 ? 3.854 37.531 2.055 1 96.81 181 ARG B C 1
ATOM 3074 O O . ARG B 1 181 ? 3.959 37.25 0.862 1 96.81 181 ARG B O 1
ATOM 3081 N N . GLU B 1 182 ? 4.223 38.656 2.586 1 97.19 182 GLU B N 1
ATOM 3082 C CA . GLU B 1 182 ? 4.844 39.688 1.753 1 97.19 182 GLU B CA 1
ATOM 3083 C C . GLU B 1 182 ? 6.137 39.156 1.119 1 97.19 182 GLU B C 1
ATOM 3085 O O . GLU B 1 182 ? 6.402 39.438 -0.055 1 97.19 182 GLU B O 1
ATOM 3090 N N . ARG B 1 183 ? 6.883 38.562 1.946 1 96.38 183 ARG B N 1
ATOM 3091 C CA . ARG B 1 183 ? 8.133 38 1.441 1 96.38 183 ARG B CA 1
ATOM 3092 C C . ARG B 1 183 ? 7.863 36.938 0.383 1 96.38 183 ARG B C 1
ATOM 3094 O O . ARG B 1 183 ? 8.594 36.844 -0.608 1 96.38 183 ARG B O 1
ATOM 3101 N N . ALA B 1 184 ? 6.879 36.094 0.611 1 97.56 184 ALA B N 1
ATOM 3102 C CA . ALA B 1 184 ? 6.508 35.062 -0.356 1 97.56 184 ALA B CA 1
ATOM 3103 C C . ALA B 1 184 ? 6.105 35.688 -1.69 1 97.56 184 ALA B C 1
ATOM 3105 O O . ALA B 1 184 ? 6.5 35.188 -2.754 1 97.56 184 ALA B O 1
ATOM 3106 N N . MET B 1 185 ? 5.371 36.719 -1.607 1 97 185 MET B N 1
ATOM 3107 C CA . MET B 1 185 ? 4.906 37.406 -2.795 1 97 185 MET B CA 1
ATOM 3108 C C . MET B 1 185 ? 6.07 38.062 -3.539 1 97 185 MET B C 1
ATOM 3110 O O . MET B 1 185 ? 6.156 37.969 -4.766 1 97 185 MET B O 1
ATOM 3114 N N . SER B 1 186 ? 6.922 38.656 -2.838 1 97 186 SER B N 1
ATOM 3115 C CA . SER B 1 186 ? 8.055 39.375 -3.43 1 97 186 SER B CA 1
ATOM 3116 C C . SER B 1 186 ? 9.023 38.406 -4.094 1 97 186 SER B C 1
ATOM 3118 O O . SER B 1 186 ? 9.633 38.719 -5.117 1 97 186 SER B O 1
ATOM 3120 N N . THR B 1 187 ? 9.086 37.219 -3.598 1 95.94 187 THR B N 1
ATOM 3121 C CA . THR B 1 187 ? 10.031 36.25 -4.113 1 95.94 187 THR B CA 1
ATOM 3122 C C . THR B 1 187 ? 9.328 35.219 -5.004 1 95.94 187 THR B C 1
ATOM 3124 O O . THR B 1 187 ? 9.945 34.281 -5.484 1 95.94 187 THR B O 1
ATOM 3127 N N . ARG B 1 188 ? 8.016 35.406 -5.105 1 96.5 188 ARG B N 1
ATOM 3128 C CA . ARG B 1 188 ? 7.199 34.531 -5.926 1 96.5 188 ARG B CA 1
ATOM 3129 C C . ARG B 1 188 ? 7.344 33.062 -5.48 1 96.5 188 ARG B C 1
ATOM 3131 O O . ARG B 1 188 ? 7.559 32.188 -6.305 1 96.5 188 ARG B O 1
ATOM 3138 N N . THR B 1 189 ? 7.281 32.844 -4.23 1 96.25 189 THR B N 1
ATOM 3139 C CA . THR B 1 189 ? 7.324 31.531 -3.615 1 96.25 189 THR B CA 1
ATOM 3140 C C . THR B 1 189 ? 6.133 31.328 -2.684 1 96.25 189 THR B C 1
ATOM 3142 O O . THR B 1 189 ? 5.293 32.219 -2.543 1 96.25 189 THR B O 1
ATOM 3145 N N . THR B 1 190 ? 6.047 30.062 -2.131 1 95.56 190 THR B N 1
ATOM 3146 C CA . THR B 1 190 ? 4.945 29.797 -1.211 1 95.56 190 THR B CA 1
ATOM 3147 C C . THR B 1 190 ? 5.297 30.266 0.2 1 95.56 190 THR B C 1
ATOM 3149 O O . THR B 1 190 ? 6.477 30.391 0.543 1 95.56 190 THR B O 1
ATOM 3152 N N . THR B 1 191 ? 4.273 30.547 0.996 1 96.25 191 THR B N 1
ATOM 3153 C CA . THR B 1 191 ? 4.492 30.906 2.393 1 96.25 191 THR B CA 1
ATOM 3154 C C . THR B 1 191 ? 5.246 29.812 3.129 1 96.25 191 THR B C 1
ATOM 3156 O O . THR B 1 191 ? 6.078 30.094 3.992 1 96.25 191 THR B O 1
ATOM 3159 N N . GLU B 1 192 ? 4.973 28.609 2.727 1 95.69 192 GLU B N 1
ATOM 3160 C CA . GLU B 1 192 ? 5.637 27.469 3.35 1 95.69 192 GLU B CA 1
ATOM 3161 C C . GLU B 1 192 ? 7.141 27.5 3.09 1 95.69 192 GLU B C 1
ATOM 3163 O O . GLU B 1 192 ? 7.938 27.219 3.99 1 95.69 192 GLU B O 1
ATOM 3168 N N . GLU B 1 193 ? 7.523 27.828 1.938 1 95.88 193 GLU B N 1
ATOM 3169 C CA . GLU B 1 193 ? 8.938 27.906 1.583 1 95.88 193 GLU B CA 1
ATOM 3170 C C . GLU B 1 193 ? 9.641 29.031 2.344 1 95.88 193 GLU B C 1
ATOM 3172 O O . GLU B 1 193 ? 10.766 28.859 2.82 1 95.88 193 GLU B O 1
ATOM 3177 N N . VAL B 1 194 ? 8.969 30.172 2.373 1 97 194 VAL B N 1
ATOM 3178 C CA . VAL B 1 194 ? 9.508 31.312 3.113 1 97 194 VAL B CA 1
ATOM 3179 C C . VAL B 1 194 ? 9.656 30.938 4.586 1 97 194 VAL B C 1
ATOM 3181 O O . VAL B 1 194 ? 10.703 31.203 5.195 1 97 194 VAL B O 1
ATOM 3184 N N . ALA B 1 195 ? 8.672 30.281 5.09 1 97.25 195 ALA B N 1
ATOM 3185 C CA . ALA B 1 195 ? 8.68 29.875 6.492 1 97.25 195 ALA B CA 1
ATOM 3186 C C . ALA B 1 195 ? 9.836 28.906 6.77 1 97.25 195 ALA B C 1
ATOM 3188 O O . ALA B 1 195 ? 10.516 29.031 7.789 1 97.25 195 ALA B O 1
ATOM 3189 N N . LYS B 1 196 ? 9.969 28 5.93 1 95.81 196 LYS B N 1
ATOM 3190 C CA . LYS B 1 196 ? 11.055 27.047 6.066 1 95.81 196 LYS B CA 1
ATOM 3191 C C . LYS B 1 196 ? 12.414 27.75 6.086 1 95.81 196 LYS B C 1
ATOM 3193 O O . LYS B 1 196 ? 13.281 27.406 6.895 1 95.81 196 LYS B O 1
ATOM 3198 N N . ALA B 1 197 ? 12.609 28.719 5.266 1 95.75 197 ALA B N 1
ATOM 3199 C CA . ALA B 1 197 ? 13.859 29.469 5.188 1 95.75 197 ALA B CA 1
ATOM 3200 C C . ALA B 1 197 ? 14.125 30.234 6.484 1 95.75 197 ALA B C 1
ATOM 3202 O O . ALA B 1 197 ? 15.266 30.281 6.965 1 95.75 197 ALA B O 1
ATOM 3203 N N . ILE B 1 198 ? 13.102 30.859 6.988 1 94.94 198 ILE B N 1
ATOM 3204 C CA . ILE B 1 198 ? 13.211 31.609 8.227 1 94.94 198 ILE B CA 1
ATOM 3205 C C . ILE B 1 198 ? 13.633 30.672 9.367 1 94.94 198 ILE B C 1
ATOM 3207 O O . ILE B 1 198 ? 14.531 30.984 10.141 1 94.94 198 ILE B O 1
ATOM 3211 N N . PHE B 1 199 ? 12.977 29.578 9.367 1 92.56 199 PHE B N 1
ATOM 3212 C CA . PHE B 1 199 ? 13.266 28.594 10.398 1 92.56 199 PHE B CA 1
ATOM 3213 C C . PHE B 1 199 ? 14.711 28.109 10.305 1 92.56 199 PHE B C 1
ATOM 3215 O O . PHE B 1 199 ? 15.406 28.031 11.32 1 92.56 199 PHE B O 1
ATOM 3222 N N . GLU B 1 200 ? 15.102 27.766 9.156 1 92.5 200 GLU B N 1
ATOM 3223 C CA . GLU B 1 200 ? 16.453 27.25 8.945 1 92.5 200 GLU B CA 1
ATOM 3224 C C . GLU B 1 200 ? 17.5 28.312 9.289 1 92.5 200 GLU B C 1
ATOM 3226 O O . GLU B 1 200 ? 18.547 28 9.859 1 92.5 200 GLU B O 1
ATOM 3231 N N . ALA B 1 201 ? 17.219 29.547 8.93 1 90.62 201 ALA B N 1
ATOM 3232 C CA . ALA B 1 201 ? 18.125 30.641 9.242 1 90.62 201 ALA B CA 1
ATOM 3233 C C . ALA B 1 201 ? 18.266 30.828 10.75 1 90.62 201 ALA B C 1
ATOM 3235 O O . ALA B 1 201 ? 19.359 31.047 11.258 1 90.62 201 ALA B O 1
ATOM 3236 N N . HIS B 1 202 ? 17.188 30.75 11.445 1 89.56 202 HIS B N 1
ATOM 3237 C CA . HIS B 1 202 ? 17.188 30.938 12.891 1 89.56 202 HIS B CA 1
ATOM 3238 C C . HIS B 1 202 ? 17.984 29.828 13.586 1 89.56 202 HIS B C 1
ATOM 3240 O O . HIS B 1 202 ? 18.688 30.078 14.555 1 89.56 202 HIS B O 1
ATOM 3246 N N . GLU B 1 203 ? 17.781 28.609 13.07 1 86.44 203 GLU B N 1
ATOM 3247 C CA . GLU B 1 203 ? 18.5 27.469 13.641 1 86.44 203 GLU B CA 1
ATOM 3248 C C . GLU B 1 203 ? 20 27.625 13.453 1 86.44 203 GLU B C 1
ATOM 3250 O O . GLU B 1 203 ? 20.781 27.281 14.344 1 86.44 203 GLU B O 1
ATOM 3255 N N . LEU B 1 204 ? 20.344 28.109 12.352 1 85.38 204 LEU B N 1
ATOM 3256 C CA . LEU B 1 204 ? 21.75 28.328 12.047 1 85.38 204 LEU B CA 1
ATOM 3257 C C . LEU B 1 204 ? 22.344 29.406 12.938 1 85.38 204 LEU B C 1
ATOM 3259 O O . LEU B 1 204 ? 23.484 29.297 13.383 1 85.38 204 LEU B O 1
ATOM 3263 N N . LEU B 1 205 ? 21.547 30.391 13.242 1 78 205 LEU B N 1
ATOM 3264 C CA . LEU B 1 205 ? 22.016 31.516 14.047 1 78 205 LEU B CA 1
ATOM 3265 C C . LEU B 1 205 ? 22.031 31.156 15.531 1 78 205 LEU B C 1
ATOM 3267 O O . LEU B 1 205 ? 22.844 31.688 16.297 1 78 205 LEU B O 1
ATOM 3271 N N . SER B 1 206 ? 21.125 30.344 15.938 1 75.19 206 SER B N 1
ATOM 3272 C CA . SER B 1 206 ? 21.078 29.922 17.328 1 75.19 206 SER B CA 1
ATOM 3273 C C . SER B 1 206 ? 22.219 28.953 17.656 1 75.19 206 SER B C 1
ATOM 3275 O O . SER B 1 206 ? 22.688 28.906 18.797 1 75.19 206 SER B O 1
ATOM 3277 N N . ILE B 1 207 ? 22.484 28.078 16.844 1 65.75 207 ILE B N 1
ATOM 3278 C CA . ILE B 1 207 ? 23.625 27.188 17.016 1 65.75 207 ILE B CA 1
ATOM 3279 C C . ILE B 1 207 ? 24.906 28.016 17.109 1 65.75 207 ILE B C 1
ATOM 3281 O O . ILE B 1 207 ? 25.797 27.734 17.922 1 65.75 207 ILE B O 1
ATOM 3285 N N . GLY B 1 208 ? 25.016 28.984 16.391 1 54.62 208 GLY B N 1
ATOM 3286 C CA . GLY B 1 208 ? 26.203 29.828 16.453 1 54.62 208 GLY B CA 1
ATOM 3287 C C . GLY B 1 208 ? 26.297 30.641 17.734 1 54.62 208 GLY B C 1
ATOM 3288 O O . GLY B 1 208 ? 27.391 31.031 18.141 1 54.62 208 GLY B O 1
ATOM 3289 N N . SER B 1 209 ? 25.172 31.016 18.281 1 52.94 209 SER B N 1
ATOM 3290 C CA . SER B 1 209 ? 25.25 31.797 19.516 1 52.94 209 SER B CA 1
ATOM 3291 C C . SER B 1 209 ? 25.625 30.906 20.703 1 52.94 209 SER B C 1
ATOM 3293 O O . SER B 1 209 ? 25.953 31.406 21.781 1 52.94 209 SER B O 1
ATOM 3295 N N . ARG B 1 210 ? 25.375 29.656 20.719 1 50.88 210 ARG B N 1
ATOM 3296 C CA . ARG B 1 210 ? 25.797 28.797 21.812 1 50.88 210 ARG B CA 1
ATOM 3297 C C . ARG B 1 210 ? 27.297 28.578 21.781 1 50.88 210 ARG B C 1
ATOM 3299 O O . ARG B 1 210 ? 27.859 27.922 22.672 1 50.88 210 ARG B O 1
ATOM 3306 N N . ARG B 1 211 ? 28 28.906 20.703 1 39.78 211 ARG B N 1
ATOM 3307 C CA . ARG B 1 211 ? 29.453 28.875 20.906 1 39.78 211 ARG B CA 1
ATOM 3308 C C . ARG B 1 211 ? 29.969 30.203 21.469 1 39.78 211 ARG B C 1
ATOM 3310 O O . ARG B 1 211 ? 29.516 31.266 21.047 1 39.78 211 ARG B O 1
#

Solvent-accessible surface area (backbone atoms only — not comparable to full-atom values): 22469 Å² total; per-residue (Å²): 136,82,92,72,72,86,67,75,73,67,66,52,55,34,80,57,54,61,57,49,36,49,72,33,32,34,38,35,34,35,60,96,44,71,49,40,49,47,46,53,52,52,43,42,72,73,35,31,42,75,46,78,39,68,72,82,66,78,67,72,73,80,75,36,52,33,35,38,35,54,61,41,86,90,56,60,80,56,74,52,64,56,48,72,42,92,76,36,48,34,31,32,32,32,23,63,60,77,50,69,67,52,36,22,50,42,47,66,45,55,41,46,36,51,42,42,38,76,60,56,84,38,28,49,66,47,39,51,54,48,20,46,50,51,43,51,51,53,52,49,50,52,52,51,38,50,53,51,48,51,52,45,49,30,53,51,27,38,54,51,24,29,53,50,39,23,66,74,67,70,45,53,69,69,53,23,47,48,52,41,45,50,51,9,60,74,67,71,50,50,49,43,57,44,14,42,50,49,42,52,51,49,52,57,52,52,59,55,64,75,101,134,79,85,70,69,82,62,77,79,63,67,50,54,33,79,58,54,60,58,49,36,50,74,32,31,33,37,37,32,35,62,97,44,72,49,40,50,47,47,53,51,52,43,42,71,73,35,31,44,75,47,78,38,69,70,82,66,80,65,73,74,80,77,35,52,32,34,36,37,54,60,40,86,90,56,60,81,57,74,53,64,55,48,72,42,92,75,36,47,34,32,32,31,30,24,63,59,76,49,70,67,53,37,24,50,42,49,64,46,54,41,47,36,55,42,43,39,76,61,55,84,37,28,50,65,44,38,52,53,48,21,46,49,52,45,50,50,52,51,50,49,52,50,50,39,50,52,52,49,50,53,45,49,30,54,50,27,39,53,50,23,28,52,50,40,22,68,75,67,68,46,52,69,68,52,25,46,48,52,40,45,50,49,9,61,76,67,71,50,50,51,45,58,45,14,42,50,49,42,53,51,48,52,57,51,52,59,55,64,75,101

Secondary structure (DSSP, 8-state):
--------------HHHHHHHTT-EEEEE--SSHHHHHHHHHHHHHT-EEEEESSPPS---TT-SEEEEEE-GGGTT---GGGGSTTPPEEEEEESS--HHHHHHHHHTT-SEEEESS--STTHHHHHHHHHHHHHHHHHHHHHHHHHHHHHHHHHHHHHHHHHHHHHH---HHHHHHHHHHHHHHTT--HHHHHHHHHHHHHHHHHHHT-/--TT-S--------HHHHHHHTT-EEEEE--SSHHHHHHHHHHHHHT-EEEEESSPPS---TT-SEEEEEE-GGGTT---GGGGSTTPPEEEEEESS--HHHHHHHHHTT-SEEEESS--STTHHHHHHHHHHHHHHHHHHHHHHHHHHHHHHHHHHHHHHHHHHHHHH---HHHHHHHHHHHHHHTT--HHHHHHHHHHHHHHHHHHHT-

Sequence (422 aa):
MSDRAQHRSALRATPQQLKELRTLNVAVIHPDDADGLQLTQQLQRIGCKVQAFWPPATSISNNFDVVFVAVRPDVLNLNMEWTQNEDAPTVIAVVNYENPTIVEVVLGLGAKAVLPSPVRSFGLLSILVLARETHKENRSLHRLLRKVEVKLLGVRHIADAKAILMKTHNVSETDAYDLIRERAMSTRTTTEEVAKAIFEAHELLSIGSRRMSDRAQHRSALRATPQQLKELRTLNVAVIHPDDADGLQLTQQLQRIGCKVQAFWPPATSISNNFDVVFVAVRPDVLNLNMEWTQNEDAPTVIAVVNYENPTIVEVVLGLGAKAVLPSPVRSFGLLSILVLARETHKENRSLHRLLRKVEVKLLGVRHIADAKAILMKTHNVSETDAYDLIRERAMSTRTTTEEVAKAIFEAHELLSIGSRR

Organism: Elaeis guineensis var. tenera (NCBI:txid51953)

pLDDT: mean 84.64, std 17.65, range [21.34, 97.69]